Protein AF-A0AAW0PXG2-F1 (afdb_monomer_lite)

Foldseek 3Di:
DVLVLLVVLLVLLQFQFFAAPRDGDPSNVVSVVCLVVSLVVLVVVLVVQCVVQPDPDDPSHQCNDPLSVLSVLLSVLSVVLVVDDPPPSLVSVLSVLCSLVVVVVVDPPPDPQPVVVVVVVVPVVVVVVVVVVVVVVVVVVVCCVVCPPPPPDFDADPVPRHTDDPDVPPPPPPPPDPDDDDDDDDDDDDDDDDDDDDDDDDDDDDDDDDDDDDDDDDDDDDDDDDDDDDPDCPVVVVVVVVLVVVLQVLLVVLPDPVVLVVLVVLLVVLVVLVVVDDPPDDPVSVVVSVVSLVVSLVVLVVSLVSQCSNCPVVSQCVDPLSVLSVVLSVLSVVLVVVCVVDVPPPPVNVVSVCSSVSSNCNVLVSDPVSVVVVVLVVVCVVLLVVLVVVLVSLLSSLLSSQCSLFANLQQDPVGRDCCGNSHSVSSSVNLVCLLVVHPLVVVQQSQQVSQPHPVGRVVSNCSSVCSNVVSVVSVVVSVVSSVVVSVVVVVVVVVVVVVVVVVVVVVVVVVVLVVVCVVDVVVNVVVVVVVVVVVVVVVVDDPVNVVVVVVVVVVVVVVVVVVVPDDPPVPPPDDDDDPDDDDDDPDDPDDDDDDDDDDDDDDDDDDDDDDDDDDDDDDDDDDDDDDDDDD

pLDDT: mean 70.41, std 22.93, range [23.22, 96.44]

InterPro domains:
  IPR005821 Ion transport domain [PF00520] (1-213)
  IPR005821 Ion transport domain [PF00520] (257-494)
  IPR027359 Voltage-dependent channel domain superfamily [G3DSA:1.20.120.350] (1-105)
  IPR027359 Voltage-dependent channel domain superfamily [G3DSA:1.20.120.350] (247-370)
  IPR050599 Voltage-dependent calcium channel alpha-1 subunit [PTHR45628] (161-571)

Radius of gyration: 43.02 Å; chains: 1; bounding box: 111×115×127 Å

Secondary structure (DSSP, 8-state):
-HHHHHHHHHHHHHH----GGG---HHHHHHHTTHHHHHHHHHHHHHHHHHHH-SSSSTT-GGGSHHHHHHHHHHHHHHHHHHT-SS-HHHHHHGGGGGGGHHHHHS--SSTTHHHHHHHHHHHHHHHHHHHHHHHHHHHHHHHHHHTTTT----B-TTT--B------TTTTSSS------------------------------------------------------TT-HHHHHHHHHHHHHHHHHHHHHTSHHHHHHHHHHHHHHHHHHHT--TT--HHHHHHHHHHHHHHHHHHHHHHHHHHHHH-HHHHHTSHHHHHHHHHHHHHHHHHHHHHH-TT-HHHHHHHHHHGGGGGGGGGGT-HHHHHHHHHHHHHHHHHHHHHHHHHHHHHHHHHHHHHHHTTT--BTTB--SS-SSSHHHHHHHHHHHHHTSSHHHHHHHHHHTTTHHHHGGGGHHHHHHHHHHHHHHHHHHHHHHHHHHHHHHHHHHHHHHHHHHHHHHHHHHHHHHHHHHH-TTHHHHHHHHHHHHHHHHTTS-HHHHHHHHHHHHHHHHHHHHHTTS-TTSTTSS----S----TT----------------------------------------------

Structure (mmCIF, N/CA/C/O backbone):
data_AF-A0AAW0PXG2-F1
#
_entry.id   AF-A0AAW0PXG2-F1
#
loop_
_atom_site.group_PDB
_atom_site.id
_atom_site.type_symbol
_atom_site.label_atom_id
_atom_site.label_alt_id
_atom_site.label_comp_id
_atom_site.label_asym_id
_atom_site.label_entity_id
_atom_site.label_seq_id
_atom_site.pdbx_PDB_ins_code
_atom_site.Cartn_x
_atom_site.Cartn_y
_atom_site.Cartn_z
_atom_site.occupancy
_atom_site.B_iso_or_equiv
_atom_site.auth_seq_id
_atom_site.auth_comp_id
_atom_site.auth_asym_id
_atom_site.auth_atom_id
_atom_site.pdbx_PDB_model_num
ATOM 1 N N . MET A 1 1 ? 12.838 -23.481 9.339 1.00 79.12 1 MET A N 1
ATOM 2 C CA . MET A 1 1 ? 14.084 -23.339 8.554 1.00 79.12 1 MET A CA 1
ATOM 3 C C . MET A 1 1 ? 13.773 -22.836 7.149 1.00 79.12 1 MET A C 1
ATOM 5 O O . MET A 1 1 ? 13.847 -21.632 6.978 1.00 79.12 1 MET A O 1
ATOM 9 N N . ILE A 1 2 ? 13.308 -23.681 6.216 1.00 81.50 2 ILE A N 1
ATOM 10 C CA . ILE A 1 2 ? 13.037 -23.327 4.801 1.00 81.50 2 ILE A CA 1
ATOM 11 C C . ILE A 1 2 ? 12.264 -22.004 4.627 1.00 81.50 2 ILE A C 1
ATOM 13 O O . ILE A 1 2 ? 12.686 -21.158 3.849 1.00 81.50 2 ILE A O 1
ATOM 17 N N . LEU A 1 3 ? 11.190 -21.773 5.396 1.00 79.94 3 LEU A N 1
ATOM 18 C CA . LEU A 1 3 ? 10.426 -20.514 5.349 1.00 79.94 3 LEU A CA 1
ATOM 19 C C . LEU A 1 3 ? 11.296 -19.267 5.604 1.00 79.94 3 LEU A C 1
ATOM 21 O O . LEU A 1 3 ? 11.189 -18.281 4.884 1.00 79.94 3 LEU A O 1
ATOM 25 N N . ALA A 1 4 ? 12.196 -19.327 6.589 1.00 84.50 4 ALA A N 1
ATOM 26 C CA . ALA A 1 4 ? 13.124 -18.238 6.890 1.00 84.50 4 ALA A CA 1
ATOM 27 C C . ALA A 1 4 ? 14.186 -18.075 5.789 1.00 84.50 4 ALA A C 1
ATOM 29 O O . ALA A 1 4 ? 14.555 -16.950 5.471 1.00 84.50 4 ALA A O 1
ATOM 30 N N . THR A 1 5 ? 14.625 -19.170 5.158 1.00 86.06 5 THR A N 1
ATOM 31 C CA . THR A 1 5 ? 15.512 -19.130 3.983 1.00 86.06 5 THR A CA 1
ATOM 32 C C . THR A 1 5 ? 14.839 -18.456 2.785 1.00 86.06 5 THR A C 1
ATOM 34 O O . THR A 1 5 ? 15.476 -17.653 2.112 1.00 86.06 5 THR A O 1
ATOM 37 N N . ILE A 1 6 ? 13.550 -18.728 2.539 1.00 83.00 6 ILE A N 1
ATOM 38 C CA . ILE A 1 6 ? 12.766 -18.061 1.486 1.00 83.00 6 ILE A CA 1
ATOM 39 C C . ILE A 1 6 ? 12.661 -16.563 1.783 1.00 83.00 6 ILE A C 1
ATOM 41 O O . ILE A 1 6 ? 12.973 -15.761 0.910 1.00 83.00 6 ILE A O 1
ATOM 45 N N . ILE A 1 7 ? 12.295 -16.178 3.012 1.00 84.19 7 ILE A N 1
ATOM 46 C CA . ILE A 1 7 ? 12.196 -14.766 3.418 1.00 84.19 7 ILE A CA 1
ATOM 47 C C . ILE A 1 7 ? 13.550 -14.056 3.271 1.00 84.19 7 ILE A C 1
ATOM 49 O O . ILE A 1 7 ? 13.605 -12.980 2.684 1.00 84.19 7 ILE A O 1
ATOM 53 N N . ALA A 1 8 ? 14.648 -14.666 3.727 1.00 88.25 8 ALA A N 1
ATOM 54 C CA . ALA A 1 8 ? 15.992 -14.107 3.578 1.00 88.25 8 ALA A CA 1
ATOM 55 C C . ALA A 1 8 ? 16.388 -13.916 2.102 1.00 88.25 8 ALA A C 1
ATOM 57 O O . ALA A 1 8 ? 16.937 -12.877 1.752 1.00 88.25 8 ALA A O 1
ATOM 58 N N . ASN A 1 9 ? 16.053 -14.869 1.226 1.00 86.31 9 ASN A N 1
ATOM 59 C CA . ASN A 1 9 ? 16.281 -14.760 -0.218 1.00 86.31 9 ASN A CA 1
ATOM 60 C C . ASN A 1 9 ? 15.450 -13.624 -0.843 1.00 86.31 9 ASN A C 1
ATOM 62 O O . ASN A 1 9 ? 15.972 -12.843 -1.628 1.00 86.31 9 ASN A O 1
ATOM 66 N N . CYS A 1 10 ? 14.182 -13.476 -0.440 1.00 84.50 10 CYS A N 1
ATOM 67 C CA . CYS A 1 10 ? 13.329 -12.372 -0.892 1.00 84.50 10 CYS A CA 1
ATOM 68 C C . CYS A 1 10 ? 13.877 -11.006 -0.448 1.00 84.50 10 CYS A C 1
ATOM 70 O O . CYS A 1 10 ? 13.820 -10.056 -1.218 1.00 84.50 10 CYS A O 1
ATOM 72 N N . ILE A 1 11 ? 14.432 -10.911 0.767 1.00 87.81 11 ILE A N 1
ATOM 73 C CA . ILE A 1 11 ? 15.092 -9.694 1.264 1.00 87.81 11 ILE A CA 1
ATOM 74 C C . ILE A 1 11 ? 16.360 -9.395 0.456 1.00 87.81 11 ILE A C 1
ATOM 76 O O . ILE A 1 11 ? 16.583 -8.242 0.110 1.00 87.81 11 ILE A O 1
ATOM 80 N N . VAL A 1 12 ? 17.163 -10.408 0.117 1.00 87.88 12 VAL A N 1
ATOM 81 C CA . VAL A 1 12 ? 18.339 -10.242 -0.755 1.00 87.88 12 VAL A CA 1
ATOM 82 C C . VAL A 1 12 ? 17.926 -9.723 -2.136 1.00 87.88 12 VAL A C 1
ATOM 84 O O . VAL A 1 12 ? 18.428 -8.687 -2.550 1.00 87.88 12 VAL A O 1
ATOM 87 N N . LEU A 1 13 ? 16.943 -10.346 -2.795 1.00 84.25 13 LEU A N 1
ATOM 88 C CA . LEU A 1 13 ? 16.421 -9.877 -4.090 1.00 84.25 13 LEU A CA 1
ATOM 89 C C . LEU A 1 13 ? 15.839 -8.449 -4.020 1.00 84.25 13 LEU A C 1
ATOM 91 O O . LEU A 1 13 ? 15.982 -7.679 -4.960 1.00 84.25 13 LEU A O 1
ATOM 95 N N . ALA A 1 14 ? 15.213 -8.067 -2.903 1.00 86.62 14 ALA A N 1
ATOM 96 C CA . ALA A 1 14 ? 14.681 -6.716 -2.688 1.00 86.62 14 ALA A CA 1
ATOM 97 C C . ALA A 1 14 ? 15.757 -5.655 -2.372 1.00 86.62 14 ALA A C 1
ATOM 99 O O . ALA A 1 14 ? 15.493 -4.458 -2.472 1.00 86.62 14 ALA A O 1
ATOM 100 N N . LEU A 1 15 ? 16.957 -6.075 -1.965 1.00 86.81 15 LEU A N 1
ATOM 101 C CA . LEU A 1 15 ? 18.109 -5.204 -1.713 1.00 86.81 15 LEU A CA 1
ATOM 102 C C . LEU A 1 15 ? 19.058 -5.110 -2.924 1.00 86.81 15 LEU A C 1
ATOM 104 O O . LEU A 1 15 ? 20.009 -4.328 -2.894 1.00 86.81 15 LEU A O 1
ATOM 108 N N . GLU A 1 16 ? 18.808 -5.880 -3.986 1.00 81.94 16 GLU A N 1
ATOM 109 C CA . GLU A 1 16 ? 19.566 -5.843 -5.236 1.00 81.94 16 GLU A CA 1
ATOM 110 C C . GLU A 1 16 ? 19.229 -4.570 -6.034 1.00 81.94 16 GLU A C 1
ATOM 112 O O . GLU A 1 16 ? 18.159 -4.440 -6.630 1.00 81.94 16 GLU A O 1
ATOM 117 N N . GLN A 1 17 ? 20.151 -3.606 -6.046 1.00 81.31 17 GLN A N 1
ATOM 118 C CA . GLN A 1 17 ? 19.999 -2.363 -6.803 1.00 81.31 17 GLN A CA 1
ATOM 119 C C . GLN A 1 17 ? 20.560 -2.526 -8.217 1.00 81.31 17 GLN A C 1
ATOM 121 O O . GLN A 1 17 ? 21.746 -2.808 -8.383 1.00 81.31 17 GLN A O 1
ATOM 126 N N . HIS A 1 18 ? 19.714 -2.300 -9.220 1.00 79.88 18 HIS A N 1
ATOM 127 C CA . HIS A 1 18 ? 20.085 -2.400 -10.627 1.00 79.88 18 HIS A CA 1
ATOM 128 C C . HIS A 1 18 ? 20.498 -1.016 -11.146 1.00 79.88 18 HIS A C 1
ATOM 130 O O . HIS A 1 18 ? 19.742 -0.056 -11.016 1.00 79.88 18 HIS A O 1
ATOM 136 N N . LEU A 1 19 ? 21.703 -0.908 -11.710 1.00 78.00 19 LEU A N 1
ATOM 137 C CA . LEU A 1 19 ? 22.237 0.327 -12.292 1.00 78.00 19 LEU A CA 1
ATOM 138 C C . LEU A 1 19 ? 22.289 0.228 -13.829 1.00 78.00 19 LEU A C 1
ATOM 140 O O . LEU A 1 19 ? 22.347 -0.882 -14.375 1.00 78.00 19 LEU A O 1
ATOM 144 N N . PRO A 1 20 ? 22.288 1.369 -14.546 1.00 75.25 20 PRO A N 1
ATOM 145 C CA . PRO A 1 20 ? 22.518 1.388 -15.987 1.00 75.25 20 PRO A CA 1
ATOM 146 C C . PRO A 1 20 ? 23.875 0.774 -16.368 1.00 75.25 20 PRO A C 1
ATOM 148 O O . PRO A 1 20 ? 24.767 0.600 -15.540 1.00 75.25 20 PRO A O 1
ATOM 151 N N . ALA A 1 21 ? 24.012 0.401 -17.643 1.00 70.62 21 ALA A N 1
ATOM 152 C CA . ALA A 1 21 ? 25.217 -0.210 -18.224 1.00 70.62 21 ALA A CA 1
ATOM 153 C C . ALA A 1 21 ? 25.729 -1.511 -17.552 1.00 70.62 21 ALA A C 1
ATOM 155 O O . ALA A 1 21 ? 26.809 -1.986 -17.892 1.00 70.62 21 ALA A O 1
ATOM 156 N N . SER A 1 22 ? 24.933 -2.147 -16.679 1.00 69.12 22 SER A N 1
ATOM 157 C CA . SER A 1 22 ? 25.326 -3.322 -15.878 1.00 69.12 22 SER A CA 1
ATOM 158 C C . SER A 1 22 ? 26.396 -3.045 -14.809 1.00 69.12 22 SER A C 1
ATOM 160 O O . SER A 1 22 ? 27.018 -3.993 -14.314 1.00 69.12 22 SER A O 1
ATOM 162 N N . ASP A 1 23 ? 26.569 -1.783 -14.409 1.00 76.88 23 ASP A N 1
ATOM 163 C CA . ASP A 1 23 ? 27.353 -1.434 -13.225 1.00 76.88 23 ASP A CA 1
ATOM 164 C C . ASP A 1 23 ? 26.727 -2.026 -11.951 1.00 76.88 23 ASP A C 1
ATOM 166 O O . ASP A 1 23 ? 25.529 -2.320 -11.883 1.00 76.88 23 ASP A O 1
ATOM 170 N N . LYS A 1 24 ? 27.545 -2.213 -10.911 1.00 78.56 24 LYS A N 1
ATOM 171 C CA . LYS A 1 24 ? 27.105 -2.767 -9.625 1.00 78.56 24 LYS A CA 1
ATOM 172 C C . LYS A 1 24 ? 27.622 -1.946 -8.459 1.00 78.56 24 LYS A C 1
ATOM 174 O O . LYS A 1 24 ? 28.770 -1.511 -8.434 1.00 78.56 24 LYS A O 1
ATOM 179 N N . THR A 1 25 ? 26.775 -1.777 -7.446 1.00 84.62 25 THR A N 1
ATOM 180 C CA . THR A 1 25 ? 27.225 -1.262 -6.150 1.00 84.62 25 THR A CA 1
ATOM 181 C C . THR A 1 25 ? 28.041 -2.339 -5.419 1.00 84.62 25 THR A C 1
ATOM 183 O O . THR A 1 25 ? 27.759 -3.529 -5.583 1.00 84.62 25 THR A O 1
ATOM 186 N N . PRO A 1 26 ? 28.982 -1.969 -4.528 1.00 83.06 26 PRO A N 1
ATOM 187 C CA . PRO A 1 26 ? 29.704 -2.944 -3.703 1.00 83.06 26 PRO A CA 1
ATOM 188 C C . PRO A 1 26 ? 28.780 -3.722 -2.751 1.00 83.06 26 PRO A C 1
ATOM 190 O O . PRO A 1 26 ? 29.176 -4.746 -2.207 1.00 83.06 26 PRO A O 1
ATOM 193 N N . MET A 1 27 ? 27.548 -3.247 -2.531 1.00 83.56 27 MET A N 1
ATOM 194 C CA . MET A 1 27 ? 26.505 -4.004 -1.840 1.00 83.56 27 MET A CA 1
ATOM 195 C C . MET A 1 27 ? 25.912 -5.081 -2.760 1.00 83.56 27 MET A C 1
ATOM 197 O O . MET A 1 27 ? 25.846 -6.236 -2.361 1.00 83.56 27 MET A O 1
ATOM 201 N N . SER A 1 28 ? 25.539 -4.731 -3.997 1.00 82.88 28 SER A N 1
ATOM 202 C CA . SER A 1 28 ? 24.984 -5.676 -4.980 1.00 82.88 28 SER A CA 1
ATOM 203 C C . SER A 1 28 ? 25.954 -6.822 -5.293 1.00 82.88 28 SER A C 1
ATOM 205 O O . SER A 1 28 ? 25.544 -7.977 -5.246 1.00 82.88 28 SER A O 1
ATOM 207 N N . GLU A 1 29 ? 27.247 -6.530 -5.467 1.00 83.19 29 GLU A N 1
ATOM 208 C CA . GLU A 1 29 ? 28.291 -7.550 -5.666 1.00 83.19 29 GLU A CA 1
ATOM 209 C C . GLU A 1 29 ? 28.356 -8.556 -4.495 1.00 83.19 29 GLU A C 1
ATOM 211 O O . GLU A 1 29 ? 28.432 -9.767 -4.693 1.00 83.19 29 GLU A O 1
ATOM 216 N N . ARG A 1 30 ? 28.225 -8.073 -3.251 1.00 85.31 30 ARG A N 1
ATOM 217 C CA . ARG A 1 30 ? 28.162 -8.931 -2.052 1.00 85.31 30 ARG A CA 1
ATOM 218 C C . ARG A 1 30 ? 26.866 -9.721 -1.933 1.00 85.31 30 ARG A C 1
ATOM 220 O O . ARG A 1 30 ? 26.837 -10.708 -1.202 1.00 85.31 30 ARG A O 1
ATOM 227 N N . LEU A 1 31 ? 25.798 -9.289 -2.595 1.00 85.25 31 LEU A N 1
ATOM 228 C CA . LEU A 1 31 ? 24.534 -10.015 -2.642 1.00 85.25 31 LEU A CA 1
ATOM 229 C C . LEU A 1 31 ? 24.601 -11.162 -3.657 1.00 85.25 31 LEU A C 1
ATOM 231 O O . LEU A 1 31 ? 24.152 -12.259 -3.319 1.00 85.25 31 LEU A O 1
ATOM 235 N N . ASP A 1 32 ? 25.234 -10.958 -4.819 1.00 79.81 32 ASP A N 1
ATOM 236 C CA . ASP A 1 32 ? 25.506 -12.027 -5.795 1.00 79.81 32 ASP A CA 1
ATOM 237 C C . ASP A 1 32 ? 26.276 -13.195 -5.150 1.00 79.81 32 ASP A C 1
ATOM 239 O O . ASP A 1 32 ? 25.887 -14.354 -5.304 1.00 79.81 32 ASP A O 1
ATOM 243 N N . ASP A 1 33 ? 27.306 -12.893 -4.344 1.00 83.94 33 ASP A N 1
ATOM 244 C CA . ASP A 1 33 ? 28.078 -13.884 -3.573 1.00 83.94 33 ASP A CA 1
ATOM 245 C C . ASP A 1 33 ? 27.184 -14.790 -2.697 1.00 83.94 33 ASP A C 1
ATOM 247 O O . ASP A 1 33 ? 27.519 -15.952 -2.450 1.00 83.94 33 ASP A O 1
ATOM 251 N N . THR A 1 34 ? 26.038 -14.293 -2.208 1.00 86.75 34 THR A N 1
ATOM 252 C CA . THR A 1 34 ? 25.126 -15.080 -1.354 1.00 86.75 34 THR A CA 1
ATOM 253 C C . THR A 1 34 ? 24.237 -16.046 -2.137 1.00 86.75 34 THR A C 1
ATOM 255 O O . THR A 1 34 ? 23.736 -17.026 -1.577 1.00 86.75 34 THR A O 1
ATOM 258 N N . GLU A 1 35 ? 24.045 -15.819 -3.435 1.00 82.62 35 GLU A N 1
ATOM 259 C CA . GLU A 1 35 ? 23.127 -16.600 -4.252 1.00 82.62 35 GLU A CA 1
ATOM 260 C C . GLU A 1 35 ? 23.445 -18.108 -4.356 1.00 82.62 35 GLU A C 1
ATOM 262 O O . GLU A 1 35 ? 22.516 -18.908 -4.154 1.00 82.62 35 GLU A O 1
ATOM 267 N N . PRO A 1 36 ? 24.692 -18.557 -4.623 1.00 85.69 36 PRO A N 1
ATOM 268 C CA . PRO A 1 36 ? 24.995 -19.987 -4.700 1.00 85.69 36 PRO A CA 1
ATOM 269 C C . PRO A 1 36 ? 24.670 -20.735 -3.398 1.00 85.69 36 PRO A C 1
ATOM 271 O O . PRO A 1 36 ? 24.250 -21.892 -3.451 1.00 85.69 36 PRO A O 1
ATOM 274 N N . TYR A 1 37 ? 24.760 -20.078 -2.234 1.00 89.25 37 TYR A N 1
ATOM 275 C CA . TYR A 1 37 ? 24.363 -20.673 -0.953 1.00 89.25 37 TYR A CA 1
ATOM 276 C C . TYR A 1 37 ? 22.855 -20.945 -0.893 1.00 89.25 37 TYR A C 1
ATOM 278 O O . TYR A 1 37 ? 22.437 -22.024 -0.467 1.00 89.25 37 TYR A O 1
ATOM 286 N N . PHE A 1 38 ? 22.023 -20.010 -1.363 1.00 88.38 38 PHE A N 1
ATOM 287 C CA . PHE A 1 38 ? 20.579 -20.233 -1.442 1.00 88.38 38 PHE A CA 1
ATOM 288 C C . PHE A 1 38 ? 20.223 -21.356 -2.421 1.00 88.38 38 PHE A C 1
ATOM 290 O O . PHE A 1 38 ? 19.399 -22.211 -2.089 1.00 88.38 38 PHE A O 1
ATOM 297 N N . ILE A 1 39 ? 20.851 -21.387 -3.603 1.00 86.12 39 ILE A N 1
ATOM 298 C CA . ILE A 1 39 ? 20.650 -22.461 -4.591 1.00 86.12 39 ILE A CA 1
ATOM 299 C C . ILE A 1 39 ? 21.047 -23.815 -3.985 1.00 86.12 39 ILE A C 1
ATOM 301 O O . ILE A 1 39 ? 20.291 -24.777 -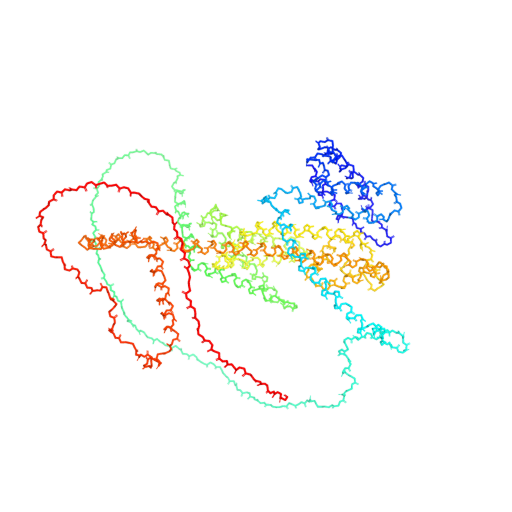4.113 1.00 86.12 39 ILE A O 1
ATOM 305 N N . GLY A 1 40 ? 22.164 -23.885 -3.254 1.00 89.19 40 GLY A N 1
ATOM 306 C CA . GLY A 1 40 ? 22.600 -25.087 -2.541 1.00 89.19 40 GLY A CA 1
ATOM 307 C C . GLY A 1 40 ? 21.575 -25.597 -1.521 1.00 89.19 40 GLY A C 1
ATOM 308 O O . GLY A 1 40 ? 21.260 -26.788 -1.512 1.00 89.19 40 GLY A O 1
ATOM 309 N N . ILE A 1 41 ? 20.987 -24.706 -0.710 1.00 90.31 41 ILE A N 1
ATOM 310 C CA . ILE A 1 41 ? 19.957 -25.080 0.277 1.00 90.31 41 ILE A CA 1
ATOM 311 C C . ILE A 1 41 ? 18.692 -25.619 -0.411 1.00 90.31 41 ILE A C 1
ATOM 313 O O . ILE A 1 41 ? 18.161 -26.647 0.015 1.00 90.31 41 ILE A O 1
ATOM 317 N N . PHE A 1 42 ? 18.214 -24.978 -1.483 1.00 88.56 42 PHE A N 1
ATOM 318 C CA . PHE A 1 42 ? 17.028 -25.456 -2.207 1.00 88.56 42 PHE A CA 1
ATOM 319 C C . PHE A 1 42 ? 17.295 -26.739 -3.007 1.00 88.56 42 PHE A C 1
ATOM 321 O O . PHE A 1 42 ? 16.421 -27.599 -3.084 1.00 88.56 42 PHE A O 1
ATOM 328 N N . CYS A 1 43 ? 18.508 -26.922 -3.534 1.00 90.38 43 CYS A N 1
ATOM 329 C CA . CYS A 1 43 ? 18.932 -28.175 -4.158 1.00 90.38 43 CYS A CA 1
ATOM 330 C C . CYS A 1 43 ? 18.917 -29.335 -3.146 1.00 90.38 43 CYS A C 1
ATOM 332 O O . CYS A 1 43 ? 18.382 -30.406 -3.434 1.00 90.38 43 CYS A O 1
ATOM 334 N N . PHE A 1 44 ? 19.404 -29.103 -1.923 1.00 91.81 44 PHE A N 1
ATOM 335 C CA . PHE A 1 44 ? 19.339 -30.075 -0.829 1.00 91.81 44 PHE A CA 1
ATOM 336 C C . PHE A 1 44 ? 17.892 -30.378 -0.392 1.00 91.81 44 PHE A C 1
ATOM 338 O O . PHE A 1 44 ? 17.532 -31.543 -0.218 1.00 91.81 44 PHE A O 1
ATOM 345 N N . GLU A 1 45 ? 17.033 -29.355 -0.282 1.00 90.81 45 GLU A N 1
ATOM 346 C CA . GLU A 1 45 ? 15.597 -29.524 -0.007 1.00 90.81 45 GLU A CA 1
ATOM 347 C C . GLU A 1 45 ? 14.912 -30.383 -1.085 1.00 90.81 45 GLU A C 1
ATOM 349 O O . GLU A 1 45 ? 14.222 -31.354 -0.761 1.00 90.81 45 GLU A O 1
ATOM 354 N N . ALA A 1 46 ? 15.114 -30.052 -2.364 1.00 89.12 46 ALA A N 1
ATOM 355 C CA . ALA A 1 46 ? 14.555 -30.789 -3.492 1.00 89.12 46 ALA A CA 1
ATOM 356 C C . ALA A 1 46 ? 15.076 -32.235 -3.536 1.00 89.12 46 ALA A C 1
ATOM 358 O O . ALA A 1 46 ? 14.282 -33.163 -3.678 1.00 89.12 46 ALA A O 1
ATOM 359 N N . GLY A 1 47 ? 16.380 -32.444 -3.327 1.00 91.38 47 GLY A N 1
ATOM 360 C CA . GLY A 1 47 ? 17.003 -33.767 -3.269 1.00 91.38 47 GLY A CA 1
ATOM 361 C C . GLY A 1 47 ? 16.392 -34.663 -2.189 1.00 91.38 47 GLY A C 1
ATOM 362 O O . GLY A 1 47 ? 15.967 -35.779 -2.488 1.00 91.38 47 GLY A O 1
ATOM 363 N N . ILE A 1 48 ? 16.250 -34.160 -0.955 1.00 92.12 48 ILE A N 1
ATOM 364 C CA . ILE A 1 48 ? 15.593 -34.901 0.136 1.00 92.12 48 ILE A CA 1
ATOM 365 C C . ILE A 1 48 ? 14.141 -35.240 -0.223 1.00 92.12 48 ILE A C 1
ATOM 367 O O . ILE A 1 48 ? 13.720 -36.384 -0.043 1.00 92.12 48 ILE A O 1
ATOM 371 N N . LYS A 1 49 ? 13.371 -34.284 -0.761 1.00 89.44 49 LYS A N 1
ATOM 372 C CA . LYS A 1 49 ? 11.975 -34.530 -1.164 1.00 89.44 49 LYS A CA 1
ATOM 373 C C . LYS A 1 49 ? 11.865 -35.575 -2.279 1.00 89.44 49 LYS A C 1
ATOM 375 O O . LYS A 1 49 ? 10.964 -36.408 -2.222 1.00 89.44 49 LYS A O 1
ATOM 380 N N . ILE A 1 50 ? 12.760 -35.557 -3.268 1.00 91.06 50 ILE A N 1
ATOM 381 C CA . ILE A 1 50 ? 12.789 -36.532 -4.370 1.00 91.06 50 ILE A CA 1
ATOM 382 C C . ILE A 1 50 ? 13.095 -37.939 -3.842 1.00 91.06 50 ILE A C 1
ATOM 384 O O . ILE A 1 50 ? 12.424 -38.890 -4.244 1.00 91.06 50 ILE A O 1
ATOM 388 N N . ILE A 1 51 ? 14.049 -38.072 -2.913 1.00 91.31 51 ILE A N 1
ATOM 389 C CA . ILE A 1 51 ? 14.383 -39.354 -2.271 1.00 91.31 51 ILE A CA 1
ATOM 390 C C . ILE A 1 51 ? 13.205 -39.867 -1.425 1.00 91.31 51 ILE A C 1
ATOM 392 O O . ILE A 1 51 ? 12.881 -41.050 -1.487 1.00 91.31 51 ILE A O 1
ATOM 396 N N . ALA A 1 52 ? 12.533 -38.991 -0.670 1.00 90.31 52 ALA A N 1
ATOM 397 C CA . ALA A 1 52 ? 11.449 -39.376 0.237 1.00 90.31 52 ALA A CA 1
ATOM 398 C C . ALA A 1 52 ? 10.109 -39.687 -0.464 1.00 90.31 52 ALA A C 1
ATOM 400 O O . ALA A 1 52 ? 9.383 -40.578 -0.030 1.00 90.31 52 ALA A O 1
ATOM 401 N N . LEU A 1 53 ? 9.758 -38.951 -1.525 1.00 86.81 53 LEU A N 1
ATOM 402 C CA . LEU A 1 53 ? 8.469 -39.072 -2.230 1.00 86.81 53 LEU A CA 1
ATOM 403 C C . LEU A 1 53 ? 8.553 -39.930 -3.507 1.00 86.81 53 LEU A C 1
ATOM 405 O O . LEU A 1 53 ? 7.530 -40.333 -4.071 1.00 86.81 53 LEU A O 1
ATOM 409 N N . GLY A 1 54 ? 9.766 -40.190 -3.999 1.00 85.69 54 GLY A N 1
ATOM 410 C CA . GLY A 1 54 ? 10.009 -40.729 -5.334 1.00 85.69 54 GLY A CA 1
ATOM 411 C C . GLY A 1 54 ? 9.765 -39.685 -6.431 1.00 85.69 54 GLY A C 1
ATOM 412 O O . GLY A 1 54 ? 8.946 -38.776 -6.291 1.00 85.69 54 GLY A O 1
ATOM 413 N N . PHE A 1 55 ? 10.474 -39.816 -7.552 1.00 86.81 55 PHE A N 1
ATOM 414 C CA . PHE A 1 55 ? 10.556 -38.762 -8.570 1.00 86.81 55 PHE A CA 1
ATOM 415 C C . PHE A 1 55 ? 9.230 -38.490 -9.313 1.00 86.81 55 PHE A C 1
ATOM 417 O O . PHE A 1 55 ? 8.697 -37.383 -9.226 1.00 86.81 55 PHE A O 1
ATOM 424 N N . ALA A 1 56 ? 8.670 -39.493 -10.008 1.00 84.56 56 ALA A N 1
ATOM 425 C CA . ALA A 1 56 ? 7.538 -39.287 -10.930 1.00 84.56 56 ALA A CA 1
ATOM 426 C C . ALA A 1 56 ? 6.424 -40.357 -10.896 1.00 84.56 56 ALA A C 1
ATOM 428 O O . ALA A 1 56 ? 5.246 -40.024 -11.030 1.00 84.56 56 ALA A O 1
ATOM 429 N N . PHE A 1 57 ? 6.762 -41.643 -10.750 1.00 79.69 57 PHE A N 1
ATOM 430 C CA . PHE A 1 57 ? 5.843 -42.726 -11.133 1.00 79.69 57 PHE A CA 1
ATOM 431 C C . PHE A 1 57 ? 4.682 -42.994 -10.148 1.00 79.69 57 PHE A C 1
ATOM 433 O O . PHE A 1 57 ? 3.601 -43.407 -10.580 1.00 79.69 57 PHE A O 1
ATOM 440 N N . HIS A 1 58 ? 4.832 -42.717 -8.848 1.00 81.56 58 HIS A N 1
ATOM 441 C CA . HIS A 1 58 ? 3.791 -42.996 -7.847 1.00 81.56 58 HIS A CA 1
ATOM 442 C C . HIS A 1 58 ? 2.786 -41.842 -7.699 1.00 81.56 58 HIS A C 1
ATOM 444 O O . HIS A 1 58 ? 3.031 -40.708 -8.110 1.00 81.56 58 HIS A O 1
ATOM 450 N N . LYS A 1 59 ? 1.606 -42.112 -7.119 1.00 75.81 59 LYS A N 1
ATOM 451 C CA . LYS A 1 59 ? 0.543 -41.094 -6.960 1.00 75.81 59 LYS A CA 1
ATOM 452 C C . LYS A 1 59 ? 0.923 -39.955 -6.000 1.00 75.81 59 LYS A C 1
ATOM 454 O O . LYS A 1 59 ? 0.427 -38.853 -6.181 1.00 75.81 59 LYS A O 1
ATOM 459 N N . GLY A 1 60 ? 1.821 -40.210 -5.044 1.00 79.44 60 GLY A N 1
ATOM 460 C CA . GLY A 1 60 ? 2.401 -39.205 -4.142 1.00 79.44 60 GLY A CA 1
ATOM 461 C C . GLY A 1 60 ? 3.784 -38.685 -4.560 1.00 79.44 60 GLY A C 1
ATOM 462 O O . GLY A 1 60 ? 4.451 -38.062 -3.741 1.00 79.44 60 GLY A O 1
ATOM 463 N N . SER A 1 61 ? 4.243 -38.969 -5.786 1.00 86.50 61 SER A N 1
ATOM 464 C CA . SER A 1 61 ? 5.588 -38.586 -6.230 1.00 86.50 61 SER A CA 1
ATOM 465 C C . SER A 1 61 ? 5.784 -37.080 -6.377 1.00 86.50 61 SER A C 1
ATOM 467 O O . SER A 1 61 ? 4.849 -36.330 -6.662 1.00 86.50 61 SER A O 1
ATOM 469 N N . TYR A 1 62 ? 7.038 -36.658 -6.218 1.00 88.31 62 TYR A N 1
ATOM 470 C CA . TYR A 1 62 ? 7.472 -35.268 -6.148 1.00 88.31 62 TYR A CA 1
ATOM 471 C C . TYR A 1 62 ? 6.895 -34.400 -7.277 1.00 88.31 62 TYR A C 1
ATOM 473 O O . TYR A 1 62 ? 6.224 -33.411 -6.985 1.00 88.31 62 TYR A O 1
ATOM 481 N N . LEU A 1 63 ? 7.052 -34.818 -8.540 1.00 87.38 63 LEU A N 1
ATOM 482 C CA . LEU A 1 63 ? 6.596 -34.064 -9.718 1.00 87.38 63 LEU A CA 1
ATOM 483 C C . LEU A 1 63 ? 5.070 -34.057 -9.949 1.00 87.38 63 LEU A C 1
ATOM 485 O O . LEU A 1 63 ? 4.600 -33.361 -10.843 1.00 87.38 63 LEU A O 1
ATOM 489 N N . ARG A 1 64 ? 4.269 -34.796 -9.167 1.00 84.69 64 ARG A N 1
ATOM 490 C CA . ARG A 1 64 ? 2.796 -34.698 -9.233 1.00 84.69 64 ARG A CA 1
ATOM 491 C C . ARG A 1 64 ? 2.227 -33.541 -8.410 1.00 84.69 64 ARG A C 1
ATOM 493 O O . ARG A 1 64 ? 1.075 -33.172 -8.614 1.00 84.69 64 ARG A O 1
ATOM 500 N N . ASN A 1 65 ? 3.005 -32.965 -7.495 1.00 82.25 65 ASN A N 1
ATOM 501 C CA . ASN A 1 65 ? 2.602 -31.787 -6.733 1.00 82.25 65 ASN A CA 1
ATOM 502 C C . ASN A 1 65 ? 3.093 -30.517 -7.447 1.00 82.25 65 ASN A C 1
ATOM 504 O O . ASN A 1 65 ? 4.298 -30.292 -7.535 1.00 82.25 65 ASN A O 1
ATOM 508 N N . GLY A 1 66 ? 2.174 -29.663 -7.908 1.00 78.25 66 GLY A N 1
ATOM 509 C CA . GLY A 1 66 ? 2.510 -28.438 -8.648 1.00 78.25 66 GLY A CA 1
ATOM 510 C C . GLY A 1 66 ? 3.475 -27.496 -7.912 1.00 78.25 66 GLY A C 1
ATOM 511 O O . GLY A 1 66 ? 4.344 -26.899 -8.543 1.00 78.25 66 GLY A O 1
ATOM 512 N N . TRP A 1 67 ? 3.409 -27.430 -6.577 1.00 80.12 67 TRP A N 1
ATOM 513 C CA . TRP A 1 67 ? 4.348 -26.633 -5.776 1.00 80.12 67 TRP A CA 1
ATOM 514 C C . TRP A 1 67 ? 5.774 -27.192 -5.806 1.00 80.12 67 TRP A C 1
ATOM 516 O O . TRP A 1 67 ? 6.734 -26.430 -5.861 1.00 80.12 67 TRP A O 1
ATOM 526 N N . ASN A 1 68 ? 5.921 -28.519 -5.822 1.00 85.25 68 ASN A N 1
ATOM 527 C CA . ASN A 1 68 ? 7.219 -29.181 -5.966 1.00 85.25 68 ASN A CA 1
ATOM 528 C C . ASN A 1 68 ? 7.768 -29.054 -7.396 1.00 85.25 68 ASN A C 1
ATOM 530 O O . ASN A 1 68 ? 8.976 -28.947 -7.567 1.00 85.25 68 ASN A O 1
ATOM 534 N N . VAL A 1 69 ? 6.904 -29.030 -8.417 1.00 86.81 69 VAL A N 1
ATOM 535 C CA . VAL A 1 69 ? 7.317 -28.760 -9.807 1.00 86.81 69 VAL A CA 1
ATOM 536 C C . VAL A 1 69 ? 7.872 -27.340 -9.938 1.00 86.81 69 VAL A C 1
ATOM 538 O O . VAL A 1 69 ? 8.929 -27.160 -10.533 1.00 86.81 69 VAL A O 1
ATOM 541 N N . MET A 1 70 ? 7.218 -26.341 -9.335 1.00 80.75 70 MET A N 1
ATOM 542 C CA . MET A 1 70 ? 7.729 -24.964 -9.291 1.00 80.75 70 MET A CA 1
ATOM 543 C C . MET A 1 70 ? 9.096 -24.887 -8.586 1.00 80.75 70 MET A C 1
ATOM 545 O O . MET A 1 70 ? 10.029 -24.295 -9.121 1.00 80.75 70 MET A O 1
ATOM 549 N N . ASP A 1 71 ? 9.229 -25.539 -7.425 1.00 82.25 71 ASP A N 1
ATOM 550 C CA . ASP A 1 71 ? 10.480 -25.656 -6.655 1.00 82.25 71 ASP A CA 1
ATOM 551 C C . ASP A 1 71 ? 11.610 -26.265 -7.513 1.00 82.25 71 ASP A C 1
ATOM 553 O O . ASP A 1 71 ? 12.715 -25.729 -7.585 1.00 82.25 71 ASP A O 1
ATOM 557 N N . PHE A 1 72 ? 11.302 -27.343 -8.245 1.00 88.12 72 PHE A N 1
ATOM 558 C CA . PHE A 1 72 ? 12.229 -28.015 -9.154 1.00 88.12 72 PHE A CA 1
ATOM 559 C C . PHE A 1 72 ? 12.675 -27.125 -10.316 1.00 88.12 72 PHE A C 1
ATOM 561 O O . PHE A 1 72 ? 13.867 -27.063 -10.605 1.00 88.12 72 PHE A O 1
ATOM 568 N N . VAL A 1 73 ? 11.745 -26.410 -10.960 1.00 87.44 73 VAL A N 1
ATOM 569 C CA . VAL A 1 73 ? 12.058 -25.480 -12.057 1.00 87.44 73 VAL A CA 1
ATOM 570 C C . VAL A 1 73 ? 12.978 -24.359 -11.569 1.00 87.44 73 VAL A C 1
ATOM 572 O O . VAL A 1 73 ? 13.981 -24.084 -12.220 1.00 87.44 73 VAL A O 1
ATOM 575 N N . VAL A 1 74 ? 12.701 -23.768 -10.402 1.00 85.00 74 VAL A N 1
ATOM 576 C CA . VAL A 1 74 ? 13.527 -22.702 -9.802 1.00 85.00 74 VAL A CA 1
ATOM 577 C C . VAL A 1 74 ? 14.935 -23.187 -9.432 1.00 85.00 74 VAL A C 1
ATOM 579 O O . VAL A 1 74 ? 15.905 -22.440 -9.583 1.00 85.00 74 VAL A O 1
ATOM 582 N N . VAL A 1 75 ? 15.074 -24.423 -8.941 1.00 88.12 75 VAL A N 1
ATOM 583 C CA . VAL A 1 75 ? 16.388 -25.034 -8.674 1.00 88.12 75 VAL A CA 1
ATOM 584 C C . VAL A 1 75 ? 17.123 -25.326 -9.985 1.00 88.12 75 VAL A C 1
ATOM 586 O O . VAL A 1 75 ? 18.304 -25.004 -10.101 1.00 88.12 75 VAL A O 1
ATOM 589 N N . LEU A 1 76 ? 16.433 -25.876 -10.987 1.00 87.50 76 LEU A N 1
ATOM 590 C CA . LEU A 1 76 ? 17.011 -26.242 -12.279 1.00 87.50 76 LEU A CA 1
ATOM 591 C C . LEU A 1 76 ? 17.513 -25.020 -13.061 1.00 87.50 76 LEU A C 1
ATOM 593 O O . LEU A 1 76 ? 18.647 -25.037 -13.533 1.00 87.50 76 LEU A O 1
ATOM 597 N N . THR A 1 77 ? 16.724 -23.944 -13.160 1.00 85.50 77 THR A N 1
ATOM 598 C CA . THR A 1 77 ? 17.169 -22.690 -13.800 1.00 85.50 77 THR A CA 1
ATOM 599 C C . THR A 1 77 ? 18.255 -21.993 -12.984 1.00 85.50 77 THR A C 1
ATOM 601 O O . THR A 1 77 ? 19.181 -21.425 -13.560 1.00 85.50 77 THR A O 1
ATOM 604 N N . GLY A 1 78 ? 18.200 -22.101 -11.650 1.00 83.38 78 GLY A N 1
ATOM 605 C CA . GLY A 1 78 ? 19.268 -21.674 -10.751 1.00 83.38 78 GLY A CA 1
ATOM 606 C C . GLY A 1 78 ? 20.609 -22.321 -11.099 1.00 83.38 78 GLY A C 1
ATOM 607 O O . GLY A 1 78 ? 21.579 -21.599 -11.314 1.00 83.38 78 GLY A O 1
ATOM 608 N N . ILE A 1 79 ? 20.639 -23.653 -11.218 1.00 84.38 79 ILE A N 1
ATOM 609 C CA . ILE A 1 79 ? 21.830 -24.424 -11.606 1.00 84.38 79 ILE A CA 1
ATOM 610 C C . ILE A 1 79 ? 22.262 -24.080 -13.038 1.00 84.38 79 ILE A C 1
ATOM 612 O O . ILE A 1 79 ? 23.435 -23.787 -13.261 1.00 84.38 79 ILE A O 1
ATOM 616 N N . LEU A 1 80 ? 21.335 -24.048 -14.001 1.00 84.19 80 LEU A N 1
ATOM 617 C CA . LEU A 1 80 ? 21.648 -23.765 -15.407 1.00 84.19 80 LEU A CA 1
ATOM 618 C C . LEU A 1 80 ? 22.342 -22.402 -15.584 1.00 84.19 80 LEU A C 1
ATOM 620 O O . LEU A 1 80 ? 23.329 -22.304 -16.308 1.00 84.19 80 LEU A O 1
ATOM 624 N N . ALA A 1 81 ? 21.890 -21.382 -14.850 1.00 78.50 81 ALA A N 1
ATOM 625 C CA . ALA A 1 81 ? 22.515 -20.061 -14.835 1.00 78.50 81 ALA A CA 1
ATOM 626 C C . ALA A 1 81 ? 23.910 -20.035 -14.172 1.00 78.50 81 ALA A C 1
ATOM 628 O O . ALA A 1 81 ? 24.711 -19.169 -14.508 1.00 78.50 81 ALA A O 1
ATOM 629 N N . THR A 1 82 ? 24.231 -20.970 -13.264 1.00 76.31 82 THR A N 1
ATOM 630 C CA . THR A 1 82 ? 25.597 -21.111 -12.704 1.00 76.31 82 THR A CA 1
ATOM 631 C C . THR A 1 82 ? 26.556 -21.891 -13.605 1.00 76.31 82 THR A C 1
ATOM 633 O O . THR A 1 82 ? 27.764 -21.728 -13.486 1.00 76.31 82 THR A O 1
ATOM 636 N N . VAL A 1 83 ? 26.035 -22.719 -14.517 1.00 77.38 83 VAL A N 1
ATOM 637 C CA . VAL A 1 83 ? 26.835 -23.528 -15.458 1.00 77.38 83 VAL A CA 1
ATOM 638 C C . VAL A 1 83 ? 27.258 -22.727 -16.702 1.00 77.38 83 VAL A C 1
ATOM 640 O O . VAL A 1 83 ? 28.100 -23.189 -17.466 1.00 77.38 83 VAL A O 1
ATOM 643 N N . GLY A 1 84 ? 26.745 -21.503 -16.880 1.00 66.56 84 GLY A N 1
ATOM 644 C CA . GLY A 1 84 ? 27.251 -20.562 -17.886 1.00 66.56 84 GLY A CA 1
ATOM 645 C C . GLY A 1 84 ? 26.869 -20.903 -19.327 1.00 66.56 84 GLY A C 1
ATOM 646 O O . GLY A 1 84 ? 27.663 -20.677 -20.232 1.00 66.56 84 GLY A O 1
ATOM 647 N N . ALA A 1 85 ? 25.675 -21.456 -19.553 1.00 58.12 85 ALA A N 1
ATOM 648 C CA . ALA A 1 85 ? 25.140 -21.594 -20.907 1.00 58.12 85 ALA A CA 1
ATOM 649 C C . ALA A 1 85 ? 24.844 -20.208 -21.518 1.00 58.12 85 ALA A C 1
ATOM 651 O O . ALA A 1 85 ? 24.303 -19.354 -20.818 1.00 58.12 85 ALA A O 1
ATOM 652 N N . ASP A 1 86 ? 25.112 -20.025 -22.819 1.00 56.12 86 ASP A N 1
ATOM 653 C CA . ASP A 1 86 ? 25.002 -18.758 -23.582 1.00 56.12 86 ASP A CA 1
ATOM 654 C C . ASP A 1 86 ? 23.574 -18.171 -23.715 1.00 56.12 86 ASP A C 1
ATOM 656 O O . ASP A 1 86 ? 23.311 -17.304 -24.549 1.00 56.12 86 ASP A O 1
ATOM 660 N N . PHE A 1 87 ? 22.617 -18.648 -22.918 1.00 59.22 87 PHE A N 1
ATOM 661 C CA . PHE A 1 87 ? 21.279 -18.074 -22.836 1.00 59.22 87 PHE A CA 1
ATOM 662 C C . PHE A 1 87 ? 21.300 -16.751 -22.072 1.00 59.22 87 PHE A C 1
ATOM 664 O O . PHE A 1 87 ? 22.090 -16.567 -21.147 1.00 59.22 87 PHE A O 1
ATOM 671 N N . ASP A 1 88 ? 20.372 -15.857 -22.415 1.00 60.25 88 ASP A N 1
ATOM 672 C CA . ASP A 1 88 ? 20.235 -14.553 -21.771 1.00 60.25 88 ASP A CA 1
ATOM 673 C C . ASP A 1 88 ? 19.986 -14.706 -20.260 1.00 60.25 88 ASP A C 1
ATOM 675 O O . ASP A 1 88 ? 18.876 -15.008 -19.799 1.00 60.25 88 ASP A O 1
ATOM 679 N N . LEU A 1 89 ? 21.058 -14.521 -19.482 1.00 67.00 89 LEU A N 1
ATOM 680 C CA . LEU A 1 89 ? 21.110 -14.833 -18.056 1.00 67.00 89 LEU A CA 1
ATOM 681 C C . LEU A 1 89 ? 20.070 -14.041 -17.254 1.00 67.00 89 LEU A C 1
ATOM 683 O O . LEU A 1 89 ? 19.637 -14.526 -16.209 1.00 67.00 89 LEU A O 1
ATOM 687 N N . ARG A 1 90 ? 19.631 -12.870 -17.744 1.00 68.19 90 ARG A N 1
ATOM 688 C CA . ARG A 1 90 ? 18.559 -12.065 -17.133 1.00 68.19 90 ARG A CA 1
ATOM 689 C C . ARG A 1 90 ? 17.237 -12.839 -17.080 1.00 68.19 90 ARG A C 1
ATOM 691 O O . ARG A 1 90 ? 16.582 -12.881 -16.041 1.00 68.19 90 ARG A O 1
ATOM 698 N N . THR A 1 91 ? 16.888 -13.557 -18.148 1.00 69.94 91 THR A N 1
ATOM 699 C CA . THR A 1 91 ? 15.639 -14.341 -18.214 1.00 69.94 91 THR A CA 1
ATOM 700 C C . THR A 1 91 ? 15.649 -15.545 -17.263 1.00 69.94 91 THR A C 1
ATOM 702 O O . THR A 1 91 ? 14.655 -15.816 -16.588 1.00 69.94 91 THR A O 1
ATOM 705 N N . LEU A 1 92 ? 16.790 -16.234 -17.127 1.00 73.75 92 LEU A N 1
ATOM 706 C CA . LEU A 1 92 ? 16.952 -17.343 -16.176 1.00 73.75 92 LEU A CA 1
ATOM 707 C C . LEU A 1 92 ? 16.986 -16.858 -14.717 1.00 73.75 92 LEU A C 1
ATOM 709 O O . LEU A 1 92 ? 16.492 -17.557 -13.827 1.00 73.75 92 LEU A O 1
ATOM 713 N N . ARG A 1 93 ? 17.519 -15.653 -14.468 1.00 72.38 93 ARG A N 1
ATOM 714 C CA . ARG A 1 93 ? 17.468 -14.973 -13.162 1.00 72.38 93 ARG A CA 1
ATOM 715 C C . ARG A 1 93 ? 16.037 -14.610 -12.775 1.00 72.38 93 ARG A C 1
ATOM 717 O O . ARG A 1 93 ? 15.628 -14.930 -11.662 1.00 72.38 93 ARG A O 1
ATOM 724 N N . ALA A 1 94 ? 15.238 -14.078 -13.700 1.00 77.50 94 ALA A N 1
ATOM 725 C CA . ALA A 1 94 ? 13.842 -13.708 -13.456 1.00 77.50 94 ALA A CA 1
ATOM 726 C C . ALA A 1 94 ? 12.972 -14.871 -12.921 1.00 77.50 94 ALA A C 1
ATOM 728 O O . ALA A 1 94 ? 12.119 -14.658 -12.060 1.00 77.50 94 ALA A O 1
ATOM 729 N N . VAL A 1 95 ? 13.231 -16.127 -13.317 1.00 79.81 95 VAL A N 1
ATOM 730 C CA . VAL A 1 95 ? 12.520 -17.317 -12.785 1.00 79.81 95 VAL A CA 1
ATOM 731 C C . VAL A 1 95 ? 12.658 -17.449 -11.258 1.00 79.81 95 VAL A C 1
ATOM 733 O O . VAL A 1 95 ? 11.781 -17.988 -10.582 1.00 79.81 95 VAL A O 1
ATOM 736 N N . ARG A 1 96 ? 13.736 -16.915 -10.676 1.00 76.31 96 ARG A N 1
ATOM 737 C CA . ARG A 1 96 ? 14.008 -16.947 -9.231 1.00 76.31 96 ARG A CA 1
ATOM 738 C C . ARG A 1 96 ? 13.046 -16.058 -8.435 1.00 76.31 96 ARG A C 1
ATOM 740 O O . ARG A 1 96 ? 12.833 -16.321 -7.253 1.00 76.31 96 ARG A O 1
ATOM 747 N N . VAL A 1 97 ? 12.388 -15.094 -9.081 1.00 77.50 97 VAL A N 1
ATOM 748 C CA . VAL A 1 97 ? 11.340 -14.247 -8.485 1.00 77.50 97 VAL A CA 1
ATOM 749 C C . VAL A 1 97 ? 10.072 -15.044 -8.129 1.00 77.50 97 VAL A C 1
ATOM 751 O O . VAL A 1 97 ? 9.277 -14.615 -7.298 1.00 77.50 97 VAL A O 1
ATOM 754 N N . LEU A 1 98 ? 9.906 -16.266 -8.645 1.00 77.31 98 LEU A N 1
ATOM 755 C CA . LEU A 1 98 ? 8.811 -17.155 -8.236 1.00 77.31 98 LEU A CA 1
ATOM 756 C C . LEU A 1 98 ? 8.988 -17.720 -6.809 1.00 77.31 98 LEU A C 1
ATOM 758 O O . LEU A 1 98 ? 8.024 -18.217 -6.227 1.00 77.31 98 LEU A O 1
ATOM 762 N N . ARG A 1 99 ? 10.185 -17.623 -6.203 1.00 75.06 99 ARG A N 1
ATOM 763 C CA . ARG A 1 99 ? 10.475 -18.106 -4.832 1.00 75.06 99 ARG A CA 1
ATOM 764 C C . ARG A 1 99 ? 9.497 -17.563 -3.768 1.00 75.06 99 ARG A C 1
ATOM 766 O O . ARG A 1 99 ? 8.979 -18.388 -3.011 1.00 75.06 99 ARG A O 1
ATOM 773 N N . PRO A 1 100 ? 9.187 -16.249 -3.690 1.00 74.38 100 PRO A N 1
ATOM 774 C CA . PRO A 1 100 ? 8.185 -15.719 -2.760 1.00 74.38 100 PRO A CA 1
ATOM 775 C C . PRO A 1 100 ? 6.795 -16.375 -2.837 1.00 74.38 100 PRO A C 1
ATOM 777 O O . PRO A 1 100 ? 6.126 -16.469 -1.810 1.00 74.38 100 PRO A O 1
ATOM 780 N N . LEU A 1 101 ? 6.361 -16.922 -3.982 1.00 72.06 101 LEU A N 1
ATOM 781 C CA . LEU A 1 101 ? 5.069 -17.629 -4.078 1.00 72.06 101 LEU A CA 1
ATOM 782 C C . LEU A 1 101 ? 5.013 -18.880 -3.183 1.00 72.06 101 LEU A C 1
ATOM 784 O O . LEU A 1 101 ? 3.941 -19.271 -2.721 1.00 72.06 101 LEU A O 1
ATOM 788 N N . LYS A 1 102 ? 6.167 -19.476 -2.854 1.00 70.56 102 LYS A N 1
ATOM 789 C CA . LYS A 1 102 ? 6.273 -20.610 -1.924 1.00 70.56 102 LYS A CA 1
ATOM 790 C C . LYS A 1 102 ? 5.847 -20.233 -0.493 1.00 70.56 102 LYS A C 1
ATOM 792 O O . LYS A 1 102 ? 5.458 -21.126 0.261 1.00 70.56 102 LYS A O 1
ATOM 797 N N . LEU A 1 103 ? 5.811 -18.940 -0.134 1.00 69.88 103 LEU A N 1
ATOM 798 C CA . LEU A 1 103 ? 5.211 -18.459 1.121 1.00 69.88 103 LEU A CA 1
ATOM 799 C C . LEU A 1 103 ? 3.721 -18.831 1.214 1.00 69.88 103 LEU A C 1
ATOM 801 O O . LEU A 1 103 ? 3.280 -19.261 2.276 1.00 69.88 103 LEU A O 1
ATOM 805 N N . VAL A 1 104 ? 2.976 -18.774 0.100 1.00 68.81 104 VAL A N 1
ATOM 806 C CA . VAL A 1 104 ? 1.556 -19.180 0.042 1.00 68.81 104 VAL A CA 1
ATOM 807 C C . VAL A 1 104 ? 1.400 -20.661 0.392 1.00 68.81 104 VAL A C 1
ATOM 809 O O . VAL A 1 104 ? 0.514 -21.020 1.157 1.00 68.81 104 VAL A O 1
ATOM 812 N N . SER A 1 105 ? 2.301 -21.519 -0.102 1.00 65.62 105 SER A N 1
ATOM 813 C CA . SER A 1 105 ? 2.285 -22.960 0.202 1.00 65.62 105 SER A CA 1
ATOM 814 C C . SER A 1 105 ? 2.662 -23.301 1.652 1.00 65.62 105 SER A C 1
ATOM 816 O O . SER A 1 105 ? 2.346 -24.388 2.130 1.00 65.62 105 SER A O 1
ATOM 818 N N . GLY A 1 106 ? 3.356 -22.388 2.345 1.00 59.25 106 GLY A N 1
ATOM 819 C CA . GLY A 1 106 ? 3.790 -22.551 3.735 1.00 59.25 106 GLY A CA 1
ATOM 820 C C . GLY A 1 106 ? 2.805 -22.007 4.772 1.00 59.25 106 GLY A C 1
ATOM 821 O O . GLY A 1 106 ? 2.934 -22.335 5.951 1.00 59.25 106 GLY A O 1
ATOM 822 N N . ILE A 1 107 ? 1.834 -21.190 4.356 1.00 59.22 107 ILE A N 1
ATOM 823 C CA . ILE A 1 107 ? 0.756 -20.714 5.221 1.00 59.22 107 ILE A CA 1
ATOM 824 C C . ILE A 1 107 ? -0.306 -21.821 5.295 1.00 59.22 107 ILE A C 1
ATOM 826 O O . ILE A 1 107 ? -0.882 -22.168 4.262 1.00 59.22 107 ILE A O 1
ATOM 830 N N . PRO A 1 108 ? -0.608 -22.382 6.483 1.00 51.81 108 PRO A N 1
ATOM 831 C CA . PRO A 1 108 ? -1.764 -23.253 6.634 1.00 51.81 108 PRO A CA 1
ATOM 832 C C . PRO A 1 108 ? -3.020 -22.413 6.389 1.00 51.81 108 PRO A C 1
ATOM 834 O O . PRO A 1 108 ? -3.403 -21.589 7.217 1.00 51.81 108 PRO A O 1
ATOM 837 N N . SER A 1 109 ? -3.636 -22.589 5.222 1.00 48.28 109 SER A N 1
ATOM 838 C CA . SER A 1 109 ? -4.850 -21.875 4.840 1.00 48.28 109 SER A CA 1
ATOM 839 C C . SER A 1 109 ? -5.961 -22.150 5.855 1.00 48.28 109 SER A C 1
ATOM 841 O O . SER A 1 109 ? -6.376 -23.301 5.996 1.00 48.28 109 SER A O 1
ATOM 843 N N . GLU A 1 110 ? -6.495 -21.106 6.502 1.00 42.28 110 GLU A N 1
ATOM 844 C CA . GLU A 1 110 ? -7.626 -21.226 7.445 1.00 42.28 110 GLU A CA 1
ATOM 845 C C . GLU A 1 110 ? -8.912 -21.767 6.773 1.00 42.28 110 GLU A C 1
ATOM 847 O O . GLU A 1 110 ? -9.867 -22.121 7.456 1.00 42.28 110 GLU A O 1
ATOM 852 N N . SER A 1 111 ? -8.928 -21.888 5.439 1.00 41.50 111 SER A N 1
ATOM 853 C CA . SER A 1 111 ? -9.952 -22.592 4.661 1.00 41.50 111 SER A CA 1
ATOM 854 C C . SER A 1 111 ? -9.337 -23.701 3.789 1.00 41.50 111 SER A C 1
ATOM 856 O O . SER A 1 111 ? -8.548 -23.390 2.888 1.00 41.50 111 SER A O 1
ATOM 858 N N . PRO A 1 112 ? -9.704 -24.986 3.981 1.00 38.00 112 PRO A N 1
ATOM 859 C CA . PRO A 1 112 ? -9.295 -26.074 3.096 1.00 38.00 112 PRO A CA 1
ATOM 860 C C . PRO A 1 112 ? -10.040 -25.968 1.755 1.00 38.00 112 PRO A C 1
ATOM 862 O O . PRO A 1 112 ? -11.116 -26.531 1.579 1.00 38.00 112 PRO A O 1
ATOM 865 N N . GLY A 1 113 ? -9.473 -25.211 0.812 1.00 45.22 113 GLY A N 1
ATOM 866 C CA . GLY A 1 113 ? -10.069 -25.033 -0.518 1.00 45.22 113 GLY A CA 1
ATOM 867 C C . GLY A 1 113 ? -9.505 -23.911 -1.393 1.00 45.22 113 GLY A C 1
ATOM 868 O O . GLY A 1 113 ? -9.874 -23.850 -2.560 1.00 45.22 113 GLY A O 1
ATOM 869 N N . GLY A 1 114 ? -8.612 -23.039 -0.901 1.00 47.50 114 GLY A N 1
ATOM 870 C CA . GLY A 1 114 ? -8.175 -21.836 -1.638 1.00 47.50 114 GLY A CA 1
ATOM 871 C C . GLY A 1 114 ? -7.701 -22.076 -3.084 1.00 47.50 114 GLY A C 1
ATOM 872 O O . GLY A 1 114 ? -8.124 -21.371 -3.999 1.00 47.50 114 GLY A O 1
ATOM 873 N N . SER A 1 115 ? -6.906 -23.121 -3.329 1.00 46.34 115 SER A N 1
ATOM 874 C CA . SER A 1 115 ? -6.465 -23.498 -4.684 1.00 46.34 115 SER A CA 1
ATOM 875 C C . SER A 1 115 ? -7.610 -23.966 -5.593 1.00 46.34 115 SER A C 1
ATOM 877 O O . SER A 1 115 ? -7.599 -23.693 -6.793 1.00 46.34 115 SER A O 1
ATOM 879 N N . GLU A 1 116 ? -8.615 -24.641 -5.036 1.00 51.56 116 GLU A N 1
ATOM 880 C CA . GLU A 1 116 ? -9.786 -25.127 -5.768 1.00 51.56 116 GLU A CA 1
ATOM 881 C C . GLU A 1 116 ? -10.792 -23.998 -6.045 1.00 51.56 116 GLU A C 1
ATOM 883 O O . GLU A 1 116 ? -11.364 -23.940 -7.133 1.00 51.56 116 GLU A O 1
ATOM 888 N N . VAL A 1 117 ? -10.956 -23.055 -5.110 1.00 53.41 117 VAL A N 1
ATOM 889 C CA . VAL A 1 117 ? -11.784 -21.847 -5.279 1.00 53.41 117 VAL A CA 1
ATOM 890 C C . VAL A 1 117 ? -11.236 -20.970 -6.407 1.00 53.41 117 VAL A C 1
ATOM 892 O O . VAL A 1 117 ? -11.990 -20.609 -7.309 1.00 53.41 117 VAL A O 1
ATOM 895 N N . HIS A 1 118 ? -9.926 -20.692 -6.421 1.00 56.59 118 HIS A N 1
ATOM 896 C CA . HIS A 1 118 ? -9.301 -19.889 -7.480 1.00 56.59 118 HIS A CA 1
ATOM 897 C C . HIS A 1 118 ? -9.450 -20.541 -8.865 1.00 56.59 118 HIS A C 1
ATOM 899 O O . HIS A 1 118 ? -9.795 -19.860 -9.830 1.00 56.59 118 HIS A O 1
ATOM 905 N N . MET A 1 119 ? -9.247 -21.861 -8.971 1.00 58.31 119 MET A N 1
ATOM 906 C CA . MET A 1 119 ? -9.435 -22.583 -10.237 1.00 58.31 119 MET A CA 1
ATOM 907 C C . MET A 1 119 ? -10.901 -22.601 -10.692 1.00 58.31 119 MET A C 1
ATOM 909 O O . MET A 1 119 ? -11.165 -22.410 -11.878 1.00 58.31 119 MET A O 1
ATOM 913 N N . LYS A 1 120 ? -11.865 -22.764 -9.774 1.00 64.94 120 LYS A N 1
ATOM 914 C CA . LYS A 1 120 ? -13.302 -22.703 -10.100 1.00 64.94 120 LYS A CA 1
ATOM 915 C C . LYS A 1 120 ? -13.748 -21.308 -10.546 1.00 64.94 120 LYS A C 1
ATOM 917 O O . LYS A 1 120 ? -14.534 -21.212 -11.483 1.00 64.94 120 LYS A O 1
ATOM 922 N N . ALA A 1 121 ? -13.224 -20.244 -9.934 1.00 65.00 121 ALA A N 1
ATOM 923 C CA . ALA A 1 121 ? -13.509 -18.863 -10.330 1.00 65.00 121 ALA A CA 1
ATOM 924 C C . ALA A 1 121 ? -12.916 -18.499 -11.706 1.00 65.00 121 ALA A C 1
ATOM 926 O O . ALA A 1 121 ? -13.521 -17.739 -12.462 1.00 65.00 121 ALA A O 1
ATOM 927 N N . MET A 1 122 ? -11.764 -19.074 -12.070 1.00 70.19 122 MET A N 1
ATOM 928 C CA . MET A 1 122 ? -11.085 -18.757 -13.330 1.00 70.19 122 MET A CA 1
ATOM 929 C C . MET A 1 122 ? -11.803 -19.310 -14.575 1.00 70.19 122 MET A C 1
ATOM 931 O O . MET A 1 122 ? -11.685 -18.723 -15.648 1.00 70.19 122 MET A O 1
ATOM 935 N N . VAL A 1 123 ? -12.563 -20.408 -14.467 1.00 77.31 123 VAL A N 1
ATOM 936 C CA . VAL A 1 123 ? -13.204 -21.055 -15.632 1.00 77.31 123 VAL A CA 1
ATOM 937 C C . VAL A 1 123 ? -14.291 -20.181 -16.293 1.00 77.31 123 VAL A C 1
ATOM 939 O O . VAL A 1 123 ? -14.207 -19.994 -17.509 1.00 77.31 123 VAL A O 1
ATOM 942 N N . PRO A 1 124 ? -15.264 -19.584 -15.570 1.00 75.06 124 PRO A N 1
ATOM 943 C CA . PRO A 1 124 ? -16.208 -18.631 -16.168 1.00 75.06 124 PRO A CA 1
ATOM 944 C C . PRO A 1 124 ? -15.521 -17.382 -16.740 1.00 75.06 124 PRO A C 1
ATOM 946 O O . PRO A 1 124 ? -15.886 -16.898 -17.810 1.00 75.06 124 PRO A O 1
ATOM 949 N N . LEU A 1 125 ? -14.484 -16.882 -16.061 1.00 75.88 125 LEU A N 1
ATOM 950 C CA . LEU A 1 125 ? -13.723 -15.718 -16.520 1.00 75.88 125 LEU A CA 1
ATOM 951 C C . LEU A 1 125 ? -12.924 -15.997 -17.794 1.00 75.88 125 LEU A C 1
ATOM 953 O O . LEU A 1 125 ? -12.824 -15.114 -18.638 1.00 75.88 125 LEU A O 1
ATOM 957 N N . LEU A 1 126 ? -12.425 -17.220 -17.987 1.00 77.94 126 LEU A N 1
ATOM 958 C CA . LEU A 1 126 ? -11.768 -17.625 -19.229 1.00 77.94 126 LEU A CA 1
ATOM 959 C C . LEU A 1 126 ? -12.730 -17.573 -20.428 1.00 77.94 126 LEU A C 1
ATOM 961 O O . LEU A 1 126 ? -12.315 -17.201 -21.521 1.00 77.94 126 LEU A O 1
ATOM 965 N N . GLN A 1 127 ? -14.017 -17.885 -20.234 1.00 79.44 127 GLN A N 1
ATOM 966 C CA . GLN A 1 127 ? -15.032 -17.770 -21.291 1.00 79.44 127 GLN A CA 1
ATOM 967 C C . GLN A 1 127 ? -15.311 -16.304 -21.657 1.00 79.44 127 GLN A C 1
ATOM 969 O O . GLN A 1 127 ? -15.369 -15.964 -22.838 1.00 79.44 127 GLN A O 1
ATOM 974 N N . ILE A 1 128 ? -15.421 -15.425 -20.655 1.00 84.69 128 ILE A N 1
ATOM 975 C CA . ILE A 1 128 ? -15.589 -13.976 -20.858 1.00 84.69 128 ILE A CA 1
ATOM 976 C C . ILE A 1 128 ? -14.336 -13.379 -21.520 1.00 84.69 128 ILE A C 1
ATOM 978 O O . ILE A 1 128 ? -14.444 -12.615 -22.475 1.00 84.69 128 ILE A O 1
ATOM 982 N N . GLY A 1 129 ? -13.144 -13.777 -21.070 1.00 83.19 129 GLY A N 1
ATOM 983 C CA . GLY A 1 129 ? -11.863 -13.370 -21.646 1.00 83.19 129 GLY A CA 1
ATOM 984 C C . GLY A 1 129 ? -11.687 -13.829 -23.094 1.00 83.19 129 GLY A C 1
ATOM 985 O O . GLY A 1 129 ? -11.200 -13.059 -23.916 1.00 83.19 129 GLY A O 1
ATOM 986 N N . LEU A 1 130 ? -12.146 -15.036 -23.442 1.00 84.19 130 LEU A N 1
ATOM 987 C CA . LEU A 1 130 ? -12.147 -15.531 -24.822 1.00 84.19 130 LEU A CA 1
ATOM 988 C C . LEU A 1 130 ? -13.088 -14.712 -25.722 1.00 84.19 130 LEU A C 1
ATOM 990 O O . LEU A 1 130 ? -12.713 -14.364 -26.841 1.00 84.19 130 LEU A O 1
ATOM 994 N N . LEU A 1 131 ? -14.280 -14.356 -25.231 1.00 86.06 131 LEU A N 1
ATOM 995 C CA . LEU A 1 131 ? -15.207 -13.471 -25.946 1.00 86.06 131 LEU A CA 1
ATOM 996 C C . LEU A 1 131 ? -14.598 -12.076 -26.165 1.00 86.06 131 LEU A C 1
ATOM 998 O O . LEU A 1 131 ? -14.647 -11.553 -27.278 1.00 86.06 131 LEU A O 1
ATOM 1002 N N . LEU A 1 132 ? -13.983 -11.497 -25.127 1.00 87.62 132 LEU A N 1
ATOM 1003 C CA . LEU A 1 132 ? -13.282 -10.213 -25.217 1.00 87.62 132 LEU A CA 1
ATOM 1004 C C . LEU A 1 132 ? -12.092 -10.276 -26.181 1.00 87.62 132 LEU A C 1
ATOM 1006 O O . LEU A 1 132 ? -11.910 -9.349 -26.963 1.00 87.62 132 LEU A O 1
ATOM 1010 N N . PHE A 1 133 ? -11.325 -11.368 -26.190 1.00 88.50 133 PHE A N 1
ATOM 1011 C CA . PHE A 1 133 ? -10.228 -11.571 -27.138 1.00 88.50 133 PHE A CA 1
ATOM 1012 C C . PHE A 1 133 ? -10.722 -11.555 -28.592 1.00 88.50 133 PHE A C 1
ATOM 1014 O O . PHE A 1 133 ? -10.159 -10.835 -29.415 1.00 88.50 133 PHE A O 1
ATOM 1021 N N . PHE A 1 134 ? -11.806 -12.273 -28.909 1.00 91.69 134 PHE A N 1
ATOM 1022 C CA . PHE A 1 134 ? -12.401 -12.229 -30.250 1.00 91.69 134 PHE A CA 1
ATOM 1023 C C . PHE A 1 134 ? -12.949 -10.841 -30.611 1.00 91.69 134 PHE A C 1
ATOM 1025 O O . PHE A 1 134 ? -12.780 -10.403 -31.749 1.00 91.69 134 PHE A O 1
ATOM 1032 N N . ALA A 1 135 ? -13.555 -10.124 -29.660 1.00 90.81 135 ALA A N 1
ATOM 1033 C CA . ALA A 1 135 ? -14.026 -8.757 -29.881 1.00 90.81 135 ALA A CA 1
ATOM 1034 C C . ALA A 1 135 ? -12.863 -7.784 -30.156 1.00 90.81 135 ALA A C 1
ATOM 1036 O O . ALA A 1 135 ? -12.915 -7.028 -31.125 1.00 90.81 135 ALA A O 1
ATOM 1037 N N . ILE A 1 136 ? -11.791 -7.839 -29.358 1.00 92.25 136 ILE A N 1
ATOM 1038 C CA . ILE A 1 136 ? -10.576 -7.032 -29.549 1.00 92.25 136 ILE A CA 1
ATOM 1039 C C . ILE A 1 136 ? -9.928 -7.354 -30.898 1.00 92.25 136 ILE A C 1
ATOM 1041 O O . ILE A 1 136 ? -9.588 -6.433 -31.632 1.00 92.25 136 ILE A O 1
ATOM 1045 N N . LEU A 1 137 ? -9.813 -8.635 -31.266 1.00 92.94 137 LEU A N 1
ATOM 1046 C CA . LEU A 1 137 ? -9.274 -9.055 -32.562 1.00 92.94 137 LEU A CA 1
ATOM 1047 C C . LEU A 1 137 ? -10.097 -8.489 -33.730 1.00 92.94 137 LEU A C 1
ATOM 1049 O O . LEU A 1 137 ? -9.528 -7.958 -34.681 1.00 92.94 137 LEU A O 1
ATOM 1053 N N . MET A 1 138 ? -11.430 -8.548 -33.641 1.00 95.31 138 MET A N 1
ATOM 1054 C CA . MET A 1 138 ? -12.329 -7.971 -34.642 1.00 95.31 138 MET A CA 1
ATOM 1055 C C . MET A 1 138 ? -12.121 -6.454 -34.776 1.00 95.31 138 MET A C 1
ATOM 1057 O O . MET A 1 138 ? -11.927 -5.960 -35.885 1.00 95.31 138 MET A O 1
ATOM 1061 N N . PHE A 1 139 ? -12.110 -5.713 -33.663 1.00 96.00 139 PHE A N 1
ATOM 1062 C CA . PHE A 1 139 ? -11.880 -4.265 -33.686 1.00 96.00 139 PHE A CA 1
ATOM 1063 C C . PHE A 1 139 ? -10.461 -3.886 -34.133 1.00 96.00 139 PHE A C 1
ATOM 1065 O O . PHE A 1 139 ? -10.299 -2.860 -34.788 1.00 96.00 139 PHE A O 1
ATOM 1072 N N . ALA A 1 140 ? -9.449 -4.709 -33.849 1.00 95.31 140 ALA A N 1
ATOM 1073 C CA . ALA A 1 140 ? -8.079 -4.494 -34.307 1.00 95.31 140 ALA A CA 1
ATOM 1074 C C . ALA A 1 140 ? -7.945 -4.655 -35.830 1.00 95.31 140 ALA A C 1
ATOM 1076 O O . ALA A 1 140 ? -7.295 -3.828 -36.466 1.00 95.31 140 ALA A O 1
ATOM 1077 N N . ILE A 1 141 ? -8.598 -5.661 -36.427 1.00 96.00 141 ILE A N 1
ATOM 1078 C CA . ILE A 1 141 ? -8.638 -5.844 -37.890 1.00 96.00 141 ILE A CA 1
ATOM 1079 C C . ILE A 1 141 ? -9.369 -4.667 -38.551 1.00 96.00 141 ILE A C 1
ATOM 1081 O O . ILE A 1 141 ? -8.827 -4.038 -39.456 1.00 96.00 141 ILE A O 1
ATOM 1085 N N . ILE A 1 142 ? -10.547 -4.296 -38.036 1.00 96.31 142 ILE A N 1
ATOM 1086 C CA . ILE A 1 142 ? -11.308 -3.129 -38.515 1.00 96.31 142 ILE A CA 1
ATOM 1087 C C . ILE A 1 142 ? -10.463 -1.844 -38.412 1.00 96.31 142 ILE A C 1
ATOM 1089 O O . ILE A 1 142 ? -10.414 -1.045 -39.346 1.00 96.31 142 ILE A O 1
ATOM 1093 N N . GLY A 1 143 ? -9.771 -1.644 -37.287 1.00 93.88 143 GLY A N 1
ATOM 1094 C CA . GLY A 1 143 ? -8.891 -0.498 -37.071 1.00 93.88 143 GLY A CA 1
ATOM 1095 C C . GLY A 1 143 ? -7.696 -0.470 -38.027 1.00 93.88 143 GLY A C 1
ATOM 1096 O O . GLY A 1 143 ? -7.337 0.601 -38.515 1.00 93.88 143 GLY A O 1
ATOM 1097 N N . LEU A 1 144 ? -7.114 -1.629 -38.348 1.00 94.12 144 LEU A N 1
ATOM 1098 C CA . LEU A 1 144 ? -6.052 -1.741 -39.345 1.00 94.12 144 LEU A CA 1
ATOM 1099 C C . LEU A 1 144 ? -6.551 -1.277 -40.721 1.00 94.12 144 LEU A C 1
ATOM 1101 O O . LEU A 1 144 ? -5.940 -0.387 -41.308 1.00 94.12 144 LEU A O 1
ATOM 1105 N N . ASP A 1 145 ? -7.688 -1.795 -41.190 1.00 94.81 145 ASP A N 1
ATOM 1106 C CA . ASP A 1 145 ? -8.246 -1.448 -42.505 1.00 94.81 145 ASP A CA 1
ATOM 1107 C C . ASP A 1 145 ? -8.573 0.054 -42.639 1.00 94.81 145 ASP A C 1
ATOM 1109 O O . ASP A 1 145 ? -8.313 0.661 -43.681 1.00 94.81 145 ASP A O 1
ATOM 1113 N N . PHE A 1 146 ? -9.100 0.689 -41.584 1.00 94.50 146 PHE A N 1
ATOM 1114 C CA . PHE A 1 146 ? -9.435 2.120 -41.609 1.00 94.50 146 PHE A CA 1
ATOM 1115 C C . PHE A 1 146 ? -8.229 3.057 -41.435 1.00 94.50 146 PHE A C 1
ATOM 1117 O O . PHE A 1 146 ? -8.181 4.122 -42.067 1.00 94.50 146 PHE A O 1
ATOM 1124 N N . TYR A 1 147 ? -7.269 2.703 -40.574 1.00 93.50 147 TYR A N 1
ATOM 1125 C CA . TYR A 1 147 ? -6.226 3.627 -40.111 1.00 93.50 147 TYR A CA 1
ATOM 1126 C C . TYR A 1 147 ? -4.802 3.298 -40.586 1.00 93.50 147 TYR A C 1
ATOM 1128 O O . TYR A 1 147 ? -3.887 4.090 -40.328 1.00 93.50 147 TYR A O 1
ATOM 1136 N N . MET A 1 148 ? -4.587 2.204 -41.331 1.00 91.25 148 MET A N 1
ATOM 1137 C CA . MET A 1 148 ? -3.273 1.865 -41.894 1.00 91.25 148 MET A CA 1
ATOM 1138 C C . MET A 1 148 ? -2.656 3.054 -42.649 1.00 91.25 148 MET A C 1
ATOM 1140 O O . MET A 1 148 ? -3.262 3.674 -43.525 1.00 91.25 148 MET A O 1
ATOM 1144 N N . GLY A 1 149 ? -1.420 3.395 -42.281 1.00 88.50 149 GLY A N 1
ATOM 1145 C CA . GLY A 1 149 ? -0.651 4.476 -42.897 1.00 88.50 149 GLY A CA 1
ATOM 1146 C C . GLY A 1 149 ? -1.060 5.903 -42.502 1.00 88.50 149 GLY A C 1
ATOM 1147 O O . GLY A 1 149 ? -0.286 6.823 -42.760 1.00 88.50 149 GLY A O 1
ATOM 1148 N N . LYS A 1 150 ? -2.212 6.126 -41.850 1.00 89.69 150 LYS A N 1
ATOM 1149 C CA . LYS A 1 150 ? -2.763 7.479 -41.617 1.00 89.69 150 LYS A CA 1
ATOM 1150 C C . LYS A 1 150 ? -1.952 8.331 -40.632 1.00 89.69 150 LYS A C 1
ATOM 1152 O O . LYS A 1 150 ? -1.875 9.542 -40.823 1.00 89.69 150 LYS A O 1
ATOM 1157 N N . PHE A 1 151 ? -1.321 7.716 -39.632 1.00 88.44 151 PHE A N 1
ATOM 1158 C CA . PHE A 1 151 ? -0.649 8.413 -38.522 1.00 88.44 151 PHE A CA 1
ATOM 1159 C C . PHE A 1 151 ? 0.805 8.865 -38.795 1.00 88.44 151 PHE A C 1
ATOM 1161 O O . PHE A 1 151 ? 1.476 9.335 -37.888 1.00 88.44 151 PHE A O 1
ATOM 1168 N N . HIS A 1 152 ? 1.304 8.789 -40.036 1.00 86.69 152 HIS A N 1
ATOM 1169 C CA . HIS A 1 152 ? 2.690 9.173 -40.386 1.00 86.69 152 HIS A CA 1
ATOM 1170 C C . HIS A 1 152 ? 2.897 10.679 -40.655 1.00 86.69 152 HIS A C 1
ATOM 1172 O O . HIS A 1 152 ? 3.885 11.066 -41.277 1.00 86.69 152 HIS A O 1
ATOM 1178 N N . ARG A 1 153 ? 1.953 11.545 -40.270 1.00 84.31 153 ARG A N 1
ATOM 1179 C CA . ARG A 1 153 ? 2.029 12.993 -40.520 1.00 84.31 153 ARG A CA 1
ATOM 1180 C C . ARG A 1 153 ? 2.187 13.739 -39.205 1.00 84.31 153 ARG A C 1
ATOM 1182 O O . ARG A 1 153 ? 1.331 13.619 -38.338 1.00 84.31 153 ARG A O 1
ATOM 1189 N N . THR A 1 154 ? 3.241 14.542 -39.105 1.00 81.69 154 THR A N 1
ATOM 1190 C CA . THR A 1 154 ? 3.485 15.450 -37.982 1.00 81.69 154 THR A CA 1
ATOM 1191 C C . THR A 1 154 ? 3.745 16.868 -38.487 1.00 81.69 154 THR A C 1
ATOM 1193 O O . THR A 1 154 ? 4.180 17.059 -39.627 1.00 81.69 154 THR A O 1
ATOM 1196 N N . CYS A 1 155 ? 3.465 17.859 -37.647 1.00 83.75 155 CYS A N 1
ATOM 1197 C CA . CYS A 1 155 ? 3.800 19.255 -37.897 1.00 83.75 155 CYS A CA 1
ATOM 1198 C C . CYS A 1 155 ? 5.201 19.540 -37.346 1.00 83.75 155 CYS A C 1
ATOM 1200 O O . CYS A 1 155 ? 5.521 19.117 -36.240 1.00 83.75 155 CYS A O 1
ATOM 1202 N N . PHE A 1 156 ? 6.028 20.281 -38.082 1.00 84.44 156 PHE A N 1
ATOM 1203 C CA . PHE A 1 156 ? 7.371 20.672 -37.645 1.00 84.44 156 PHE A CA 1
ATOM 1204 C C . PHE A 1 156 ? 7.616 22.160 -37.906 1.00 84.44 156 PHE A C 1
ATOM 1206 O O . PHE A 1 156 ? 7.043 22.731 -38.839 1.00 84.44 156 PHE A O 1
ATOM 1213 N N . ARG A 1 157 ? 8.464 22.797 -37.092 1.00 79.50 157 ARG A N 1
ATOM 1214 C CA . ARG A 1 157 ? 8.912 24.174 -37.337 1.00 79.50 157 ARG A CA 1
ATOM 1215 C C . ARG A 1 157 ? 9.881 24.169 -38.516 1.00 79.50 157 ARG A C 1
ATOM 1217 O O . ARG A 1 157 ? 10.867 23.437 -38.501 1.00 79.50 157 ARG A O 1
ATOM 1224 N N . ILE A 1 158 ? 9.611 24.987 -39.534 1.00 78.38 158 ILE A N 1
ATOM 1225 C CA . ILE A 1 158 ? 10.403 25.019 -40.779 1.00 78.38 158 ILE A CA 1
ATOM 1226 C C . ILE A 1 158 ? 11.875 25.370 -40.495 1.00 78.38 158 ILE A C 1
ATOM 1228 O O . ILE A 1 158 ? 12.767 24.817 -41.137 1.00 78.38 158 ILE A O 1
ATOM 1232 N N . ASP A 1 159 ? 12.117 26.227 -39.500 1.00 80.19 159 ASP A N 1
ATOM 1233 C CA . ASP A 1 159 ? 13.443 26.768 -39.188 1.00 80.19 159 ASP A CA 1
ATOM 1234 C C . ASP A 1 159 ? 14.314 25.813 -38.351 1.00 80.19 159 ASP A C 1
ATOM 1236 O O . ASP A 1 159 ? 15.497 25.647 -38.646 1.00 80.19 159 ASP A O 1
ATOM 1240 N N . THR A 1 160 ? 13.745 25.156 -37.331 1.00 77.69 160 THR A N 1
ATOM 1241 C CA . THR A 1 160 ? 14.490 24.272 -36.407 1.00 77.69 160 THR A CA 1
ATOM 1242 C C . THR A 1 160 ? 14.359 22.781 -36.725 1.00 77.69 160 THR A C 1
ATOM 1244 O O . THR A 1 160 ? 15.151 21.982 -36.235 1.00 77.69 160 THR A O 1
ATOM 1247 N N . LYS A 1 161 ? 13.390 22.388 -37.568 1.00 73.38 161 LYS A N 1
ATOM 1248 C CA . LYS A 1 161 ? 12.969 20.994 -37.839 1.00 73.38 161 LYS A CA 1
ATOM 1249 C C . LYS A 1 161 ? 12.436 20.223 -36.625 1.00 73.38 161 LYS A C 1
ATOM 1251 O O . LYS A 1 161 ? 12.149 19.034 -36.746 1.00 73.38 161 LYS A O 1
ATOM 1256 N N . GLU A 1 162 ? 12.253 20.886 -35.490 1.00 74.31 162 GLU A N 1
ATOM 1257 C CA . GLU A 1 162 ? 11.626 20.304 -34.306 1.00 74.31 162 GLU A CA 1
ATOM 1258 C C . GLU A 1 162 ? 10.137 20.061 -34.567 1.00 74.31 162 GLU A C 1
ATOM 1260 O O . GLU A 1 162 ? 9.470 20.846 -35.254 1.00 74.31 162 GLU A O 1
ATOM 1265 N N . VAL A 1 163 ? 9.601 18.975 -34.009 1.00 75.00 163 VAL A N 1
ATOM 1266 C CA . VAL A 1 163 ? 8.161 18.704 -34.033 1.00 75.00 163 VAL A CA 1
ATOM 1267 C C . VAL A 1 163 ? 7.443 19.809 -33.261 1.00 75.00 163 VAL A C 1
ATOM 1269 O O . VAL A 1 163 ? 7.817 20.134 -32.137 1.00 75.00 163 VAL A O 1
ATOM 1272 N N . MET A 1 164 ? 6.392 20.380 -33.851 1.00 68.06 164 MET A N 1
ATOM 1273 C CA . MET A 1 164 ? 5.507 21.292 -33.133 1.00 68.06 164 MET A CA 1
ATOM 1274 C C . MET A 1 164 ? 4.647 20.483 -32.169 1.00 68.06 164 MET A C 1
ATOM 1276 O O . MET A 1 164 ? 3.542 20.058 -32.509 1.00 68.06 164 MET A O 1
ATOM 1280 N N . LEU A 1 165 ? 5.168 20.282 -30.960 1.00 65.25 165 LEU A N 1
ATOM 1281 C CA . LEU A 1 165 ? 4.331 19.994 -29.809 1.00 65.25 165 LEU A CA 1
ATOM 1282 C C . LEU A 1 165 ? 3.370 21.173 -29.634 1.00 65.25 165 LEU A C 1
ATOM 1284 O O . LEU A 1 165 ? 3.777 22.334 -29.701 1.00 65.25 165 LEU A O 1
ATOM 1288 N N . ALA A 1 166 ? 2.090 20.868 -29.434 1.00 53.31 166 ALA A N 1
ATOM 1289 C CA . ALA A 1 166 ? 1.144 21.857 -28.953 1.00 53.31 166 ALA A CA 1
ATOM 1290 C C . ALA A 1 166 ? 1.451 22.094 -27.471 1.00 53.31 166 ALA A C 1
ATOM 1292 O O . ALA A 1 166 ? 0.888 21.429 -26.602 1.00 53.31 166 ALA A O 1
ATOM 1293 N N . GLU A 1 167 ? 2.379 23.011 -27.193 1.00 51.31 167 GLU A N 1
ATOM 1294 C CA . GLU A 1 167 ? 2.448 23.652 -25.881 1.00 51.31 167 GLU A CA 1
ATOM 1295 C C . GLU A 1 167 ? 1.038 24.174 -25.548 1.00 51.31 167 GLU A C 1
ATOM 1297 O O . GLU A 1 167 ? 0.340 24.691 -26.428 1.00 51.31 167 GLU A O 1
ATOM 1302 N N . GLU A 1 168 ? 0.577 24.012 -24.301 1.00 48.34 168 GLU A N 1
ATOM 1303 C CA . GLU A 1 168 ? -0.665 24.652 -23.853 1.00 48.34 168 GLU A CA 1
ATOM 1304 C C . GLU A 1 168 ? -0.444 26.170 -23.802 1.00 48.34 168 GLU A C 1
ATOM 1306 O O . GLU A 1 168 ? -0.133 26.742 -22.756 1.00 48.34 168 GLU A O 1
ATOM 1311 N N . ASP A 1 169 ? -0.602 26.809 -24.958 1.00 38.81 169 ASP A N 1
ATOM 1312 C CA . ASP A 1 169 ? -0.289 28.205 -25.238 1.00 38.81 169 ASP A CA 1
ATOM 1313 C C . ASP A 1 169 ? -1.290 29.164 -24.559 1.00 38.81 169 ASP A C 1
ATOM 1315 O O . ASP A 1 169 ? -2.034 29.917 -25.187 1.00 38.81 169 ASP A O 1
ATOM 1319 N N . LYS A 1 170 ? -1.289 29.184 -23.220 1.00 47.19 170 LYS A N 1
ATOM 1320 C CA . LYS A 1 170 ? -2.026 30.164 -22.400 1.00 47.19 170 LYS A CA 1
ATOM 1321 C C . LYS A 1 170 ? -1.495 31.597 -22.559 1.00 47.19 170 LYS A C 1
ATOM 1323 O O . LYS A 1 170 ? -2.099 32.523 -22.030 1.00 47.19 170 LYS A O 1
ATOM 1328 N N . ASN A 1 171 ? -0.409 31.781 -23.315 1.00 39.78 171 ASN A N 1
ATOM 1329 C CA . ASN A 1 171 ? 0.262 33.062 -23.542 1.00 39.78 171 ASN A CA 1
ATOM 1330 C C . ASN A 1 171 ? 0.117 33.588 -24.988 1.00 39.78 171 ASN A C 1
ATOM 1332 O O . ASN A 1 171 ? 0.716 34.608 -25.331 1.00 39.78 171 ASN A O 1
ATOM 1336 N N . ALA A 1 172 ? -0.698 32.945 -25.835 1.00 38.66 172 ALA A N 1
ATOM 1337 C CA . ALA A 1 172 ? -0.933 33.376 -27.218 1.00 38.66 172 ALA A CA 1
ATOM 1338 C C . ALA A 1 172 ? -2.043 34.443 -27.384 1.00 38.66 172 ALA A C 1
ATOM 1340 O O . ALA A 1 172 ? -2.314 34.863 -28.508 1.00 38.66 172 ALA A O 1
ATOM 1341 N N . GLU A 1 173 ? -2.663 34.925 -26.296 1.00 39.88 173 GLU A N 1
ATOM 1342 C CA . GLU A 1 173 ? -3.740 35.938 -26.343 1.00 39.88 173 GLU A CA 1
ATOM 1343 C C . GLU A 1 173 ? -3.320 37.339 -25.829 1.00 39.88 173 GLU A C 1
ATOM 1345 O O . GLU A 1 173 ? -4.093 38.290 -25.910 1.00 39.88 173 GLU A O 1
ATOM 1350 N N . GLU A 1 174 ? -2.071 37.531 -25.375 1.00 40.81 174 GLU A N 1
ATOM 1351 C CA . GLU A 1 174 ? -1.595 38.826 -24.835 1.00 40.81 174 GLU A CA 1
ATOM 1352 C C . GLU A 1 174 ? -0.948 39.755 -25.890 1.00 40.81 174 GLU A C 1
ATOM 1354 O O . GLU A 1 174 ? -0.439 40.825 -25.560 1.00 40.81 174 GLU A O 1
ATOM 1359 N N . LYS A 1 175 ? -0.935 39.380 -27.181 1.00 36.78 175 LYS A N 1
ATOM 1360 C CA . LYS A 1 175 ? -0.181 40.123 -28.218 1.00 36.78 175 LYS A CA 1
ATOM 1361 C C . LYS A 1 175 ? -0.982 40.708 -29.379 1.00 36.78 175 LYS A C 1
ATOM 1363 O O . LYS A 1 175 ? -0.387 41.170 -30.353 1.00 36.78 175 LYS A O 1
ATOM 1368 N N . SER A 1 176 ? -2.307 40.780 -29.257 1.00 33.78 176 SER A N 1
ATOM 1369 C CA . SER A 1 176 ? -3.135 41.541 -30.198 1.00 33.78 176 SER A CA 1
ATOM 1370 C C . SER A 1 176 ? -4.480 41.987 -29.613 1.00 33.78 176 SER A C 1
ATOM 1372 O O . SER A 1 176 ? -5.500 41.424 -29.997 1.00 33.78 176 SER A O 1
ATOM 1374 N N . LEU A 1 177 ? -4.497 43.007 -28.735 1.00 31.16 177 LEU A N 1
ATOM 1375 C CA . LEU A 1 177 ? -5.611 43.979 -28.594 1.00 31.16 177 LEU A CA 1
ATOM 1376 C C . LEU A 1 177 ? -5.327 45.087 -27.557 1.00 31.16 177 LEU A C 1
ATOM 1378 O O . LEU A 1 177 ? -6.055 45.285 -26.586 1.00 31.16 177 LEU A O 1
ATOM 1382 N N . ASP A 1 178 ? -4.291 45.886 -27.805 1.00 28.89 178 ASP A N 1
ATOM 1383 C CA . ASP A 1 178 ? -4.049 47.111 -27.035 1.00 28.89 178 ASP A CA 1
ATOM 1384 C C . ASP A 1 178 ? -4.917 48.268 -27.584 1.00 28.89 178 ASP A C 1
ATOM 1386 O O . ASP A 1 178 ? -4.441 49.137 -28.316 1.00 28.89 178 ASP A O 1
ATOM 1390 N N . ALA A 1 179 ? -6.231 48.250 -27.303 1.00 28.44 179 ALA A N 1
ATOM 1391 C CA . ALA A 1 179 ? -7.135 49.374 -27.597 1.00 28.44 179 ALA A CA 1
ATOM 1392 C C . ALA A 1 179 ? -8.441 49.407 -26.764 1.00 28.44 179 ALA A C 1
ATOM 1394 O O . ALA A 1 179 ? -9.532 49.130 -27.257 1.00 28.44 179 ALA A O 1
ATOM 1395 N N . ALA A 1 180 ? -8.312 49.973 -25.560 1.00 28.44 180 ALA A N 1
ATOM 1396 C CA . ALA A 1 180 ? -9.293 50.855 -24.909 1.00 28.44 180 ALA A CA 1
ATOM 1397 C C . ALA A 1 180 ? -10.492 50.283 -24.106 1.00 28.44 180 ALA A C 1
ATOM 1399 O O . ALA A 1 180 ? -11.152 49.315 -24.454 1.00 28.44 180 ALA A O 1
ATOM 1400 N N . TRP A 1 181 ? -10.816 51.060 -23.057 1.00 25.33 181 TRP A N 1
ATOM 1401 C CA . TRP A 1 181 ? -11.976 50.994 -22.151 1.00 25.33 181 TRP A CA 1
ATOM 1402 C C . TRP A 1 181 ? -12.023 49.840 -21.133 1.00 25.33 181 TRP A C 1
ATOM 1404 O O . TRP A 1 181 ? -12.647 48.815 -21.353 1.00 25.33 181 TRP A O 1
ATOM 1414 N N . TYR A 1 182 ? -11.545 50.107 -19.909 1.00 25.34 182 TYR A N 1
ATOM 1415 C CA . TYR A 1 182 ? -12.448 50.613 -18.858 1.00 25.34 182 TYR A CA 1
ATOM 1416 C C . TYR A 1 182 ? -11.696 51.168 -17.632 1.00 25.34 182 TYR A C 1
ATOM 1418 O O . TYR A 1 182 ? -10.996 50.456 -16.916 1.00 25.34 182 TYR A O 1
ATOM 1426 N N . LYS A 1 183 ? -11.929 52.445 -17.300 1.00 27.80 183 LYS A N 1
ATOM 1427 C CA . LYS A 1 183 ? -11.720 52.973 -15.941 1.00 27.80 183 LYS A CA 1
ATOM 1428 C C . LYS A 1 183 ? -12.713 54.099 -15.659 1.00 27.80 183 LYS A C 1
ATOM 1430 O O . LYS A 1 183 ? -12.999 54.895 -16.545 1.00 27.80 183 LYS A O 1
ATOM 1435 N N . LYS A 1 184 ? -13.108 54.206 -14.379 1.00 25.66 184 LYS A N 1
ATOM 1436 C CA . LYS A 1 184 ? -13.973 55.229 -13.742 1.00 25.66 184 LYS A CA 1
ATOM 1437 C C . LYS A 1 184 ? -15.477 54.864 -13.804 1.00 25.66 184 LYS A C 1
ATOM 1439 O O . LYS A 1 184 ? -16.039 54.822 -14.884 1.00 25.66 184 LYS A O 1
ATOM 1444 N N . LYS A 1 185 ? -16.152 54.432 -12.723 1.00 25.25 185 LYS A N 1
ATOM 1445 C CA . LYS A 1 185 ? -16.305 54.925 -11.320 1.00 25.25 185 LYS A CA 1
ATOM 1446 C C . LYS A 1 185 ? -17.402 55.988 -11.173 1.00 25.25 185 LYS A C 1
ATOM 1448 O O . LYS A 1 185 ? -17.146 57.137 -11.517 1.00 25.25 185 LYS A O 1
ATOM 1453 N N . ALA A 1 186 ? -18.500 55.620 -10.501 1.00 25.31 186 ALA A N 1
ATOM 1454 C CA . ALA A 1 186 ? -19.300 56.403 -9.533 1.00 25.31 186 ALA A CA 1
ATOM 1455 C C . ALA A 1 186 ? -20.627 55.657 -9.239 1.00 25.31 186 ALA A C 1
ATOM 1457 O O . ALA A 1 186 ? -21.089 54.937 -10.112 1.00 25.31 186 ALA A O 1
ATOM 1458 N N . SER A 1 187 ? -21.331 55.806 -8.110 1.00 23.22 187 SER A N 1
ATOM 1459 C CA . SER A 1 187 ? -21.001 56.256 -6.740 1.00 23.22 187 SER A CA 1
ATOM 1460 C C . SER A 1 187 ? -22.260 56.073 -5.856 1.00 23.22 187 SER A C 1
ATOM 1462 O O . SER A 1 187 ? -23.352 55.928 -6.395 1.00 23.22 187 SER A O 1
ATOM 1464 N N . ASN A 1 188 ? -22.097 56.227 -4.533 1.00 23.92 188 ASN A N 1
ATOM 1465 C CA . ASN A 1 188 ? -23.108 56.559 -3.504 1.00 23.92 188 ASN A CA 1
ATOM 1466 C C . ASN A 1 188 ? -23.700 55.399 -2.674 1.00 23.92 188 ASN A C 1
ATOM 1468 O O . ASN A 1 188 ? -23.928 54.314 -3.186 1.00 23.92 188 ASN A O 1
ATOM 1472 N N . SER A 1 189 ? -24.089 55.602 -1.405 1.00 24.94 189 SER A N 1
ATOM 1473 C CA . SER A 1 189 ? -23.348 56.186 -0.259 1.00 24.94 189 SER A CA 1
ATOM 1474 C C . SER A 1 189 ? -24.191 56.105 1.024 1.00 24.94 189 SER A C 1
ATOM 1476 O O . SER A 1 189 ? -25.333 56.539 1.013 1.00 24.94 189 SER A O 1
ATOM 1478 N N . VAL A 1 190 ? -23.557 55.712 2.137 1.00 27.34 190 VAL A N 1
ATOM 1479 C CA . VAL A 1 190 ? -23.794 56.213 3.514 1.00 27.34 190 VAL A CA 1
ATOM 1480 C C . VAL A 1 190 ? -25.218 56.117 4.109 1.00 27.34 190 VAL A C 1
ATOM 1482 O O . VAL A 1 190 ? -26.080 56.933 3.811 1.00 27.34 190 VAL A O 1
ATOM 1485 N N . LEU A 1 191 ? -25.354 55.336 5.193 1.00 25.66 191 LEU A N 1
ATOM 1486 C CA . LEU A 1 191 ? -25.757 55.910 6.491 1.00 25.66 191 LEU A CA 1
ATOM 1487 C C . LEU A 1 191 ? -25.209 55.108 7.692 1.00 25.66 191 LEU A C 1
ATOM 1489 O O . LEU A 1 191 ? -24.982 53.906 7.613 1.00 25.66 191 LEU A O 1
ATOM 1493 N N . LYS A 1 192 ? -24.973 55.802 8.814 1.00 25.47 192 LYS A N 1
ATOM 1494 C CA . LYS A 1 192 ? -24.502 55.259 10.107 1.00 25.47 192 LYS A CA 1
ATOM 1495 C C . LYS A 1 192 ? -25.664 55.187 11.108 1.00 25.47 192 LYS A C 1
ATOM 1497 O O . LYS A 1 192 ? -26.509 56.076 11.063 1.00 25.47 192 LYS A O 1
ATOM 1502 N N . ARG A 1 193 ? -25.569 54.315 12.130 1.00 24.55 193 ARG A N 1
ATOM 1503 C CA . ARG A 1 193 ? -25.504 54.657 13.588 1.00 24.55 193 ARG A CA 1
ATOM 1504 C C . ARG A 1 193 ? -25.922 53.466 14.481 1.00 24.55 193 ARG A C 1
ATOM 1506 O O . ARG A 1 193 ? -26.590 52.549 14.031 1.00 24.55 193 ARG A O 1
ATOM 1513 N N . ALA A 1 194 ? -25.476 53.474 15.741 1.00 23.95 194 ALA A N 1
ATOM 1514 C CA . ALA A 1 194 ? -25.586 52.372 16.705 1.00 23.95 194 ALA A CA 1
ATOM 1515 C C . ALA A 1 194 ? -26.469 52.684 17.940 1.00 23.95 194 ALA A C 1
ATOM 1517 O O . ALA A 1 194 ? -26.675 53.854 18.255 1.00 23.95 194 ALA A O 1
ATOM 1518 N N . LYS A 1 195 ? -26.818 51.613 18.686 1.00 25.22 195 LYS A N 1
ATOM 1519 C CA . LYS A 1 195 ? -27.252 51.526 20.111 1.00 25.22 195 LYS A CA 1
ATOM 1520 C C . LYS A 1 195 ? -28.532 52.265 20.569 1.00 25.22 195 LYS A C 1
ATOM 1522 O O . LYS A 1 195 ? -28.544 53.489 20.577 1.00 25.22 195 LYS A O 1
ATOM 1527 N N . LYS A 1 196 ? -29.432 51.540 21.273 1.00 23.80 196 LYS A N 1
ATOM 1528 C CA . LYS A 1 196 ? -29.625 51.702 22.743 1.00 23.80 196 LYS A CA 1
ATOM 1529 C C . LYS A 1 196 ? -30.386 50.542 23.436 1.00 23.80 196 LYS A C 1
ATOM 1531 O O . LYS A 1 196 ? -31.184 49.851 22.825 1.00 23.80 196 LYS A O 1
ATOM 1536 N N . SER A 1 197 ? -30.081 50.400 24.728 1.00 24.45 197 SER A N 1
ATOM 1537 C CA . SER A 1 197 ? -30.627 49.538 25.798 1.00 24.45 197 SER A CA 1
ATOM 1538 C C . SER A 1 197 ? -32.130 49.688 26.116 1.00 24.45 197 SER A C 1
ATOM 1540 O O . SER A 1 197 ? -32.676 50.779 25.938 1.00 24.45 197 SER A O 1
ATOM 1542 N N . LYS A 1 198 ? -32.719 48.648 26.741 1.00 26.16 198 LYS A N 1
ATOM 1543 C CA . LYS A 1 198 ? -33.640 48.794 27.890 1.00 26.16 198 LYS A CA 1
ATOM 1544 C C . LYS A 1 198 ? -33.670 47.540 28.795 1.00 26.16 198 LYS A C 1
ATOM 1546 O O . LYS A 1 198 ? -33.669 46.429 28.278 1.00 26.16 198 LYS A O 1
ATOM 1551 N N . ASN A 1 199 ? -33.733 47.746 30.114 1.00 29.22 199 ASN A N 1
ATOM 1552 C CA . ASN A 1 199 ? -34.218 46.776 31.114 1.00 29.22 199 ASN A CA 1
ATOM 1553 C C . ASN A 1 199 ? -35.688 47.108 31.450 1.00 29.22 199 ASN A C 1
ATOM 1555 O O . ASN A 1 199 ? -36.097 48.239 31.188 1.00 29.22 199 ASN A O 1
ATOM 1559 N N . ASP A 1 200 ? -36.440 46.170 32.046 1.00 26.62 200 ASP A N 1
ATOM 1560 C CA . ASP A 1 200 ? -37.118 46.334 33.357 1.00 26.62 200 ASP A CA 1
ATOM 1561 C C . ASP A 1 200 ? -37.850 45.038 33.803 1.00 26.62 200 ASP A C 1
ATOM 1563 O O . ASP A 1 200 ? -37.950 44.080 33.036 1.00 26.62 200 ASP A O 1
ATOM 1567 N N . LEU A 1 201 ? -38.249 44.978 35.083 1.00 27.61 201 LEU A N 1
ATOM 1568 C CA . LEU A 1 201 ? -38.782 43.814 35.829 1.00 27.61 201 LEU A CA 1
ATOM 1569 C C . LEU A 1 201 ? -40.296 43.559 35.613 1.00 27.61 201 LEU A C 1
ATOM 1571 O O . LEU A 1 201 ? -41.011 44.492 35.259 1.00 27.61 201 LEU A O 1
ATOM 1575 N N . ILE A 1 202 ? -40.793 42.358 35.992 1.00 27.98 202 ILE A N 1
ATOM 1576 C CA . ILE A 1 202 ? -41.746 42.093 37.123 1.00 27.98 202 ILE A CA 1
ATOM 1577 C C . ILE A 1 202 ? -42.343 40.649 37.058 1.00 27.98 202 ILE A C 1
ATOM 1579 O O . ILE A 1 202 ? -42.728 40.218 35.982 1.00 27.98 202 ILE A O 1
ATOM 1583 N N . ASN A 1 203 ? -42.362 39.948 38.217 1.00 24.25 203 ASN A N 1
ATOM 1584 C CA . ASN A 1 203 ? -43.303 38.954 38.837 1.00 24.25 203 ASN A CA 1
ATOM 1585 C C . ASN A 1 203 ? -44.341 38.146 37.996 1.00 24.25 203 ASN A C 1
ATOM 1587 O O . ASN A 1 203 ? -44.760 38.609 36.948 1.00 24.25 203 ASN A O 1
ATOM 1591 N N . ALA A 1 204 ? -44.943 37.021 38.436 1.00 26.31 204 ALA A N 1
ATOM 1592 C CA 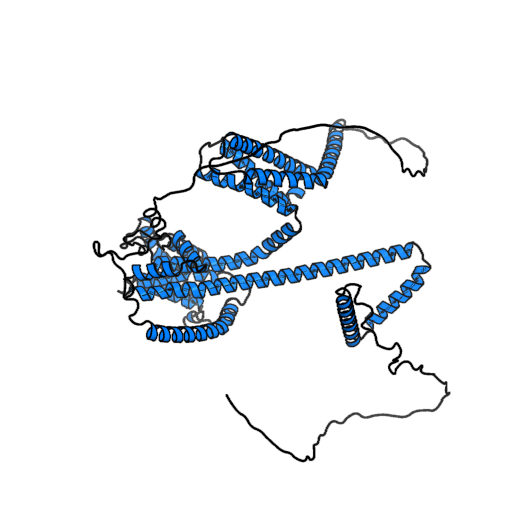. ALA A 1 204 ? -44.753 36.010 39.513 1.00 26.31 204 ALA A CA 1
ATOM 1593 C C . ALA A 1 204 ? -45.755 34.831 39.259 1.00 26.31 204 ALA A C 1
ATOM 1595 O O . ALA A 1 204 ? -46.308 34.778 38.165 1.00 26.31 204 ALA A O 1
ATOM 1596 N N . GLU A 1 205 ? -46.006 33.963 40.262 1.00 27.25 205 GLU A N 1
ATOM 1597 C CA . GLU A 1 205 ? -47.062 32.910 40.327 1.00 27.25 205 GLU A CA 1
ATOM 1598 C C . GLU A 1 205 ? -46.914 31.690 39.381 1.00 27.25 205 GLU A C 1
ATOM 1600 O O . GLU A 1 205 ? -46.379 31.793 38.283 1.00 27.25 205 GLU A O 1
ATOM 1605 N N . GLU A 1 206 ? -47.378 30.478 39.717 1.00 26.92 206 GLU A N 1
ATOM 1606 C CA . GLU A 1 206 ? -47.526 29.778 41.015 1.00 26.92 206 GLU A CA 1
ATOM 1607 C C . GLU A 1 206 ? -47.672 28.261 40.724 1.00 26.92 206 GLU A C 1
ATOM 1609 O O . GLU A 1 206 ? -47.846 27.877 39.565 1.00 26.92 206 GLU A O 1
ATOM 1614 N N . GLY A 1 207 ? -47.582 27.380 41.731 1.00 25.52 207 GLY A N 1
ATOM 1615 C CA . GLY A 1 207 ? -47.749 25.932 41.515 1.00 25.52 207 GLY A CA 1
ATOM 1616 C C . GLY A 1 207 ? -47.123 25.040 42.587 1.00 25.52 207 GLY A C 1
ATOM 1617 O O . GLY A 1 207 ? -46.200 24.279 42.296 1.00 25.52 207 GLY A O 1
ATOM 1618 N N . GLU A 1 208 ? -47.605 25.148 43.826 1.00 25.55 208 GLU A N 1
ATOM 1619 C CA . GLU A 1 208 ? -47.346 24.148 44.870 1.00 25.55 208 GLU A CA 1
ATOM 1620 C C . GLU A 1 208 ? -48.218 22.895 44.675 1.00 25.55 208 GLU A C 1
ATOM 1622 O O . GLU A 1 208 ? -49.304 22.980 44.113 1.00 25.55 208 GLU A O 1
ATOM 1627 N N . ASP A 1 209 ? -47.773 21.757 45.217 1.00 25.06 209 ASP A N 1
ATOM 1628 C CA . ASP A 1 209 ? -48.665 20.782 45.862 1.00 25.06 209 ASP A CA 1
ATOM 1629 C C . ASP A 1 209 ? -47.876 19.946 46.898 1.00 25.06 209 ASP A C 1
ATOM 1631 O O . ASP A 1 209 ? -46.649 19.817 46.818 1.00 25.06 209 ASP A O 1
ATOM 1635 N N . HIS A 1 210 ? -48.559 19.466 47.945 1.00 23.94 210 HIS A N 1
ATOM 1636 C CA . HIS A 1 210 ? -48.034 19.511 49.325 1.00 23.94 210 HIS A CA 1
ATOM 1637 C C . HIS A 1 210 ? -48.320 18.226 50.156 1.00 23.94 210 HIS A C 1
ATOM 1639 O O . HIS A 1 210 ? -49.419 17.692 50.076 1.00 23.94 210 HIS A O 1
ATOM 1645 N N . PHE A 1 211 ? -47.394 17.814 51.058 1.00 24.31 211 PHE A N 1
ATOM 1646 C CA . PHE A 1 211 ? -47.557 16.758 52.115 1.00 24.31 211 PHE A CA 1
ATOM 1647 C C . PHE A 1 211 ? -47.907 15.316 51.622 1.00 24.31 211 PHE A C 1
ATOM 1649 O O . PHE A 1 211 ? -48.154 15.124 50.441 1.00 24.31 211 PHE A O 1
ATOM 1656 N N . THR A 1 212 ? -47.847 14.189 52.362 1.00 28.70 212 THR A N 1
ATOM 1657 C CA . THR A 1 212 ? -47.673 13.783 53.794 1.00 28.70 212 THR A CA 1
ATOM 1658 C C . THR A 1 212 ? -47.047 12.341 53.820 1.00 28.70 212 THR A C 1
ATOM 1660 O O . THR A 1 212 ? -46.938 11.738 52.756 1.00 28.70 212 THR A O 1
ATOM 1663 N N . ASP A 1 213 ? -46.624 11.638 54.893 1.00 26.39 213 ASP A N 1
ATOM 1664 C CA . ASP A 1 213 ? -46.457 11.889 56.344 1.00 26.39 213 ASP A CA 1
ATOM 1665 C C . ASP A 1 213 ? -45.389 10.933 56.992 1.00 26.39 213 ASP A C 1
ATOM 1667 O O . ASP A 1 213 ? -44.714 10.148 56.325 1.00 26.39 213 ASP A O 1
ATOM 1671 N N . ILE A 1 214 ? -45.272 11.010 58.321 1.00 29.80 214 ILE A N 1
ATOM 1672 C CA . ILE A 1 214 ? -44.476 10.314 59.351 1.00 29.80 214 ILE A CA 1
ATOM 1673 C C . ILE A 1 214 ? -44.900 8.857 59.692 1.00 29.80 214 ILE A C 1
ATOM 1675 O O . ILE A 1 214 ? -46.083 8.553 59.795 1.00 29.80 214 ILE A O 1
ATOM 1679 N N . SER A 1 215 ? -43.930 7.988 60.047 1.00 23.78 215 SER A N 1
ATOM 1680 C CA . SER A 1 215 ? -43.878 7.128 61.275 1.00 23.78 215 SER A CA 1
ATOM 1681 C C . SER A 1 215 ? -42.560 6.300 61.286 1.00 23.78 215 SER A C 1
ATOM 1683 O O . SER A 1 215 ? -41.937 6.171 60.238 1.00 23.78 215 SER A O 1
ATOM 1685 N N . SER A 1 216 ? -41.988 5.756 62.377 1.00 27.86 216 SER A N 1
ATOM 1686 C CA . SER A 1 216 ? -42.400 5.569 63.786 1.00 27.86 216 SER A CA 1
ATOM 1687 C C . SER A 1 216 ? -41.193 5.620 64.777 1.00 27.86 216 SER A C 1
ATOM 1689 O O . SER A 1 216 ? -40.067 5.929 64.394 1.00 27.86 216 SER A O 1
ATOM 1691 N N . VAL A 1 217 ? -41.423 5.337 66.071 1.00 27.44 217 VAL A N 1
ATOM 1692 C CA . VAL A 1 217 ? -40.595 5.718 67.251 1.00 27.44 217 VAL A CA 1
ATOM 1693 C C . VAL A 1 217 ? -39.802 4.550 67.908 1.00 27.44 217 VAL A C 1
ATOM 1695 O O . VAL A 1 217 ? -40.323 3.446 67.907 1.00 27.44 217 VAL A O 1
ATOM 1698 N N . ALA A 1 218 ? -38.600 4.852 68.472 1.00 30.78 218 ALA A N 1
ATOM 1699 C CA . ALA A 1 218 ? -37.825 4.345 69.667 1.00 30.78 218 ALA A CA 1
ATOM 1700 C C . ALA A 1 218 ? -37.933 2.852 70.172 1.00 30.78 218 ALA A C 1
ATOM 1702 O O . ALA A 1 218 ? -38.887 2.187 69.795 1.00 30.78 218 ALA A O 1
ATOM 1703 N N . PRO A 1 219 ? -37.043 2.282 71.055 1.00 38.03 219 PRO A N 1
ATOM 1704 C CA . PRO A 1 219 ? -36.233 2.921 72.121 1.00 38.03 219 PRO A CA 1
ATOM 1705 C C . PRO A 1 219 ? -34.800 2.357 72.405 1.00 38.03 219 PRO A C 1
ATOM 1707 O O . PRO A 1 219 ? -34.204 1.662 71.589 1.00 38.03 219 PRO A O 1
ATOM 1710 N N . GLN A 1 220 ? -34.222 2.738 73.561 1.00 32.34 220 GLN A N 1
ATOM 1711 C CA . GLN A 1 220 ? -32.829 2.520 74.014 1.00 32.34 220 GLN A CA 1
ATOM 1712 C C . GLN A 1 220 ? -32.622 1.321 74.980 1.00 32.34 220 GLN A C 1
ATOM 1714 O O . GLN A 1 220 ? -33.555 0.898 75.656 1.00 32.34 220 GLN A O 1
ATOM 1719 N N . GLY A 1 221 ? -31.356 0.888 75.137 1.00 26.72 221 GLY A N 1
ATOM 1720 C CA . GLY A 1 221 ? -30.829 -0.053 76.157 1.00 26.72 221 GLY A CA 1
ATOM 1721 C C . GLY A 1 221 ? -29.841 -1.063 75.534 1.00 26.72 221 GLY A C 1
ATOM 1722 O O . GLY A 1 221 ? -30.041 -1.438 74.387 1.00 26.72 221 GLY A O 1
ATOM 1723 N N . SER A 1 222 ? -28.743 -1.541 76.141 1.00 29.86 222 SER A N 1
ATOM 1724 C CA . SER A 1 222 ? -28.092 -1.353 77.458 1.00 29.86 222 SER A CA 1
ATOM 1725 C C . SER A 1 222 ? -26.557 -1.642 77.321 1.00 29.86 222 SER A C 1
ATOM 1727 O O . SER A 1 222 ? -26.118 -1.961 76.216 1.00 29.86 222 SER A O 1
ATOM 1729 N N . PRO A 1 223 ? -25.694 -1.511 78.360 1.00 53.50 223 PRO A N 1
ATOM 1730 C CA . PRO A 1 223 ? -24.225 -1.503 78.192 1.00 53.50 223 PRO A CA 1
ATOM 1731 C C . PRO A 1 223 ? -23.519 -2.876 78.364 1.00 53.50 223 PRO A C 1
ATOM 1733 O O . PRO A 1 223 ? -24.160 -3.868 78.687 1.00 53.50 223 PRO A O 1
ATOM 1736 N N . PHE A 1 224 ? -22.173 -2.853 78.251 1.00 28.88 224 PHE A N 1
ATOM 1737 C CA . PHE A 1 224 ? -21.145 -3.892 78.534 1.00 28.88 224 PHE A CA 1
ATOM 1738 C C . PHE A 1 224 ? -20.679 -4.850 77.407 1.00 28.88 224 PHE A C 1
ATOM 1740 O O . PHE A 1 224 ? -21.259 -5.904 77.183 1.00 28.88 224 PHE A O 1
ATOM 1747 N N . ALA A 1 225 ? -19.489 -4.564 76.846 1.00 31.19 225 ALA A N 1
ATOM 1748 C CA . ALA A 1 225 ? -18.396 -5.534 76.625 1.00 31.19 225 ALA A CA 1
ATOM 1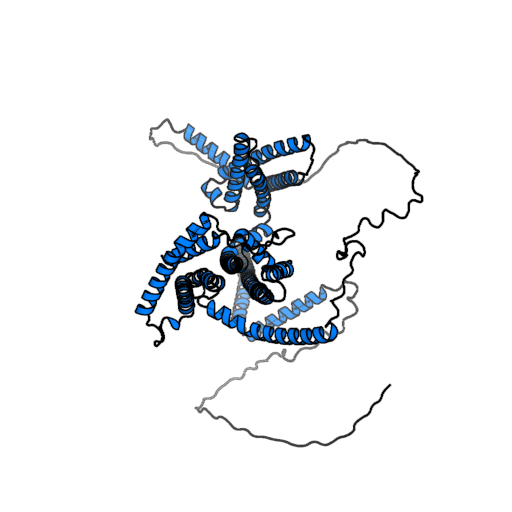749 C C . ALA A 1 225 ? -17.050 -4.795 76.392 1.00 31.19 225 ALA A C 1
ATOM 1751 O O . ALA A 1 225 ? -17.014 -3.762 75.725 1.00 31.19 225 ALA A O 1
ATOM 1752 N N . ARG A 1 226 ? -15.940 -5.289 76.965 1.00 33.81 226 ARG A N 1
ATOM 1753 C CA . ARG A 1 226 ? -14.582 -4.683 76.910 1.00 33.81 226 ARG A CA 1
ATOM 1754 C C . ARG A 1 226 ? -13.689 -5.335 75.838 1.00 33.81 226 ARG A C 1
ATOM 1756 O O . ARG A 1 226 ? -13.868 -6.508 75.542 1.00 33.81 226 ARG A O 1
ATOM 1763 N N . GLY A 1 227 ? -12.642 -4.624 75.390 1.00 26.69 227 GLY A N 1
ATOM 1764 C CA . GLY A 1 227 ? -11.515 -5.191 74.616 1.00 26.69 227 GLY A CA 1
ATOM 1765 C C . GLY A 1 227 ? -10.972 -4.237 73.538 1.00 26.69 227 GLY A C 1
ATOM 1766 O O . GLY A 1 227 ? -11.327 -4.368 72.380 1.00 26.69 227 GLY A O 1
ATOM 1767 N N . SER A 1 228 ? -10.315 -3.125 73.880 1.00 31.72 228 SER A N 1
ATOM 1768 C CA . SER A 1 228 ? -8.890 -3.004 74.261 1.00 31.72 228 SER A CA 1
ATOM 1769 C C . SER A 1 228 ? -7.890 -3.034 73.082 1.00 31.72 228 SER A C 1
ATOM 1771 O O . SER A 1 228 ? -7.899 -3.940 72.261 1.00 31.72 228 SER A O 1
ATOM 1773 N N . VAL A 1 229 ? -6.981 -2.045 73.075 1.00 34.34 229 VAL A N 1
ATOM 1774 C CA . VAL A 1 229 ? -5.783 -1.868 72.218 1.00 34.34 229 VAL A CA 1
ATOM 1775 C C . VAL A 1 229 ? -5.994 -1.716 70.694 1.00 34.34 229 VAL A C 1
ATOM 1777 O O . VAL A 1 229 ? -6.079 -2.695 69.965 1.00 34.34 229 VAL A O 1
ATOM 1780 N N . LYS A 1 230 ? -5.867 -0.477 70.174 1.00 31.50 230 LYS A N 1
ATOM 1781 C CA . LYS A 1 230 ? -4.646 0.001 69.459 1.00 31.50 230 LYS A CA 1
ATOM 1782 C C . LYS A 1 230 ? -4.805 1.450 68.959 1.00 31.50 230 LYS A C 1
ATOM 1784 O O . LYS A 1 230 ? -5.246 1.705 67.838 1.00 31.50 230 LYS A O 1
ATOM 1789 N N . SER A 1 231 ? -4.382 2.415 69.778 1.00 40.44 231 SER A N 1
ATOM 1790 C CA . SER A 1 231 ? -4.332 3.837 69.400 1.00 40.44 231 SER A CA 1
ATOM 1791 C C . SER A 1 231 ? -3.240 4.099 68.349 1.00 40.44 231 SER A C 1
ATOM 1793 O O . SER A 1 231 ? -2.094 4.376 68.698 1.00 40.44 231 SER A O 1
ATOM 1795 N N . LYS A 1 232 ? -3.577 3.934 67.057 1.00 38.12 232 LYS A N 1
ATOM 1796 C CA . LYS A 1 232 ? -2.834 4.498 65.901 1.00 38.12 232 LYS A CA 1
ATOM 1797 C C . LYS A 1 232 ? -3.539 4.394 64.529 1.00 38.12 232 LYS A C 1
ATOM 1799 O O . LYS A 1 232 ? -2.872 4.500 63.505 1.00 38.12 232 LYS A O 1
ATOM 1804 N N . ASN A 1 233 ? -4.862 4.175 64.467 1.00 42.00 233 ASN A N 1
ATOM 1805 C CA . ASN A 1 233 ? -5.564 3.888 63.194 1.00 42.00 233 ASN A CA 1
ATOM 1806 C C . ASN A 1 233 ? -6.753 4.817 62.849 1.00 42.00 233 ASN A C 1
ATOM 1808 O O . ASN A 1 233 ? -7.293 4.731 61.746 1.00 42.00 233 ASN A O 1
ATOM 1812 N N . GLU A 1 234 ? -7.148 5.734 63.739 1.00 43.09 234 GLU A N 1
ATOM 1813 C CA . GLU A 1 234 ? -8.276 6.653 63.503 1.00 43.09 234 GLU A CA 1
ATOM 1814 C C . GLU A 1 234 ? -8.053 7.532 62.264 1.00 43.09 234 GLU A C 1
ATOM 1816 O O . GLU A 1 234 ? -8.842 7.460 61.320 1.00 43.09 234 GLU A O 1
ATOM 1821 N N . SER A 1 235 ? -6.948 8.287 62.196 1.00 46.44 235 SER A N 1
ATOM 1822 C CA . SER A 1 235 ? -6.651 9.189 61.070 1.00 46.44 235 SER A CA 1
ATOM 1823 C C . SER A 1 235 ? -6.636 8.454 59.724 1.00 46.44 235 SER A C 1
ATOM 1825 O O . SER A 1 235 ? -7.249 8.918 58.768 1.00 46.44 235 SER A O 1
ATOM 1827 N N . SER A 1 236 ? -6.032 7.261 59.664 1.00 50.97 236 SER A N 1
ATOM 1828 C CA . SER A 1 236 ? -6.040 6.380 58.481 1.00 50.97 236 SER A CA 1
ATOM 1829 C C . SER A 1 236 ? -7.466 6.035 58.028 1.00 50.97 236 SER A C 1
ATOM 1831 O O . SER A 1 236 ? -7.772 6.067 56.834 1.00 50.97 236 SER A O 1
ATOM 1833 N N . SER A 1 237 ? -8.379 5.778 58.972 1.00 59.09 237 SER A N 1
ATOM 1834 C CA . SER A 1 237 ? -9.789 5.511 58.671 1.00 59.09 237 SER A CA 1
ATOM 1835 C C . SER A 1 237 ? -10.552 6.758 58.194 1.00 59.09 237 SER A C 1
ATOM 1837 O O . SER A 1 237 ? -11.342 6.658 57.253 1.00 59.09 237 SER A O 1
ATOM 1839 N N . TYR A 1 238 ? -10.282 7.942 58.762 1.00 66.75 238 TYR A N 1
ATOM 1840 C CA . TYR A 1 238 ? -10.869 9.212 58.318 1.00 66.75 238 TYR A CA 1
ATOM 1841 C C . TYR A 1 238 ? -10.395 9.594 56.912 1.00 66.75 238 TYR A C 1
ATOM 1843 O O . TYR A 1 238 ? -11.229 9.906 56.059 1.00 66.75 238 TYR A O 1
ATOM 1851 N N . PHE A 1 239 ? -9.090 9.490 56.632 1.00 69.06 239 PHE A N 1
ATOM 1852 C CA . PHE A 1 239 ? -8.540 9.717 55.295 1.00 69.06 239 PHE A CA 1
ATOM 1853 C C . PHE A 1 239 ? -9.144 8.746 54.274 1.00 69.06 239 PHE A C 1
ATOM 1855 O O . PHE A 1 239 ? -9.704 9.208 53.285 1.00 69.06 239 PHE A O 1
ATOM 1862 N N . LYS A 1 240 ? -9.190 7.434 54.554 1.00 70.00 240 LYS A N 1
ATOM 1863 C CA . LYS A 1 240 ? -9.828 6.440 53.665 1.00 70.00 240 LYS A CA 1
ATOM 1864 C C . LYS A 1 240 ? -11.332 6.678 53.462 1.00 70.00 240 LYS A C 1
ATOM 1866 O O . LYS A 1 240 ? -11.853 6.437 52.375 1.00 70.00 240 LYS A O 1
ATOM 1871 N N . ARG A 1 241 ? -12.064 7.163 54.475 1.00 74.38 241 ARG A N 1
ATOM 1872 C CA . ARG A 1 241 ? -13.488 7.549 54.348 1.00 74.38 241 ARG A CA 1
ATOM 1873 C C . ARG A 1 241 ? -13.671 8.815 53.500 1.00 74.38 241 ARG A C 1
ATOM 1875 O O . ARG A 1 241 ? -14.635 8.890 52.737 1.00 74.38 241 ARG A O 1
ATOM 1882 N N . LYS A 1 242 ? -12.769 9.797 53.614 1.00 76.00 242 LYS A N 1
ATOM 1883 C CA . LYS A 1 242 ? -12.782 11.039 52.820 1.00 76.00 242 LYS A CA 1
ATOM 1884 C C . LYS A 1 242 ? -12.376 10.773 51.367 1.00 76.00 242 LYS A C 1
ATOM 1886 O O . LYS A 1 242 ? -13.077 11.210 50.464 1.00 76.00 242 LYS A O 1
ATOM 1891 N N . GLU A 1 243 ? -11.337 9.972 51.149 1.00 81.62 243 GLU A N 1
ATOM 1892 C CA . GLU A 1 243 ? -10.882 9.477 49.844 1.00 81.62 243 GLU A CA 1
ATOM 1893 C C . GLU A 1 243 ? -11.999 8.724 49.108 1.00 81.62 243 GLU A C 1
ATOM 1895 O O . GLU A 1 243 ? -12.333 9.070 47.977 1.00 81.62 243 GLU A O 1
ATOM 1900 N N . LYS A 1 244 ? -12.667 7.762 49.768 1.00 81.12 244 LYS A N 1
ATOM 1901 C CA . LYS A 1 244 ? -13.827 7.057 49.192 1.00 81.12 244 LYS A CA 1
ATOM 1902 C C . LYS A 1 244 ? -14.958 8.014 48.797 1.00 81.12 244 LYS A C 1
ATOM 1904 O O . LYS A 1 244 ? -15.546 7.827 47.735 1.00 81.12 244 LYS A O 1
ATOM 1909 N N . ARG A 1 245 ? -15.235 9.053 49.600 1.00 83.25 245 ARG A N 1
ATOM 1910 C CA . ARG A 1 245 ? -16.212 10.103 49.256 1.00 83.25 245 ARG A CA 1
ATOM 1911 C C . ARG A 1 245 ? -15.773 10.925 48.041 1.00 83.25 245 ARG A C 1
ATOM 1913 O O . ARG A 1 245 ? -16.552 11.053 47.107 1.00 83.25 245 ARG A O 1
ATOM 1920 N N . ILE A 1 246 ? -14.533 11.414 48.010 1.00 84.50 246 ILE A N 1
ATOM 1921 C CA . ILE A 1 246 ? -13.981 12.186 46.881 1.00 84.50 246 ILE A CA 1
ATOM 1922 C C . ILE A 1 246 ? -14.013 11.352 45.593 1.00 84.50 246 ILE A C 1
ATOM 1924 O O . ILE A 1 246 ? -14.503 11.814 44.566 1.00 84.50 246 ILE A O 1
ATOM 1928 N N . ARG A 1 247 ? -13.578 10.089 45.654 1.00 86.50 247 ARG A N 1
ATOM 1929 C CA . ARG A 1 247 ? -13.597 9.158 44.520 1.00 86.50 247 ARG A CA 1
ATOM 1930 C C . ARG A 1 247 ? -15.015 8.847 44.034 1.00 86.50 247 ARG A C 1
ATOM 1932 O O . ARG A 1 247 ? -15.222 8.735 42.829 1.00 86.50 247 ARG A O 1
ATOM 1939 N N . PHE A 1 248 ? -15.993 8.755 44.937 1.00 88.00 248 PHE A N 1
ATOM 1940 C CA . PHE A 1 248 ? -17.408 8.619 44.579 1.00 88.00 248 PHE A CA 1
ATOM 1941 C C . PHE A 1 248 ? -17.952 9.882 43.890 1.00 88.00 248 PHE A C 1
ATOM 1943 O O . PHE A 1 248 ? -18.583 9.772 42.840 1.00 88.00 248 PHE A O 1
ATOM 1950 N N . THR A 1 249 ? -17.645 11.077 44.405 1.00 88.38 249 THR A N 1
ATOM 1951 C CA . THR A 1 249 ? -18.030 12.353 43.777 1.00 88.38 249 THR A CA 1
ATOM 1952 C C . THR A 1 249 ? -17.408 12.512 42.388 1.00 88.38 249 THR A C 1
ATOM 1954 O O . THR A 1 249 ? -18.126 12.804 41.435 1.00 88.38 249 THR A O 1
ATOM 1957 N N . ILE A 1 250 ? -16.108 12.234 42.231 1.00 89.06 250 ILE A N 1
ATOM 1958 C CA . ILE A 1 250 ? -15.422 12.272 40.927 1.00 89.06 250 ILE A CA 1
ATOM 1959 C C . ILE A 1 250 ? -16.024 11.236 39.970 1.00 89.06 250 ILE A C 1
ATOM 1961 O O . ILE A 1 250 ? -16.271 11.547 38.810 1.00 89.06 250 ILE A O 1
ATOM 1965 N N . ARG A 1 251 ? -16.349 10.025 40.443 1.00 89.75 251 ARG A N 1
ATOM 1966 C CA . ARG A 1 251 ? -17.050 9.014 39.635 1.00 89.75 251 ARG A CA 1
ATOM 1967 C C . ARG A 1 251 ? -18.437 9.483 39.181 1.00 89.75 251 ARG A C 1
ATOM 1969 O O . ARG A 1 251 ? -18.808 9.199 38.046 1.00 89.75 251 ARG A O 1
ATOM 1976 N N . ARG A 1 252 ? -19.190 10.193 40.031 1.00 91.00 252 ARG A N 1
ATOM 1977 C CA . ARG A 1 252 ? -20.489 10.791 39.672 1.00 91.00 252 ARG A CA 1
ATOM 1978 C C . ARG A 1 252 ? -20.323 11.905 38.633 1.00 91.00 252 ARG A C 1
ATOM 1980 O O . ARG A 1 252 ? -21.102 11.953 37.690 1.00 91.00 252 ARG A O 1
ATOM 1987 N N . LEU A 1 253 ? -19.288 12.740 38.765 1.00 91.12 253 LEU A N 1
ATOM 1988 C CA . LEU A 1 253 ? -18.957 13.803 37.810 1.00 91.12 253 LEU A CA 1
ATOM 1989 C C . LEU A 1 253 ? -18.552 13.230 36.443 1.00 91.12 253 LEU A C 1
ATOM 1991 O O . LEU A 1 253 ? -19.141 13.604 35.435 1.00 91.12 253 LEU A O 1
ATOM 1995 N N . VAL A 1 254 ? -17.623 12.270 36.405 1.00 90.06 254 VAL A N 1
ATOM 1996 C CA . VAL A 1 254 ? -17.145 11.616 35.168 1.00 90.06 254 VAL A CA 1
ATOM 1997 C C . VAL A 1 254 ? -18.268 10.876 34.425 1.00 90.06 254 VAL A C 1
ATOM 1999 O O . VAL A 1 254 ? -18.216 10.752 33.206 1.00 90.06 254 VAL A O 1
ATOM 2002 N N . LYS A 1 255 ? -19.295 10.399 35.143 1.00 87.69 255 LYS A N 1
ATOM 2003 C CA . LYS A 1 255 ? -20.502 9.781 34.565 1.00 87.69 255 LYS A CA 1
ATOM 2004 C C . LYS A 1 255 ? -21.634 10.773 34.246 1.00 87.69 255 LYS A C 1
ATOM 2006 O O . LYS A 1 255 ? -22.699 10.334 33.824 1.00 87.69 255 LYS A O 1
ATOM 2011 N N . SER A 1 256 ? -21.456 12.074 34.475 1.00 91.69 256 SER A N 1
ATOM 2012 C CA . SER A 1 256 ? -22.504 13.070 34.215 1.00 91.69 256 SER A CA 1
ATOM 2013 C C . SER A 1 256 ? -22.607 13.427 32.729 1.00 91.69 256 SER A C 1
ATOM 2015 O O . SER A 1 256 ? -21.597 13.515 32.027 1.00 91.69 256 SER A O 1
ATOM 2017 N N . GLN A 1 257 ? -23.826 13.712 32.263 1.00 90.06 257 GLN A N 1
ATOM 2018 C CA . GLN A 1 257 ? -24.062 14.146 30.882 1.00 90.06 257 GLN A CA 1
ATOM 2019 C C . GLN A 1 257 ? -23.371 15.484 30.569 1.00 90.06 257 GLN A C 1
ATOM 2021 O O . GLN A 1 257 ? -22.904 15.699 29.453 1.00 90.06 257 GLN A O 1
ATOM 2026 N N . SER A 1 258 ? -23.236 16.369 31.562 1.00 90.25 258 SER A N 1
ATOM 2027 C CA . SER A 1 258 ? -22.489 17.623 31.426 1.00 90.25 258 SER A CA 1
ATOM 2028 C C . SER A 1 258 ? -21.015 17.366 31.102 1.00 90.25 258 SER A C 1
ATOM 2030 O O . SER A 1 258 ? -20.498 17.950 30.158 1.00 90.25 258 SER A O 1
ATOM 2032 N N . PHE A 1 259 ? -20.356 16.438 31.809 1.00 90.69 259 PHE A N 1
ATOM 2033 C CA . PHE A 1 259 ? -18.955 16.084 31.550 1.00 90.69 259 PHE A CA 1
ATOM 2034 C C . PHE A 1 259 ? -18.750 15.504 30.140 1.00 90.69 259 PHE A C 1
ATOM 2036 O O . PHE A 1 259 ? -17.767 15.837 29.480 1.00 90.69 259 PHE A O 1
ATOM 2043 N N . TYR A 1 260 ? -19.701 14.699 29.648 1.00 88.06 260 TYR A N 1
ATOM 2044 C CA . TYR A 1 260 ? -19.718 14.218 28.262 1.00 88.06 260 TYR A CA 1
ATOM 2045 C C . TYR A 1 260 ? -19.698 15.387 27.257 1.00 88.06 260 TYR A C 1
ATOM 2047 O O . TYR A 1 260 ? -18.809 15.443 26.404 1.00 88.06 260 TYR A O 1
ATOM 2055 N N . TRP A 1 261 ? -20.616 16.352 27.395 1.00 90.56 261 TRP A N 1
ATOM 2056 C CA . TRP A 1 261 ? -20.713 17.498 26.482 1.00 90.56 261 TRP A CA 1
ATOM 2057 C C . TRP A 1 261 ? -19.518 18.449 26.596 1.00 90.56 261 TRP A C 1
ATOM 2059 O O . TRP A 1 261 ? -19.038 18.943 25.577 1.00 90.56 261 TRP A O 1
ATOM 2069 N N . THR A 1 262 ? -18.988 18.668 27.805 1.00 91.69 262 THR A N 1
ATOM 2070 C CA . THR A 1 262 ? -17.774 19.469 28.013 1.00 91.69 262 THR A CA 1
ATOM 2071 C C . THR A 1 262 ? -16.587 18.879 27.256 1.00 91.69 262 THR A C 1
ATOM 2073 O O . THR A 1 262 ? -15.916 19.610 26.533 1.00 91.69 262 THR A O 1
ATOM 2076 N N . VAL A 1 263 ? -16.335 17.568 27.361 1.00 90.75 263 VAL A N 1
ATOM 2077 C CA . VAL A 1 263 ? -15.211 16.943 26.644 1.00 90.75 263 VAL A CA 1
ATOM 2078 C C . VAL A 1 263 ? -15.415 16.993 25.130 1.00 90.75 263 VAL A C 1
ATOM 2080 O O . VAL A 1 263 ? -14.472 17.319 24.411 1.00 90.75 263 VAL A O 1
ATOM 2083 N N . LEU A 1 264 ? -16.630 16.734 24.637 1.00 89.50 264 LEU A N 1
ATOM 2084 C CA . LEU A 1 264 ? -16.926 16.816 23.204 1.00 89.50 264 LEU A CA 1
ATOM 2085 C C . LEU A 1 264 ? -16.685 18.234 22.651 1.00 89.50 264 LEU A C 1
ATOM 2087 O O . LEU A 1 264 ? -16.060 18.388 21.604 1.00 89.50 264 LEU A O 1
ATOM 2091 N N . CYS A 1 265 ? -17.094 19.268 23.394 1.00 92.31 265 CYS A N 1
ATOM 2092 C CA . CYS A 1 265 ? -16.822 20.667 23.060 1.00 92.31 265 CYS A CA 1
ATOM 2093 C C . CYS A 1 265 ? -15.312 20.976 23.040 1.00 92.31 265 CYS A C 1
ATOM 2095 O O . CYS A 1 265 ? -14.824 21.586 22.091 1.00 92.31 265 CYS A O 1
ATOM 2097 N N . LEU A 1 266 ? -14.545 20.492 24.026 1.00 92.94 266 LEU A N 1
ATOM 2098 C CA . LEU A 1 266 ? -13.084 20.657 24.056 1.00 92.94 266 LEU A CA 1
ATOM 2099 C C . LEU A 1 266 ? -12.384 19.996 22.859 1.00 92.94 266 LEU A C 1
ATOM 2101 O O . LEU A 1 266 ? -11.438 20.568 22.322 1.00 92.94 266 LEU A O 1
ATOM 2105 N N . VAL A 1 267 ? -12.849 18.823 22.413 1.00 91.69 267 VAL A N 1
ATOM 2106 C CA . VAL A 1 267 ? -12.328 18.167 21.200 1.00 91.69 267 VAL A CA 1
ATOM 2107 C C . VAL A 1 267 ? -12.673 18.975 19.946 1.00 91.69 267 VAL A C 1
ATOM 2109 O O . VAL A 1 267 ? -11.797 19.184 19.107 1.00 91.69 267 VAL A O 1
ATOM 2112 N N . GLY A 1 268 ? -13.900 19.494 19.838 1.00 91.25 268 GLY A N 1
ATOM 2113 C CA . GLY A 1 268 ? -14.311 20.365 18.731 1.00 91.25 268 GLY A CA 1
ATOM 2114 C C . GLY A 1 268 ? -13.485 21.653 18.647 1.00 91.25 268 GLY A C 1
ATOM 2115 O O . GLY A 1 268 ? -12.946 21.971 17.589 1.00 91.25 268 GLY A O 1
ATOM 2116 N N . LEU A 1 269 ? -13.300 22.351 19.772 1.00 93.31 269 LEU A N 1
ATOM 2117 C CA . LEU A 1 269 ? -12.477 23.563 19.845 1.00 93.31 269 LEU A CA 1
ATOM 2118 C C . LEU A 1 269 ? -10.999 23.283 19.536 1.00 93.31 269 LEU A C 1
ATOM 2120 O O . LEU A 1 269 ? -10.381 24.042 18.794 1.00 93.31 269 LEU A O 1
ATOM 2124 N N . ASN A 1 270 ? -10.433 22.178 20.038 1.00 91.44 270 ASN A N 1
ATOM 2125 C CA . ASN A 1 270 ? -9.056 21.806 19.707 1.00 91.44 270 ASN A CA 1
ATOM 2126 C C . ASN A 1 270 ? -8.894 21.479 18.212 1.00 91.44 270 ASN A C 1
ATOM 2128 O O . ASN A 1 270 ? -7.902 21.878 17.609 1.00 91.44 270 ASN A O 1
ATOM 2132 N N . THR A 1 271 ? -9.888 20.822 17.608 1.00 91.12 271 THR A N 1
ATOM 2133 C CA . THR A 1 271 ? -9.921 20.537 16.164 1.00 91.12 271 THR A CA 1
ATOM 2134 C C . THR A 1 271 ? -9.986 21.829 15.346 1.00 91.12 271 THR A C 1
ATOM 2136 O O . THR A 1 271 ? -9.230 21.980 14.389 1.00 91.12 271 THR A O 1
ATOM 2139 N N . LEU A 1 272 ? -10.813 22.797 15.758 1.00 92.38 272 LEU A N 1
ATOM 2140 C CA . LEU A 1 272 ? -10.905 24.108 15.112 1.00 92.38 272 LEU A CA 1
ATOM 2141 C C . LEU A 1 272 ? -9.570 24.871 15.164 1.00 92.38 272 LEU A C 1
ATOM 2143 O O . LEU A 1 272 ? -9.155 25.434 14.157 1.00 92.38 272 LEU A O 1
ATOM 2147 N N . CYS A 1 273 ? -8.854 24.838 16.293 1.00 92.19 273 CYS A N 1
ATOM 2148 C CA . CYS A 1 273 ? -7.514 25.428 16.387 1.00 92.19 273 CYS A CA 1
ATOM 2149 C C . CYS A 1 273 ? -6.515 24.799 15.402 1.00 92.19 273 CYS A C 1
ATOM 2151 O O . CYS A 1 273 ? -5.700 25.518 14.832 1.00 92.19 273 CYS A O 1
ATOM 2153 N N . VAL A 1 274 ? -6.583 23.484 15.166 1.00 89.00 274 VAL A N 1
ATOM 2154 C CA . VAL A 1 274 ? -5.731 22.823 14.161 1.00 89.00 274 VAL A CA 1
ATOM 2155 C C . VAL A 1 274 ? -6.151 23.202 12.734 1.00 89.00 274 VAL A C 1
ATOM 2157 O O . VAL A 1 274 ? -5.285 23.416 11.893 1.00 89.00 274 VAL A O 1
ATOM 2160 N N . ALA A 1 275 ? -7.452 23.350 12.470 1.00 91.38 275 ALA A N 1
ATOM 2161 C CA . ALA A 1 275 ? -7.988 23.712 11.154 1.00 91.38 275 ALA A CA 1
ATOM 2162 C C . ALA A 1 275 ? -7.724 25.173 10.730 1.00 91.38 275 ALA A C 1
ATOM 2164 O O . ALA A 1 275 ? -7.785 25.481 9.545 1.00 91.38 275 ALA A O 1
ATOM 2165 N N . ILE A 1 276 ? -7.433 26.075 11.676 1.00 93.19 276 ILE A N 1
ATOM 2166 C CA . ILE A 1 276 ? -7.118 27.492 11.402 1.00 93.19 276 ILE A CA 1
ATOM 2167 C C . ILE A 1 276 ? -5.680 27.686 10.871 1.00 93.19 276 ILE A C 1
ATOM 2169 O O . ILE A 1 276 ? -5.369 28.744 10.318 1.00 93.19 276 ILE A O 1
ATOM 2173 N N . VAL A 1 277 ? -4.800 26.689 11.022 1.00 90.06 277 VAL A N 1
ATOM 2174 C CA . VAL A 1 277 ? -3.392 26.776 10.599 1.00 90.06 277 VAL A CA 1
ATOM 2175 C C . VAL A 1 277 ? -3.287 26.940 9.081 1.00 90.06 277 VAL A C 1
ATOM 2177 O O . VAL A 1 277 ? -3.773 26.096 8.333 1.00 90.06 277 VAL A O 1
ATOM 2180 N N . HIS A 1 278 ? -2.603 27.992 8.628 1.00 91.94 278 HIS A N 1
ATOM 2181 C CA . HIS A 1 278 ? -2.378 28.273 7.206 1.00 91.94 278 HIS A CA 1
ATOM 2182 C C . HIS A 1 278 ? -0.933 28.704 6.915 1.00 91.94 278 HIS A C 1
ATOM 2184 O O . HIS A 1 278 ? -0.170 29.060 7.815 1.00 91.94 278 HIS A O 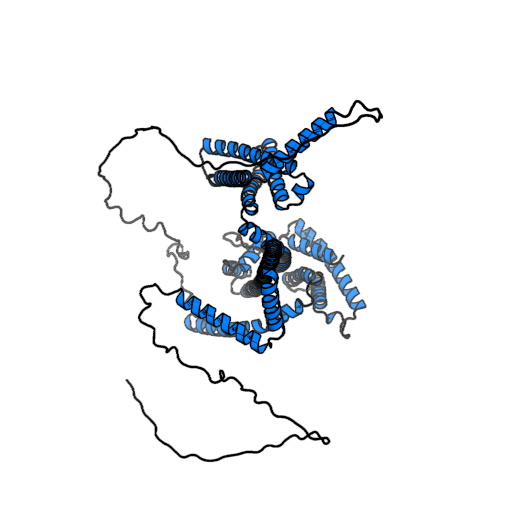1
ATOM 2190 N N . TYR A 1 279 ? -0.554 28.632 5.637 1.00 91.94 279 TYR A N 1
ATOM 2191 C CA . TYR A 1 279 ? 0.729 29.132 5.141 1.00 91.94 279 TYR A CA 1
ATOM 2192 C C . TYR A 1 279 ? 0.794 30.666 5.271 1.00 91.94 279 TYR A C 1
ATOM 2194 O O . TYR A 1 279 ? -0.232 31.331 5.133 1.00 91.94 279 TYR A O 1
ATOM 2202 N N . ASP A 1 280 ? 1.974 31.208 5.590 1.00 92.50 280 ASP A N 1
ATOM 2203 C CA . ASP A 1 280 ? 2.225 32.634 5.881 1.00 92.50 280 ASP A CA 1
ATOM 2204 C C . ASP A 1 280 ? 1.261 33.290 6.897 1.00 92.50 280 ASP A C 1
ATOM 2206 O O . ASP A 1 280 ? 0.941 34.480 6.831 1.00 92.50 280 ASP A O 1
ATOM 2210 N N . GLN A 1 281 ? 0.813 32.518 7.894 1.00 94.00 281 GLN A N 1
ATOM 2211 C CA . GLN A 1 281 ? -0.022 33.030 8.982 1.00 94.00 281 GLN A CA 1
ATOM 2212 C C . GLN A 1 281 ? 0.733 34.011 9.912 1.00 94.00 281 GLN A C 1
ATOM 2214 O O . GLN A 1 281 ? 1.921 33.822 10.190 1.00 94.00 281 GLN A O 1
ATOM 2219 N N . PRO A 1 282 ? 0.057 35.031 10.479 1.00 96.44 282 PRO A N 1
ATOM 2220 C CA . PRO A 1 282 ? 0.708 36.048 11.304 1.00 96.44 282 PRO A CA 1
ATOM 2221 C C . PRO A 1 282 ? 1.212 35.501 12.652 1.00 96.44 282 PRO A C 1
ATOM 2223 O O . PRO A 1 282 ? 0.584 34.640 13.272 1.00 96.44 282 PRO A O 1
ATOM 2226 N N . GLU A 1 283 ? 2.310 36.067 13.166 1.00 94.50 283 GLU A N 1
ATOM 2227 C CA . GLU A 1 283 ? 2.992 35.592 14.385 1.00 94.50 283 GLU A CA 1
ATOM 2228 C C . GLU A 1 283 ? 2.081 35.500 15.619 1.00 94.50 283 GLU A C 1
ATOM 2230 O O . GLU A 1 283 ? 2.175 34.542 16.389 1.00 94.50 283 GLU A O 1
ATOM 2235 N N . TRP A 1 284 ? 1.156 36.454 15.793 1.00 95.19 284 TRP A N 1
ATOM 2236 C CA . TRP A 1 284 ? 0.210 36.444 16.916 1.00 95.19 284 TRP A CA 1
ATOM 2237 C C . TRP A 1 284 ? -0.692 35.203 16.899 1.00 95.19 284 TRP A C 1
ATOM 2239 O O . TRP A 1 284 ? -1.026 34.678 17.961 1.00 95.19 284 TRP A O 1
ATOM 2249 N N . LEU A 1 285 ? -1.060 34.713 15.709 1.00 93.88 285 LEU A N 1
ATOM 2250 C CA . LEU A 1 285 ? -1.892 33.527 15.545 1.00 93.88 285 LEU A CA 1
ATOM 2251 C C . LEU A 1 285 ? -1.073 32.268 15.832 1.00 93.88 285 LEU A C 1
ATOM 2253 O O . LEU A 1 285 ? -1.530 31.404 16.576 1.00 93.88 285 LEU A O 1
ATOM 2257 N N . THR A 1 286 ? 0.167 32.203 15.340 1.00 91.62 286 THR A N 1
ATOM 2258 C CA . THR A 1 286 ? 1.119 31.135 15.688 1.00 91.62 286 THR A CA 1
ATOM 2259 C C . THR A 1 286 ? 1.318 31.034 17.205 1.00 91.62 286 THR A C 1
ATOM 2261 O O . THR A 1 286 ? 1.217 29.941 17.765 1.00 91.62 286 THR A O 1
ATOM 2264 N N . TYR A 1 287 ? 1.517 32.162 17.894 1.00 91.75 287 TYR A N 1
ATOM 2265 C CA . TYR A 1 287 ? 1.656 32.199 19.352 1.00 91.75 287 TYR A CA 1
ATOM 2266 C C . TYR A 1 287 ? 0.361 31.803 20.084 1.00 91.75 287 TYR A C 1
ATOM 2268 O O . TYR A 1 287 ? 0.399 31.008 21.025 1.00 91.75 287 TYR A O 1
ATOM 2276 N N . ALA A 1 288 ? -0.796 32.304 19.638 1.00 94.00 288 ALA A N 1
ATOM 2277 C CA . ALA A 1 288 ? -2.091 31.968 20.228 1.00 94.00 288 ALA A CA 1
ATOM 2278 C C . ALA A 1 288 ? -2.428 30.473 20.087 1.00 94.00 288 ALA A C 1
ATOM 2280 O O . ALA A 1 288 ? -2.911 29.862 21.041 1.00 94.00 288 ALA A O 1
ATOM 2281 N N . LEU A 1 289 ? -2.136 29.868 18.932 1.00 91.62 289 LEU A N 1
ATOM 2282 C CA . LEU A 1 289 ? -2.341 28.440 18.685 1.00 91.62 289 LEU A CA 1
ATOM 2283 C C . LEU A 1 289 ? -1.374 27.569 19.501 1.00 91.62 289 LEU A C 1
ATOM 2285 O O . LEU A 1 289 ? -1.803 26.560 20.059 1.00 91.62 289 LEU A O 1
ATOM 2289 N N . TYR A 1 290 ? -0.113 27.986 19.654 1.00 88.31 290 TYR A N 1
ATOM 2290 C CA . TYR A 1 290 ? 0.854 27.324 20.539 1.00 88.31 290 TYR A CA 1
ATOM 2291 C C . TYR A 1 290 ? 0.408 27.350 22.013 1.00 88.31 290 TYR A C 1
ATOM 2293 O O . TYR A 1 290 ? 0.437 26.328 22.701 1.00 88.31 290 TYR A O 1
ATOM 2301 N N . LEU A 1 291 ? -0.084 28.496 22.499 1.00 91.81 291 LEU A N 1
ATOM 2302 C CA . LEU A 1 291 ? -0.638 28.600 23.851 1.00 91.81 291 LEU A CA 1
ATOM 2303 C C . LEU A 1 291 ? -1.894 27.728 24.016 1.00 91.81 291 LEU A C 1
ATOM 2305 O O . LEU A 1 291 ? -2.032 27.021 25.017 1.00 91.81 291 LEU A O 1
ATOM 2309 N N . ALA A 1 292 ? -2.793 27.739 23.027 1.00 91.94 292 ALA A N 1
ATOM 2310 C CA . ALA A 1 292 ? -3.992 26.908 23.027 1.00 91.94 292 ALA A CA 1
ATOM 2311 C C . ALA A 1 292 ? -3.649 25.409 23.073 1.00 91.94 292 ALA A C 1
ATOM 2313 O O . ALA A 1 292 ? -4.290 24.659 23.806 1.00 91.94 292 ALA A O 1
ATOM 2314 N N . GLU A 1 293 ? -2.616 24.966 22.354 1.00 89.12 293 GLU A N 1
ATOM 2315 C CA . GLU A 1 293 ? -2.142 23.579 22.356 1.00 89.12 293 GLU A CA 1
ATOM 2316 C C . GLU A 1 293 ? -1.728 23.100 23.757 1.00 89.12 293 GLU A C 1
ATOM 2318 O O . GLU A 1 293 ? -2.155 22.021 24.183 1.00 89.12 293 GLU A O 1
ATOM 2323 N N . PHE A 1 294 ? -1.002 23.929 24.516 1.00 90.88 294 PHE A N 1
ATOM 2324 C CA . PHE A 1 294 ? -0.662 23.642 25.914 1.00 90.88 294 PHE A CA 1
ATOM 2325 C C . PHE A 1 294 ? -1.903 23.615 26.826 1.00 90.88 294 PHE A C 1
ATOM 2327 O O . PHE A 1 294 ? -2.045 22.717 27.660 1.00 90.88 294 PHE A O 1
ATOM 2334 N N . VAL A 1 295 ? -2.842 24.553 26.641 1.00 93.94 295 VAL A N 1
ATOM 2335 C CA . VAL A 1 295 ? -4.103 24.603 27.405 1.00 93.94 295 VAL A CA 1
ATOM 2336 C C . VAL A 1 295 ? -4.960 23.357 27.153 1.00 93.94 295 VAL A C 1
ATOM 2338 O O . VAL A 1 295 ? -5.397 22.715 28.110 1.00 93.94 295 VAL A O 1
ATOM 2341 N N . PHE A 1 296 ? -5.167 22.957 25.895 1.00 93.44 296 PHE A N 1
ATOM 2342 C CA . PHE A 1 296 ? -5.924 21.747 25.562 1.00 93.44 296 PHE A CA 1
ATOM 2343 C C . PHE A 1 296 ? -5.238 20.478 26.075 1.00 93.44 296 PHE A C 1
ATOM 2345 O O . PHE A 1 296 ? -5.923 19.596 26.595 1.00 93.44 296 PHE A O 1
ATOM 2352 N N . LEU A 1 297 ? -3.904 20.389 26.004 1.00 91.75 297 LEU A N 1
ATOM 2353 C CA . LEU A 1 297 ? -3.162 19.272 26.590 1.00 91.75 297 LEU A CA 1
ATOM 2354 C C . LEU A 1 297 ? -3.382 19.183 28.108 1.00 91.75 297 LEU A C 1
ATOM 2356 O O . LEU A 1 297 ? -3.691 18.104 28.615 1.00 91.75 297 LEU A O 1
ATOM 2360 N N . GLY A 1 298 ? -3.304 20.308 28.825 1.00 93.62 298 GLY A N 1
ATOM 2361 C CA . GLY A 1 298 ? -3.590 20.371 30.261 1.00 93.62 298 GLY A CA 1
ATOM 2362 C C . GLY A 1 298 ? -5.020 19.936 30.604 1.00 93.62 298 GLY A C 1
ATOM 2363 O O . GLY A 1 298 ? -5.225 19.147 31.529 1.00 93.62 298 GLY A O 1
ATOM 2364 N N . LEU A 1 299 ? -6.011 20.377 29.822 1.00 94.44 299 LEU A N 1
ATOM 2365 C CA . LEU A 1 299 ? -7.415 19.993 30.001 1.00 94.44 299 LEU A CA 1
ATOM 2366 C C . LEU A 1 299 ? -7.655 18.497 29.726 1.00 94.44 299 LEU A C 1
ATOM 2368 O O . LEU A 1 299 ? -8.342 17.841 30.511 1.00 94.44 299 LEU A O 1
ATOM 2372 N N . PHE A 1 300 ? -7.055 17.923 28.679 1.00 93.25 300 PHE A N 1
ATOM 2373 C CA . PHE A 1 300 ? -7.144 16.484 28.399 1.00 93.25 300 PHE A CA 1
ATOM 2374 C C . PHE A 1 300 ? -6.379 15.631 29.426 1.00 93.25 300 PHE A C 1
ATOM 2376 O O . PHE A 1 300 ? -6.833 14.542 29.782 1.00 93.25 300 PHE A O 1
ATOM 2383 N N . LEU A 1 301 ? -5.262 16.120 29.969 1.00 93.88 301 LEU A N 1
ATOM 2384 C CA . LEU A 1 301 ? -4.556 15.453 31.065 1.00 93.88 301 LEU A CA 1
ATOM 2385 C C . LEU A 1 301 ? -5.392 15.455 32.358 1.00 93.88 301 LEU A C 1
ATOM 2387 O O . LEU A 1 301 ? -5.466 14.435 33.051 1.00 93.88 301 LEU A O 1
ATOM 2391 N N . ALA A 1 302 ? -6.075 16.562 32.666 1.00 94.06 302 ALA A N 1
ATOM 2392 C CA . ALA A 1 302 ? -7.010 16.646 33.787 1.00 94.06 302 ALA A CA 1
ATOM 2393 C C . ALA A 1 302 ? -8.216 15.704 33.596 1.00 94.06 302 ALA A C 1
ATOM 2395 O O . ALA A 1 302 ? -8.579 14.967 34.515 1.00 94.06 302 ALA A O 1
ATOM 2396 N N . GLU A 1 303 ? -8.790 15.664 32.389 1.00 93.75 303 GLU A N 1
ATOM 2397 C CA . GLU A 1 303 ? -9.845 14.729 31.979 1.00 93.75 303 GLU A CA 1
ATOM 2398 C C . GLU A 1 303 ? -9.443 13.263 32.236 1.00 93.75 303 GLU A C 1
ATOM 2400 O O . GLU A 1 303 ? -10.168 12.518 32.907 1.00 93.75 303 GLU A O 1
ATOM 2405 N N . MET A 1 304 ? -8.266 12.856 31.749 1.00 92.19 304 MET A N 1
ATOM 2406 C CA . MET A 1 304 ? -7.722 11.509 31.940 1.00 92.19 304 MET A CA 1
ATOM 2407 C C . MET A 1 304 ? -7.478 11.202 33.419 1.00 92.19 304 MET A C 1
ATOM 2409 O O . MET A 1 304 ? -7.840 10.124 33.893 1.00 92.19 304 MET A O 1
ATOM 2413 N N . SER A 1 305 ? -6.928 12.158 34.169 1.00 93.06 305 SER A N 1
ATOM 2414 C CA . SER A 1 305 ? -6.628 12.002 35.597 1.00 93.06 305 SER A CA 1
ATOM 2415 C C . SER A 1 305 ? -7.903 11.800 36.421 1.00 93.06 305 SER A C 1
ATOM 2417 O O . SER A 1 305 ? -7.974 10.888 37.249 1.00 93.06 305 SER A O 1
ATOM 2419 N N . MET A 1 306 ? -8.957 12.577 36.141 1.00 91.56 306 MET A N 1
ATOM 2420 C CA . MET A 1 306 ? -10.274 12.410 36.764 1.00 91.56 306 MET A CA 1
ATOM 2421 C C . MET A 1 306 ? -10.903 11.052 36.425 1.00 91.56 306 MET A C 1
ATOM 2423 O O . MET A 1 306 ? -11.389 10.363 37.329 1.00 91.56 306 MET A O 1
ATOM 2427 N N . LYS A 1 307 ? -10.854 10.626 35.153 1.00 91.31 307 LYS A N 1
ATOM 2428 C CA . LYS A 1 307 ? -11.334 9.301 34.716 1.00 91.31 307 LYS A CA 1
ATOM 2429 C C . LYS A 1 307 ? -10.591 8.169 35.436 1.00 91.31 307 LYS A C 1
ATOM 2431 O O . LYS A 1 307 ? -11.234 7.294 36.019 1.00 91.31 307 LYS A O 1
ATOM 2436 N N . MET A 1 308 ? -9.257 8.200 35.441 1.00 92.44 308 MET A N 1
ATOM 2437 C CA . MET A 1 308 ? -8.411 7.158 36.030 1.00 92.44 308 MET A CA 1
ATOM 2438 C C . MET A 1 308 ? -8.597 7.055 37.551 1.00 92.44 308 MET A C 1
ATOM 2440 O O . MET A 1 308 ? -8.721 5.948 38.077 1.00 92.44 308 MET A O 1
ATOM 2444 N N . TYR A 1 309 ? -8.717 8.183 38.259 1.00 91.06 309 TYR A N 1
ATOM 2445 C CA . TYR A 1 309 ? -8.988 8.201 39.700 1.00 91.06 309 TYR A CA 1
ATOM 2446 C C . TYR A 1 309 ? -10.416 7.720 40.033 1.00 91.06 309 TYR A C 1
ATOM 2448 O O . TYR A 1 309 ? -10.609 6.821 40.859 1.00 91.06 309 TYR A O 1
ATOM 2456 N N . GLY A 1 310 ? -11.436 8.270 39.362 1.00 89.44 310 GLY A N 1
ATOM 2457 C CA . GLY A 1 310 ? -12.847 7.964 39.623 1.00 89.44 310 GLY A CA 1
ATOM 2458 C C . GLY A 1 310 ? -13.232 6.516 39.301 1.00 89.44 310 GLY A C 1
ATOM 2459 O O . GLY A 1 310 ? -13.874 5.836 40.112 1.00 89.44 310 GLY A O 1
ATOM 2460 N N . LEU A 1 311 ? -12.817 6.006 38.139 1.00 87.56 311 LEU A N 1
ATOM 2461 C CA . LEU A 1 311 ? -13.075 4.623 37.722 1.00 87.56 311 LEU A CA 1
ATOM 2462 C C . LEU A 1 311 ? -12.118 3.648 38.429 1.00 87.56 311 LEU A C 1
ATOM 2464 O O . LEU A 1 311 ? -12.553 2.625 38.954 1.00 87.56 311 LEU A O 1
ATOM 2468 N N . GLY A 1 312 ? -10.847 4.025 38.579 1.00 88.12 312 GLY A N 1
ATOM 2469 C CA . GLY A 1 312 ? -9.747 3.152 38.990 1.00 88.12 312 GLY A CA 1
ATOM 2470 C C . GLY A 1 312 ? -8.947 2.649 37.783 1.00 88.12 312 GLY A C 1
ATOM 2471 O O . GLY A 1 312 ? -9.539 2.426 36.728 1.00 88.12 312 GLY A O 1
ATOM 2472 N N . PRO A 1 313 ? -7.627 2.425 37.926 1.00 87.69 313 PRO A N 1
ATOM 2473 C CA . PRO A 1 313 ? -6.741 2.145 36.795 1.00 87.69 313 PRO A CA 1
ATOM 2474 C C . PRO A 1 313 ? -7.122 0.870 36.029 1.00 87.69 313 PRO A C 1
ATOM 2476 O O . PRO A 1 313 ? -7.253 0.921 34.812 1.00 87.69 313 PRO A O 1
ATOM 2479 N N . GLN A 1 314 ? -7.409 -0.244 36.714 1.00 89.06 314 GLN A N 1
ATOM 2480 C CA . GLN A 1 314 ? -7.826 -1.498 36.060 1.00 89.06 314 GLN A CA 1
ATOM 2481 C C . GLN A 1 314 ? -9.078 -1.313 35.180 1.00 89.06 314 GLN A C 1
ATOM 2483 O O . GLN A 1 314 ? -9.084 -1.687 34.011 1.00 89.06 314 GLN A O 1
ATOM 2488 N N . ASN A 1 315 ? -10.121 -0.667 35.712 1.00 87.94 315 ASN A N 1
ATOM 2489 C CA . ASN A 1 315 ? -11.367 -0.421 34.979 1.00 87.94 315 ASN A CA 1
ATOM 2490 C C . ASN A 1 315 ? -11.221 0.687 33.915 1.00 87.94 315 ASN A C 1
ATOM 2492 O O . ASN A 1 315 ? -12.053 0.791 33.015 1.00 87.94 315 ASN A O 1
ATOM 2496 N N . TYR A 1 316 ? -10.198 1.537 34.020 1.00 90.25 316 TYR A N 1
ATOM 2497 C CA . TYR A 1 316 ? -9.858 2.510 32.988 1.00 90.25 316 TYR A CA 1
ATOM 2498 C C . TYR A 1 316 ? -9.234 1.800 31.778 1.00 90.25 316 TYR A C 1
ATOM 2500 O O . TYR A 1 316 ? -9.783 1.906 30.683 1.00 90.25 316 TYR A O 1
ATOM 2508 N N . PHE A 1 317 ? -8.168 1.017 31.987 1.00 91.94 317 PHE A N 1
ATOM 2509 C CA . PHE A 1 317 ? -7.423 0.341 30.915 1.00 91.94 317 PHE A CA 1
ATOM 2510 C C . PHE A 1 317 ? -8.172 -0.822 30.244 1.00 91.94 317 PHE A C 1
ATOM 2512 O O . PHE A 1 317 ? -7.880 -1.128 29.094 1.00 91.94 317 PHE A O 1
ATOM 2519 N N . HIS A 1 318 ? -9.184 -1.414 30.889 1.00 89.12 318 HIS A N 1
ATOM 2520 C CA . HIS A 1 318 ? -10.054 -2.425 30.263 1.00 89.12 318 HIS A CA 1
ATOM 2521 C C . HIS A 1 318 ? -10.887 -1.874 29.078 1.00 89.12 318 HIS A C 1
ATOM 2523 O O . HIS A 1 318 ? -11.441 -2.636 28.290 1.00 89.12 318 HIS A O 1
ATOM 2529 N N . SER A 1 319 ? -11.024 -0.552 28.930 1.00 86.31 319 SER A N 1
ATOM 2530 C CA . SER A 1 319 ? -11.729 0.047 27.790 1.00 86.31 319 SER A CA 1
ATOM 2531 C C . SER A 1 319 ? -10.736 0.499 26.722 1.00 86.31 319 SER A C 1
ATOM 2533 O O . SER A 1 319 ? -9.962 1.429 26.954 1.00 86.31 319 SER A O 1
ATOM 2535 N N . SER A 1 320 ? -10.805 -0.089 25.524 1.00 86.75 320 SER A N 1
ATOM 2536 C CA . SER A 1 320 ? -9.911 0.232 24.399 1.00 86.75 320 SER A CA 1
ATOM 2537 C C . SER A 1 320 ? -9.901 1.729 24.061 1.00 86.75 320 SER A C 1
ATOM 2539 O O . SER A 1 320 ? -8.838 2.313 23.879 1.00 86.75 320 SER A O 1
ATOM 2541 N N . PHE A 1 321 ? -11.060 2.397 24.105 1.00 86.25 321 PHE A N 1
ATOM 2542 C CA . PHE A 1 321 ? -11.166 3.848 23.892 1.00 86.25 321 PHE A CA 1
ATOM 2543 C C . PHE A 1 321 ? -10.533 4.694 25.014 1.00 86.25 321 PHE A C 1
ATOM 2545 O O . PHE A 1 321 ? -10.156 5.835 24.774 1.00 86.25 321 PHE A O 1
ATOM 2552 N N . ASN A 1 322 ? -10.433 4.198 26.253 1.00 89.69 322 ASN A N 1
ATOM 2553 C CA . ASN A 1 322 ? -9.664 4.870 27.316 1.00 89.69 322 ASN A CA 1
ATOM 2554 C C . ASN A 1 322 ? -8.153 4.610 27.168 1.00 89.69 322 ASN A C 1
ATOM 2556 O O . ASN A 1 322 ? -7.343 5.474 27.500 1.00 89.69 322 ASN A O 1
ATOM 2560 N N . CYS A 1 323 ? -7.771 3.430 26.672 1.00 90.31 323 CYS A N 1
ATOM 2561 C CA . CYS A 1 323 ? -6.382 3.111 26.347 1.00 90.31 323 CYS A CA 1
ATOM 2562 C C . CYS A 1 323 ? -5.872 3.993 25.190 1.00 90.31 323 CYS A C 1
ATOM 2564 O O . CYS A 1 323 ? -4.791 4.571 25.285 1.00 90.31 323 CYS A O 1
ATOM 2566 N N . PHE A 1 324 ? -6.703 4.212 24.164 1.00 88.44 324 PHE A N 1
ATOM 2567 C CA . PHE A 1 324 ? -6.448 5.188 23.100 1.00 88.44 324 PHE A CA 1
ATOM 2568 C C . PHE A 1 324 ? -6.339 6.626 23.640 1.00 88.44 324 PHE A C 1
ATOM 2570 O O . PHE A 1 324 ? -5.334 7.284 23.377 1.00 88.44 324 PHE A O 1
ATOM 2577 N N . ASP A 1 325 ? -7.298 7.088 24.464 1.00 88.88 325 ASP A N 1
ATOM 2578 C CA . ASP A 1 325 ? -7.226 8.405 25.137 1.00 88.88 325 ASP A CA 1
ATOM 2579 C C . ASP A 1 325 ? -5.875 8.598 25.861 1.00 88.88 325 ASP A C 1
ATOM 2581 O O . ASP A 1 325 ? -5.272 9.669 25.787 1.00 88.88 325 ASP A O 1
ATOM 2585 N N . PHE A 1 326 ? -5.393 7.557 26.553 1.00 91.62 326 PHE A N 1
ATOM 2586 C CA . PHE A 1 326 ? -4.109 7.561 27.260 1.00 91.62 326 PHE A CA 1
ATOM 2587 C C . PHE A 1 326 ? -2.918 7.647 26.297 1.00 91.62 326 PHE A C 1
ATOM 2589 O O . PHE A 1 326 ? -2.062 8.510 26.479 1.00 91.62 326 PHE A O 1
ATOM 2596 N N . GLY A 1 327 ? -2.883 6.819 25.247 1.00 89.88 327 GLY A N 1
ATOM 2597 C CA . GLY A 1 327 ? -1.821 6.846 24.236 1.00 89.88 327 GLY A CA 1
ATOM 2598 C C . GLY A 1 327 ? -1.679 8.212 23.555 1.00 89.88 327 GLY A C 1
ATOM 2599 O O . GLY A 1 327 ? -0.569 8.731 23.448 1.00 89.88 327 GLY A O 1
ATOM 2600 N N . VAL A 1 328 ? -2.798 8.845 23.186 1.00 88.88 328 VAL A N 1
ATOM 2601 C CA . VAL A 1 328 ? -2.812 10.185 22.567 1.00 88.88 328 VAL A CA 1
ATOM 2602 C C . VAL A 1 328 ? -2.260 11.262 23.512 1.00 88.88 328 VAL A C 1
ATOM 2604 O O . VAL A 1 328 ? -1.526 12.152 23.075 1.00 88.88 328 VAL A O 1
ATOM 2607 N N . ILE A 1 329 ? -2.569 11.187 24.811 1.00 91.56 329 ILE A N 1
ATOM 2608 C CA . ILE A 1 329 ? -2.058 12.138 25.813 1.00 91.56 329 ILE A CA 1
ATOM 2609 C C . ILE A 1 329 ? -0.564 11.916 26.071 1.00 91.56 329 ILE A C 1
ATOM 2611 O O . ILE A 1 329 ? 0.187 12.888 26.099 1.00 91.56 329 ILE A O 1
ATOM 2615 N N . ILE A 1 330 ? -0.109 10.666 26.196 1.00 90.75 330 ILE A N 1
ATOM 2616 C CA . ILE A 1 330 ? 1.317 10.349 26.367 1.00 90.75 330 ILE A CA 1
ATOM 2617 C C . ILE A 1 330 ? 2.133 10.795 25.146 1.00 90.75 330 ILE A C 1
ATOM 2619 O O . ILE A 1 330 ? 3.163 11.441 25.322 1.00 90.75 330 ILE A O 1
ATOM 2623 N N . GLY A 1 331 ? 1.650 10.547 23.923 1.00 88.31 331 GLY A N 1
ATOM 2624 C CA . GLY A 1 331 ? 2.288 11.040 22.696 1.00 88.31 331 GLY A CA 1
ATOM 2625 C C . GLY A 1 331 ? 2.371 12.570 22.643 1.00 88.31 331 GLY A C 1
ATOM 2626 O O . GLY A 1 331 ? 3.413 13.115 22.293 1.00 88.31 331 GLY A O 1
ATOM 2627 N N . SER A 1 332 ? 1.318 13.264 23.087 1.00 88.12 332 SER A N 1
ATOM 2628 C CA . SER A 1 332 ? 1.295 14.734 23.168 1.00 88.12 332 SER A CA 1
ATOM 2629 C C . SER A 1 332 ? 2.254 15.296 24.231 1.00 88.12 332 SER A C 1
ATOM 2631 O O . SER A 1 332 ? 2.850 16.349 24.035 1.00 88.12 332 SER A O 1
ATOM 2633 N N . ILE A 1 333 ? 2.428 14.607 25.365 1.00 89.38 333 ILE A N 1
ATOM 2634 C CA . ILE A 1 333 ? 3.420 14.984 26.386 1.00 89.38 333 ILE A CA 1
ATOM 2635 C C . ILE A 1 333 ? 4.840 14.746 25.856 1.00 89.38 333 ILE A C 1
ATOM 2637 O O . ILE A 1 333 ? 5.714 15.592 26.038 1.00 89.38 333 ILE A O 1
ATOM 2641 N N . PHE A 1 334 ? 5.065 13.619 25.175 1.00 87.75 334 PHE A N 1
ATOM 2642 C CA . PHE A 1 334 ? 6.346 13.302 24.547 1.00 87.75 334 PHE A CA 1
ATOM 2643 C C . PHE A 1 334 ? 6.737 14.338 23.485 1.00 87.75 334 PHE A C 1
ATOM 2645 O O . PHE A 1 334 ? 7.883 14.774 23.475 1.00 87.75 334 PHE A O 1
ATOM 2652 N N . GLU A 1 335 ? 5.793 14.792 22.655 1.00 85.31 335 GLU A N 1
ATOM 2653 C CA . GLU A 1 335 ? 5.995 15.880 21.688 1.00 85.31 335 GLU A CA 1
ATOM 2654 C C . GLU A 1 335 ? 6.504 17.167 22.360 1.00 85.31 335 GLU A C 1
ATOM 2656 O O . GLU A 1 335 ? 7.544 17.693 21.960 1.00 85.31 335 GLU A O 1
ATOM 2661 N N . VAL A 1 336 ? 5.829 17.638 23.417 1.00 85.50 336 VAL A N 1
ATOM 2662 C CA . VAL A 1 336 ? 6.221 18.858 24.151 1.00 85.50 336 VAL A CA 1
ATOM 2663 C C . VAL A 1 336 ? 7.607 18.713 24.789 1.00 85.50 336 VAL A C 1
ATOM 2665 O O . VAL A 1 336 ? 8.424 19.631 24.714 1.00 85.50 336 VAL A O 1
ATOM 2668 N N . ILE A 1 337 ? 7.907 17.552 25.380 1.00 86.62 337 ILE A N 1
ATOM 2669 C CA . ILE A 1 337 ? 9.228 17.261 25.958 1.00 86.62 337 ILE A CA 1
ATOM 2670 C C . ILE A 1 337 ? 10.306 17.229 24.863 1.00 86.62 337 ILE A C 1
ATOM 2672 O O . ILE A 1 337 ? 11.373 17.816 25.028 1.00 86.62 337 ILE A O 1
ATOM 2676 N N . TRP A 1 338 ? 10.038 16.582 23.729 1.00 84.00 338 TRP A N 1
ATOM 2677 C CA . TRP A 1 338 ? 10.989 16.469 22.623 1.00 84.00 338 TRP A CA 1
ATOM 2678 C C . TRP A 1 338 ? 11.304 17.830 21.991 1.00 84.00 338 TRP A C 1
ATOM 2680 O O . TRP A 1 338 ? 12.474 18.143 21.757 1.00 84.00 338 TRP A O 1
ATOM 2690 N N . ALA A 1 339 ? 10.279 18.665 21.792 1.00 78.94 339 ALA A N 1
ATOM 2691 C CA . ALA A 1 339 ? 10.422 20.036 21.306 1.00 78.94 339 ALA A CA 1
ATOM 2692 C C . ALA A 1 339 ? 11.284 20.906 22.241 1.00 78.94 339 ALA A C 1
ATOM 2694 O O . ALA A 1 339 ? 12.051 21.740 21.760 1.00 78.94 339 ALA A O 1
ATOM 2695 N N . ALA A 1 340 ? 11.213 20.679 23.559 1.00 82.19 340 ALA A N 1
ATOM 2696 C CA . ALA A 1 340 ? 12.047 21.368 24.542 1.00 82.19 340 ALA A CA 1
ATOM 2697 C C . ALA A 1 340 ? 13.506 20.864 24.580 1.00 82.19 340 ALA A C 1
ATOM 2699 O O . ALA A 1 340 ? 14.412 21.653 24.840 1.00 82.19 340 ALA A O 1
ATOM 2700 N N . ILE A 1 341 ? 13.756 19.572 24.324 1.00 83.62 341 ILE A N 1
ATOM 2701 C CA . ILE A 1 341 ? 15.109 18.978 24.375 1.00 83.62 341 ILE A CA 1
ATOM 2702 C C . ILE A 1 341 ? 15.912 19.250 23.092 1.00 83.62 341 ILE A C 1
ATOM 2704 O O . ILE A 1 341 ? 17.123 19.461 23.165 1.00 83.62 341 ILE A O 1
ATOM 2708 N N . LYS A 1 342 ? 15.272 19.227 21.913 1.00 78.75 342 LYS A N 1
ATOM 2709 C CA . LYS A 1 342 ? 15.931 19.472 20.615 1.00 78.75 342 LYS A CA 1
ATOM 2710 C C . LYS A 1 342 ? 15.191 20.523 19.774 1.00 78.75 342 LYS A C 1
ATOM 2712 O O . LYS A 1 342 ? 14.586 20.167 18.755 1.00 78.75 342 LYS A O 1
ATOM 2717 N N . PRO A 1 343 ? 15.272 21.818 20.138 1.00 70.81 343 PRO A N 1
ATOM 2718 C CA . PRO A 1 343 ? 14.811 22.888 19.258 1.00 70.81 343 PRO A CA 1
ATOM 2719 C C . PRO A 1 343 ? 15.565 22.816 17.918 1.00 70.81 343 PRO A C 1
ATOM 2721 O O . PRO A 1 343 ? 16.791 22.882 17.885 1.00 70.81 343 PRO A O 1
ATOM 2724 N N . GLY A 1 344 ? 14.830 22.638 16.815 1.00 63.75 344 GLY A N 1
ATOM 2725 C CA . GLY A 1 344 ? 15.384 22.574 15.451 1.00 63.75 344 GLY A CA 1
ATOM 2726 C C . GLY A 1 344 ? 15.456 21.185 14.795 1.00 63.75 344 GLY A C 1
ATOM 2727 O O . GLY A 1 344 ? 15.846 21.097 13.634 1.00 63.75 344 GLY A O 1
ATOM 2728 N N . ALA A 1 345 ? 15.048 20.096 15.461 1.00 68.69 345 ALA A N 1
ATOM 2729 C CA . ALA A 1 345 ? 15.008 18.754 14.855 1.00 68.69 345 ALA A CA 1
ATOM 2730 C C . ALA A 1 345 ? 13.834 18.576 13.856 1.00 68.69 345 ALA A C 1
ATOM 2732 O O . ALA A 1 345 ? 12.833 17.923 14.156 1.00 68.69 345 ALA A O 1
ATOM 2733 N N . SER A 1 346 ? 13.961 19.164 12.663 1.00 59.75 346 SER A N 1
ATOM 2734 C CA . SER A 1 346 ? 12.890 19.355 11.666 1.00 59.75 346 SER A CA 1
ATOM 2735 C C . SER A 1 346 ? 12.073 18.101 11.311 1.00 59.75 346 SER A C 1
ATOM 2737 O O . SER A 1 346 ? 10.843 18.134 11.388 1.00 59.75 346 SER A O 1
ATOM 2739 N N . PHE A 1 347 ? 12.733 16.995 10.950 1.00 58.84 347 PHE A N 1
ATOM 2740 C CA . PHE A 1 347 ? 12.068 15.813 10.383 1.00 58.84 347 PHE A CA 1
ATOM 2741 C C . PHE A 1 347 ? 11.087 15.144 11.364 1.00 58.84 347 PHE A C 1
ATOM 2743 O O . PHE A 1 347 ? 9.918 14.934 11.043 1.00 58.84 347 PHE A O 1
ATOM 2750 N N . GLY A 1 348 ? 11.531 14.874 12.597 1.00 64.19 348 GLY A N 1
ATOM 2751 C CA . GLY A 1 348 ? 10.697 14.222 13.615 1.00 64.19 348 GLY A CA 1
ATOM 2752 C C . GLY A 1 348 ? 9.571 15.114 14.145 1.00 64.19 348 GLY A C 1
ATOM 2753 O O . GLY A 1 348 ? 8.460 14.636 14.371 1.00 64.19 348 GLY A O 1
ATOM 2754 N N . ILE A 1 349 ? 9.822 16.420 14.299 1.00 71.19 349 ILE A N 1
ATOM 2755 C CA . ILE A 1 349 ? 8.828 17.365 14.833 1.00 71.19 349 ILE A CA 1
ATOM 2756 C C . ILE A 1 349 ? 7.619 17.483 13.893 1.00 71.19 349 ILE A C 1
ATOM 2758 O O . ILE A 1 349 ? 6.495 17.624 14.368 1.00 71.19 349 ILE A O 1
ATOM 2762 N N . SER A 1 350 ? 7.791 17.377 12.570 1.00 73.75 350 SER A N 1
ATOM 2763 C CA . SER A 1 350 ? 6.643 17.445 11.655 1.00 73.75 350 SER A CA 1
ATOM 2764 C C . SER A 1 350 ? 5.673 16.268 11.818 1.00 73.75 350 SER A C 1
ATOM 2766 O O . SER A 1 350 ? 4.462 16.480 11.847 1.00 73.75 350 SER A O 1
ATOM 2768 N N . VAL A 1 351 ? 6.192 15.051 12.016 1.00 78.81 351 VAL A N 1
ATOM 2769 C CA . VAL A 1 351 ? 5.370 13.850 12.250 1.00 78.81 351 VAL A CA 1
ATOM 2770 C C . VAL A 1 351 ? 4.712 13.886 13.632 1.00 78.81 351 VAL A C 1
ATOM 2772 O O . VAL A 1 351 ? 3.530 13.574 13.752 1.00 78.81 351 VAL A O 1
ATOM 2775 N N . LEU A 1 352 ? 5.428 14.331 14.672 1.00 73.62 352 LEU A N 1
ATOM 2776 C CA . LEU A 1 352 ? 4.845 14.492 16.012 1.00 73.62 352 LEU A CA 1
ATOM 2777 C C . LEU A 1 352 ? 3.687 15.509 16.004 1.00 73.62 352 LEU A C 1
ATOM 2779 O O . LEU A 1 352 ? 2.610 15.189 16.504 1.00 73.62 352 LEU A O 1
ATOM 2783 N N . ARG A 1 353 ? 3.833 16.637 15.291 1.00 75.94 353 ARG A N 1
ATOM 2784 C CA . ARG A 1 353 ? 2.748 17.616 15.062 1.00 75.94 353 ARG A CA 1
ATOM 2785 C C . ARG A 1 353 ? 1.558 17.065 14.274 1.00 75.94 353 ARG A C 1
ATOM 2787 O O . ARG A 1 353 ? 0.505 17.701 14.268 1.00 75.94 353 ARG A O 1
ATOM 2794 N N . ALA A 1 354 ? 1.679 15.920 13.602 1.00 81.00 354 ALA A N 1
ATOM 2795 C CA . ALA A 1 354 ? 0.535 15.233 13.005 1.00 81.00 354 ALA A CA 1
ATOM 2796 C C . ALA A 1 354 ? -0.213 14.362 14.033 1.00 81.00 354 ALA A C 1
ATOM 2798 O O . ALA A 1 354 ? -1.427 14.204 13.926 1.00 81.00 354 ALA A O 1
ATOM 2799 N N . LEU A 1 355 ? 0.451 13.863 15.088 1.00 78.81 355 LEU A N 1
ATOM 2800 C CA . LEU A 1 355 ? -0.182 13.021 16.116 1.00 78.81 355 LEU A CA 1
ATOM 2801 C C . LEU A 1 355 ? -1.287 13.743 16.894 1.00 78.81 355 LEU A C 1
ATOM 2803 O O . LEU A 1 355 ? -2.223 13.095 17.361 1.00 78.81 355 LEU A O 1
ATOM 2807 N N . ARG A 1 356 ? -1.258 15.078 16.997 1.00 78.00 356 ARG A N 1
ATOM 2808 C CA . ARG A 1 356 ? -2.374 15.843 17.584 1.00 78.00 356 ARG A CA 1
ATOM 2809 C C . ARG A 1 356 ? -3.687 15.694 16.807 1.00 78.00 356 ARG A C 1
ATOM 2811 O O . ARG A 1 356 ? -4.743 15.819 17.420 1.00 78.00 356 ARG A O 1
ATOM 2818 N N . LEU A 1 357 ? -3.650 15.333 15.517 1.00 84.12 357 LEU A N 1
ATOM 2819 C CA . LEU A 1 357 ? -4.852 14.972 14.754 1.00 84.12 357 LEU A CA 1
ATOM 2820 C C . LEU A 1 357 ? -5.542 13.734 15.342 1.00 84.12 357 LEU A C 1
ATOM 2822 O O . LEU A 1 357 ? -6.764 13.653 15.293 1.00 84.12 357 LEU A O 1
ATOM 2826 N N . LEU A 1 358 ? -4.817 12.823 16.007 1.00 85.88 358 LEU A N 1
ATOM 2827 C CA . LEU A 1 358 ? -5.418 11.666 16.689 1.00 85.88 358 LEU A CA 1
ATOM 2828 C C . LEU A 1 358 ? -6.425 12.072 17.780 1.00 85.88 358 LEU A C 1
ATOM 2830 O O . LEU A 1 358 ? -7.297 11.282 18.141 1.00 85.88 358 LEU A O 1
ATOM 2834 N N . ARG A 1 359 ? -6.368 13.317 18.275 1.00 84.31 359 ARG A N 1
ATOM 2835 C CA . ARG A 1 359 ? -7.352 13.862 19.220 1.00 84.31 359 ARG A CA 1
ATOM 2836 C C . ARG A 1 359 ? -8.750 13.979 18.600 1.00 84.31 359 ARG A C 1
ATOM 2838 O O . ARG A 1 359 ? -9.717 13.830 19.343 1.00 84.31 359 ARG A O 1
ATOM 2845 N N . ILE A 1 360 ? -8.888 14.148 17.276 1.00 88.00 360 ILE A N 1
ATOM 2846 C CA . ILE A 1 360 ? -10.203 14.171 16.604 1.00 88.00 360 ILE A CA 1
ATOM 2847 C C . ILE A 1 360 ? -10.918 12.819 16.731 1.00 88.00 360 ILE A C 1
ATOM 2849 O O . ILE A 1 360 ? -12.126 12.765 16.954 1.00 88.00 360 ILE A O 1
ATOM 2853 N N . PHE A 1 361 ? -10.165 11.711 16.722 1.00 86.19 361 PHE A N 1
ATOM 2854 C CA . PHE A 1 361 ? -10.719 10.367 16.885 1.00 86.19 361 PHE A CA 1
ATOM 2855 C C . PHE A 1 361 ? -11.327 10.139 18.272 1.00 86.19 361 PHE A C 1
ATOM 2857 O O . PHE A 1 361 ? -12.107 9.199 18.422 1.00 86.19 361 PHE A O 1
ATOM 2864 N N . LYS A 1 362 ? -11.093 11.015 19.267 1.00 84.81 362 LYS A N 1
ATOM 2865 C CA . LYS A 1 362 ? -11.870 10.985 20.516 1.00 84.81 362 LYS A CA 1
ATOM 2866 C C . LYS A 1 362 ? -13.375 11.036 20.244 1.00 84.81 362 LYS A C 1
ATOM 2868 O O . LYS A 1 362 ? -14.105 10.342 20.942 1.00 84.81 362 LYS A O 1
ATOM 2873 N N . VAL A 1 363 ? -13.840 11.762 19.216 1.00 86.75 363 VAL A N 1
ATOM 2874 C CA . VAL A 1 363 ? -15.269 11.867 18.841 1.00 86.75 363 VAL A CA 1
ATOM 2875 C C . VAL A 1 363 ? -15.914 10.494 18.603 1.00 86.75 363 VAL A C 1
ATOM 2877 O O . VAL A 1 363 ? -17.068 10.298 18.987 1.00 86.75 363 VAL A O 1
ATOM 2880 N N . THR A 1 364 ? -15.166 9.509 18.085 1.00 85.00 364 THR A N 1
ATOM 2881 C CA . THR A 1 364 ? -15.658 8.133 17.840 1.00 85.00 364 THR A CA 1
ATOM 2882 C C . THR A 1 364 ? -16.255 7.475 19.085 1.00 85.00 364 THR A C 1
ATOM 2884 O O . THR A 1 364 ? -17.173 6.677 18.981 1.00 85.00 364 THR A O 1
ATOM 2887 N N . LYS A 1 365 ? -15.787 7.834 20.284 1.00 83.06 365 LYS A N 1
ATOM 2888 C CA . LYS A 1 365 ? -16.291 7.316 21.563 1.00 83.06 365 LYS A CA 1
ATOM 2889 C C . LYS A 1 365 ? -17.669 7.872 21.941 1.00 83.06 365 LYS A C 1
ATOM 2891 O O . LYS A 1 365 ? -18.410 7.215 22.671 1.00 83.06 365 LYS A O 1
ATOM 2896 N N . TYR A 1 366 ? -17.970 9.085 21.480 1.00 81.00 366 TYR A N 1
ATOM 2897 C CA . TYR A 1 366 ? -19.148 9.877 21.837 1.00 81.00 366 TYR A CA 1
ATOM 2898 C C . TYR A 1 366 ? -20.274 9.652 20.813 1.00 81.00 366 TYR A C 1
ATOM 2900 O O . TYR A 1 366 ? -21.437 9.527 21.183 1.00 81.00 366 TYR A O 1
ATOM 2908 N N . TRP A 1 367 ? -19.937 9.513 19.529 1.00 82.81 367 TRP A N 1
ATOM 2909 C CA . TRP A 1 367 ? -20.900 9.221 18.464 1.00 82.81 367 TRP A CA 1
ATOM 2910 C C . TRP A 1 367 ? -21.130 7.715 18.307 1.00 82.81 367 TRP A C 1
ATOM 2912 O O . TRP A 1 367 ? -20.324 7.027 17.688 1.00 82.81 367 TRP A O 1
ATOM 2922 N N . ASN A 1 368 ? -22.251 7.203 18.831 1.00 80.19 368 ASN A N 1
ATOM 2923 C CA . ASN A 1 368 ? -22.591 5.771 18.806 1.00 80.19 368 ASN A CA 1
ATOM 2924 C C . ASN A 1 368 ? -22.495 5.139 17.405 1.00 80.19 368 ASN A C 1
ATOM 2926 O O . ASN A 1 368 ? -21.858 4.099 17.269 1.00 80.19 368 ASN A O 1
ATOM 2930 N N . SER A 1 369 ? -23.061 5.767 16.371 1.00 82.00 369 SER A N 1
ATOM 2931 C CA . SER A 1 369 ? -23.044 5.229 15.001 1.00 82.00 369 SER A CA 1
ATOM 2932 C C . SER A 1 369 ? -21.621 5.128 14.441 1.00 82.00 369 SER A C 1
ATOM 2934 O O . SER A 1 369 ? -21.237 4.093 13.905 1.00 82.00 369 SER A O 1
ATOM 2936 N N . LEU A 1 370 ? -20.799 6.164 14.654 1.00 82.62 370 LEU A N 1
ATOM 2937 C CA . LEU A 1 370 ? -19.387 6.165 14.260 1.00 82.62 370 LEU A CA 1
ATOM 2938 C C . LEU A 1 370 ? -18.574 5.142 15.069 1.00 82.62 370 LEU A C 1
ATOM 2940 O O . LEU A 1 370 ? -17.716 4.464 14.512 1.00 82.62 370 LEU A O 1
ATOM 2944 N N . ARG A 1 371 ? -18.866 4.985 16.368 1.00 84.12 371 ARG A N 1
ATOM 2945 C CA . ARG A 1 371 ? -18.250 3.961 17.223 1.00 84.12 371 ARG A CA 1
ATOM 2946 C C . ARG A 1 371 ? -18.520 2.562 16.688 1.00 84.12 371 ARG A C 1
ATOM 2948 O O . ARG A 1 371 ? -17.595 1.765 16.591 1.00 84.12 371 ARG A O 1
ATOM 2955 N N . ASN A 1 372 ? -19.781 2.272 16.378 1.00 80.81 372 ASN A N 1
ATOM 2956 C CA . ASN A 1 372 ? -20.214 0.962 15.917 1.00 80.81 372 ASN A CA 1
ATOM 2957 C C . ASN A 1 372 ? -19.608 0.656 14.536 1.00 80.81 372 ASN A C 1
ATOM 2959 O O . ASN A 1 372 ? -19.074 -0.433 14.357 1.00 80.81 372 ASN A O 1
ATOM 2963 N N . LEU A 1 373 ? -19.558 1.635 13.622 1.00 82.25 373 LEU A N 1
ATOM 2964 C CA . LEU A 1 373 ? -18.862 1.515 12.333 1.00 82.25 373 LEU A CA 1
ATOM 2965 C C . LEU A 1 373 ? -17.367 1.206 12.514 1.00 82.25 373 LEU A C 1
ATOM 2967 O O . LEU A 1 373 ? -16.864 0.253 11.924 1.00 82.25 373 LEU A O 1
ATOM 2971 N N . VAL A 1 374 ? -16.660 1.959 13.366 1.00 84.44 374 VAL A N 1
ATOM 2972 C CA . VAL A 1 374 ? -15.230 1.728 13.644 1.00 84.44 374 VAL A CA 1
ATOM 2973 C C . VAL A 1 374 ? -14.993 0.352 14.273 1.00 84.44 374 VAL A C 1
ATOM 2975 O O . VAL A 1 374 ? -14.052 -0.332 13.885 1.00 84.44 374 VAL A O 1
ATOM 2978 N N . VAL A 1 375 ? -15.837 -0.085 15.212 1.00 81.75 375 VAL A N 1
ATOM 2979 C CA . VAL A 1 375 ? -15.726 -1.421 15.826 1.00 81.75 375 VAL A CA 1
ATOM 2980 C C . VAL A 1 375 ? -16.018 -2.528 14.809 1.00 81.75 375 VAL A C 1
ATOM 2982 O O . VAL A 1 375 ? -15.268 -3.497 14.759 1.00 81.75 375 VAL A O 1
ATOM 2985 N N . SER A 1 376 ? -17.036 -2.370 13.958 1.00 78.38 376 SER A N 1
ATOM 2986 C CA . SER A 1 376 ? -17.354 -3.318 12.883 1.00 78.38 376 SER A CA 1
ATOM 2987 C C . SER A 1 376 ? -16.183 -3.469 11.909 1.00 78.38 376 SER A C 1
ATOM 2989 O O . SER A 1 376 ? -15.758 -4.584 11.612 1.00 78.38 376 SER A O 1
ATOM 2991 N N . LEU A 1 377 ? -15.594 -2.346 11.481 1.00 80.81 377 LEU A N 1
ATOM 2992 C CA . LEU A 1 377 ? -14.412 -2.345 10.622 1.00 80.81 377 LEU A CA 1
ATOM 2993 C C . LEU A 1 377 ? -13.233 -3.034 11.323 1.00 80.81 377 LEU A C 1
ATOM 2995 O O . LEU A 1 377 ? -12.631 -3.934 10.743 1.00 80.81 377 LEU A O 1
ATOM 2999 N N . LEU A 1 378 ? -12.949 -2.700 12.587 1.00 83.31 378 LEU A N 1
ATOM 3000 C CA . LEU A 1 378 ? -11.881 -3.341 13.366 1.00 83.31 378 LEU A CA 1
ATOM 3001 C C . LEU A 1 378 ? -12.087 -4.852 13.562 1.00 83.31 378 LEU A C 1
ATOM 3003 O O . LEU A 1 378 ? -11.104 -5.588 13.541 1.00 83.31 378 LEU A O 1
ATOM 3007 N N . ASN A 1 379 ? -13.327 -5.329 13.688 1.00 79.75 379 ASN A N 1
ATOM 3008 C CA . ASN A 1 379 ? -13.628 -6.763 13.741 1.00 79.75 379 ASN A CA 1
ATOM 3009 C C . ASN A 1 379 ? -13.318 -7.452 12.397 1.00 79.75 379 ASN A C 1
ATOM 3011 O O . ASN A 1 379 ? -12.705 -8.519 12.381 1.00 79.75 379 ASN A O 1
ATOM 3015 N N . SER A 1 380 ? -13.648 -6.811 11.268 1.00 77.75 380 SER A N 1
ATOM 3016 C CA . SER A 1 380 ? -13.325 -7.321 9.923 1.00 77.75 380 SER A CA 1
ATOM 3017 C C . SER A 1 380 ? -11.822 -7.299 9.585 1.00 77.75 380 SER A C 1
ATOM 3019 O O . SER A 1 380 ? -11.384 -8.009 8.676 1.00 77.75 380 SER A O 1
ATOM 3021 N N . MET A 1 381 ? -10.995 -6.553 10.338 1.00 82.25 381 MET A N 1
ATOM 3022 C CA . MET A 1 381 ? -9.564 -6.382 10.036 1.00 82.25 381 MET A CA 1
ATOM 3023 C C . MET A 1 381 ? -8.782 -7.695 9.948 1.00 82.25 381 MET A C 1
ATOM 3025 O O . MET A 1 381 ? -7.812 -7.739 9.200 1.00 82.25 381 MET A O 1
ATOM 3029 N N . LYS A 1 382 ? -9.170 -8.770 10.655 1.00 77.12 382 LYS A N 1
ATOM 3030 C CA . LYS A 1 382 ? -8.468 -10.062 10.519 1.00 77.12 382 LYS A CA 1
ATOM 3031 C C . LYS A 1 382 ? -8.577 -10.611 9.086 1.00 77.12 382 LYS A C 1
ATOM 3033 O O . LYS A 1 382 ? -7.567 -11.042 8.533 1.00 77.12 382 LYS A O 1
ATOM 3038 N N . SER A 1 383 ? -9.769 -10.547 8.483 1.00 75.12 383 SER A N 1
ATOM 3039 C CA . SER A 1 383 ? -9.990 -10.960 7.088 1.00 75.12 383 SER A CA 1
ATOM 3040 C C . SER A 1 383 ? -9.276 -10.006 6.124 1.00 75.12 383 SER A C 1
ATOM 3042 O O . SER A 1 383 ? -8.458 -10.436 5.308 1.00 75.12 383 SER A O 1
ATOM 3044 N N . ILE A 1 384 ? -9.460 -8.691 6.314 1.00 80.38 384 ILE A N 1
ATOM 3045 C CA . ILE A 1 384 ? -8.835 -7.654 5.475 1.00 80.38 384 ILE A CA 1
ATOM 3046 C C . ILE A 1 384 ? -7.303 -7.786 5.464 1.00 80.38 384 ILE A C 1
ATOM 3048 O O . ILE A 1 384 ? -6.705 -7.763 4.394 1.00 80.38 384 ILE A O 1
ATOM 3052 N N . ILE A 1 385 ? -6.651 -7.977 6.617 1.00 83.00 385 ILE A N 1
ATOM 3053 C CA . ILE A 1 385 ? -5.189 -8.149 6.703 1.00 83.00 385 ILE A CA 1
ATOM 3054 C C . ILE A 1 385 ? -4.731 -9.399 5.939 1.00 83.00 385 ILE A C 1
ATOM 3056 O O . ILE A 1 385 ? -3.715 -9.341 5.247 1.00 83.00 385 ILE A O 1
ATOM 3060 N N . SER A 1 386 ? -5.472 -10.510 6.016 1.00 75.75 386 SER A N 1
ATOM 3061 C CA . SER A 1 386 ? -5.130 -11.732 5.278 1.00 75.75 386 SER A CA 1
ATOM 3062 C C . SER A 1 386 ? -5.205 -11.536 3.758 1.00 75.75 386 SER A C 1
ATOM 3064 O O . SER A 1 386 ? -4.372 -12.070 3.026 1.00 75.75 386 SER A O 1
ATOM 3066 N N . LEU A 1 387 ? -6.177 -10.757 3.277 1.00 76.06 387 LEU A N 1
ATOM 3067 C CA . LEU A 1 387 ? -6.356 -10.459 1.853 1.00 76.06 387 LEU A CA 1
ATOM 3068 C C . LEU A 1 387 ? -5.370 -9.391 1.350 1.00 76.06 387 LEU A C 1
ATOM 3070 O O . LEU A 1 387 ? -4.780 -9.552 0.282 1.00 76.06 387 LEU A O 1
ATOM 3074 N N . LEU A 1 388 ? -5.115 -8.342 2.139 1.00 82.12 388 LEU A N 1
ATOM 3075 C CA . LEU A 1 388 ? -4.086 -7.341 1.845 1.00 82.12 388 LEU A CA 1
ATOM 3076 C C . LEU A 1 388 ? -2.681 -7.952 1.830 1.00 82.12 388 LEU A C 1
ATOM 3078 O O . LEU A 1 388 ? -1.857 -7.538 1.023 1.00 82.12 388 LEU A O 1
ATOM 3082 N N . PHE A 1 389 ? -2.405 -8.962 2.661 1.00 81.56 389 PHE A N 1
ATOM 3083 C CA . PHE A 1 389 ? -1.146 -9.707 2.605 1.00 81.56 389 PHE A CA 1
ATOM 3084 C C . PHE A 1 389 ? -0.977 -10.458 1.273 1.00 81.56 389 PHE A C 1
ATOM 3086 O O . PHE A 1 389 ? 0.112 -10.441 0.700 1.00 81.56 389 PHE A O 1
ATOM 3093 N N . LEU A 1 390 ? -2.045 -11.070 0.744 1.00 77.44 390 LEU A N 1
ATOM 3094 C CA . LEU A 1 390 ? -2.017 -11.728 -0.567 1.00 77.44 390 LEU A CA 1
ATOM 3095 C C . LEU A 1 390 ? -1.781 -10.718 -1.703 1.00 77.44 390 LEU A C 1
ATOM 3097 O O . LEU A 1 390 ? -0.947 -10.962 -2.574 1.00 77.44 390 LEU A O 1
ATOM 3101 N N . LEU A 1 391 ? -2.469 -9.571 -1.667 1.00 82.44 391 LEU A N 1
ATOM 3102 C CA . LEU A 1 391 ? -2.272 -8.480 -2.626 1.00 82.44 391 LEU A CA 1
ATOM 3103 C C . LEU A 1 391 ? -0.848 -7.907 -2.552 1.00 82.44 391 LEU A C 1
ATOM 3105 O O . LEU A 1 391 ? -0.208 -7.705 -3.580 1.00 82.44 391 LEU A O 1
ATOM 3109 N N . PHE A 1 392 ? -0.322 -7.690 -1.346 1.00 86.81 392 PHE A N 1
ATOM 3110 C CA . PHE A 1 392 ? 1.046 -7.217 -1.148 1.00 86.81 392 PHE A CA 1
ATOM 3111 C C . PHE A 1 392 ? 2.078 -8.229 -1.663 1.00 86.81 392 PHE A C 1
ATOM 3113 O O . PHE A 1 392 ? 3.037 -7.839 -2.320 1.00 86.81 392 PHE A O 1
ATOM 3120 N N . LEU A 1 393 ? 1.864 -9.532 -1.445 1.00 82.62 393 LEU A N 1
ATOM 3121 C CA . LEU A 1 393 ? 2.724 -10.574 -2.007 1.00 82.62 393 LEU A CA 1
ATOM 3122 C C . LEU A 1 393 ? 2.699 -10.571 -3.544 1.00 82.62 393 LEU A C 1
ATOM 3124 O O . LEU A 1 393 ? 3.752 -10.711 -4.163 1.00 82.62 393 LEU A O 1
ATOM 3128 N N . PHE A 1 394 ? 1.527 -10.376 -4.158 1.00 85.50 394 PHE A N 1
ATOM 3129 C CA . PHE A 1 394 ? 1.400 -10.209 -5.608 1.00 85.50 394 PHE A CA 1
ATOM 3130 C C . PHE A 1 394 ? 2.202 -8.991 -6.101 1.00 85.50 394 PHE A C 1
ATOM 3132 O O . PHE A 1 394 ? 3.006 -9.126 -7.023 1.00 85.50 394 PHE A O 1
ATOM 3139 N N . ILE A 1 395 ? 2.058 -7.835 -5.438 1.00 91.12 395 ILE A N 1
ATOM 3140 C CA . ILE A 1 395 ? 2.823 -6.613 -5.742 1.00 91.12 395 ILE A CA 1
ATOM 3141 C C . ILE A 1 395 ? 4.330 -6.870 -5.636 1.00 91.12 395 ILE A C 1
ATOM 3143 O O . ILE A 1 395 ? 5.063 -6.510 -6.548 1.00 91.12 395 ILE A O 1
ATOM 3147 N N . VAL A 1 396 ? 4.801 -7.533 -4.574 1.00 89.75 396 VAL A N 1
ATOM 3148 C CA . VAL A 1 396 ? 6.228 -7.853 -4.380 1.00 89.75 396 VAL A CA 1
ATOM 3149 C C . VAL A 1 396 ? 6.766 -8.768 -5.483 1.00 89.75 396 VAL A C 1
ATOM 3151 O O . VAL A 1 396 ? 7.866 -8.532 -5.976 1.00 89.75 396 VAL A O 1
ATOM 3154 N N . VAL A 1 397 ? 6.008 -9.788 -5.900 1.00 88.38 397 VAL A N 1
ATOM 3155 C CA . VAL A 1 397 ? 6.419 -10.694 -6.989 1.00 88.38 397 VAL A CA 1
ATOM 3156 C C . VAL A 1 397 ? 6.551 -9.937 -8.311 1.00 88.38 397 VAL A C 1
ATOM 3158 O O . VAL A 1 397 ? 7.559 -10.097 -8.996 1.00 88.38 397 VAL A O 1
ATOM 3161 N N . PHE A 1 398 ? 5.589 -9.079 -8.660 1.00 91.88 398 PHE A N 1
ATOM 3162 C CA . PHE A 1 398 ? 5.693 -8.279 -9.883 1.00 91.88 398 PHE A CA 1
ATOM 3163 C C . PHE A 1 398 ? 6.754 -7.178 -9.780 1.00 91.88 398 PHE A C 1
ATOM 3165 O O . PHE A 1 398 ? 7.495 -6.991 -10.735 1.00 91.88 398 PHE A O 1
ATOM 3172 N N . ALA A 1 399 ? 6.926 -6.522 -8.629 1.00 93.88 399 ALA A N 1
ATOM 3173 C CA . ALA A 1 399 ? 7.963 -5.506 -8.430 1.00 93.88 399 ALA A CA 1
ATOM 3174 C C . ALA A 1 399 ? 9.371 -6.090 -8.621 1.00 93.88 399 ALA A C 1
ATOM 3176 O O . ALA A 1 399 ? 10.161 -5.544 -9.386 1.00 93.88 399 ALA A O 1
ATOM 3177 N N . LEU A 1 400 ? 9.660 -7.244 -8.007 1.00 90.50 400 LEU A N 1
ATOM 3178 C CA . LEU A 1 400 ? 10.928 -7.957 -8.197 1.00 90.50 400 LEU A CA 1
ATOM 3179 C C . LEU A 1 400 ? 11.116 -8.443 -9.645 1.00 90.50 400 LEU A C 1
ATOM 3181 O O . LEU A 1 400 ? 12.235 -8.430 -10.153 1.00 90.50 400 LEU A O 1
ATOM 3185 N N . LEU A 1 401 ? 10.042 -8.852 -10.330 1.00 90.38 401 LEU A N 1
ATOM 3186 C CA . LEU A 1 401 ? 10.107 -9.250 -11.738 1.00 90.38 401 LEU A CA 1
ATOM 3187 C C . LEU A 1 401 ? 10.403 -8.040 -12.635 1.00 90.38 401 LEU A C 1
ATOM 3189 O O . LEU A 1 401 ? 11.252 -8.128 -13.516 1.00 90.38 401 LEU A O 1
ATOM 3193 N N . GLY A 1 402 ? 9.760 -6.902 -12.369 1.00 92.06 402 GLY A N 1
ATOM 3194 C CA . GLY A 1 402 ? 10.016 -5.634 -13.043 1.00 92.06 402 GLY A CA 1
ATOM 3195 C C . GLY A 1 402 ? 11.450 -5.141 -12.839 1.00 92.06 402 GLY A C 1
ATOM 3196 O O . GLY A 1 402 ? 12.078 -4.739 -13.809 1.00 92.06 402 GLY A O 1
ATOM 3197 N N . MET A 1 403 ? 12.015 -5.266 -11.631 1.00 90.00 403 MET A N 1
ATOM 3198 C CA . MET A 1 403 ? 13.437 -4.969 -11.376 1.00 90.00 403 MET A CA 1
ATOM 3199 C C . MET A 1 403 ? 14.370 -5.835 -12.238 1.00 90.00 403 MET A C 1
ATOM 3201 O O . MET A 1 403 ? 15.278 -5.310 -12.872 1.00 90.00 403 MET A O 1
ATOM 3205 N N . GLN A 1 404 ? 14.116 -7.144 -12.334 1.00 86.50 404 GLN A N 1
ATOM 3206 C CA . GLN A 1 404 ? 14.946 -8.063 -13.130 1.00 86.50 404 GLN A CA 1
ATOM 3207 C C . GLN A 1 404 ? 14.805 -7.859 -14.654 1.00 86.50 404 GLN A C 1
ATOM 3209 O O . GLN A 1 404 ? 15.707 -8.229 -15.406 1.00 86.50 404 GLN A O 1
ATOM 3214 N N . LEU A 1 405 ? 13.685 -7.292 -15.124 1.00 87.62 405 LEU A N 1
ATOM 3215 C CA . LEU A 1 405 ? 13.424 -7.025 -16.547 1.00 87.62 405 LEU A CA 1
ATOM 3216 C C . LEU A 1 405 ? 13.816 -5.603 -16.992 1.00 87.62 405 LEU A C 1
ATOM 3218 O O . LEU A 1 405 ? 14.279 -5.427 -18.117 1.00 87.62 405 LEU A O 1
ATOM 3222 N N . PHE A 1 406 ? 13.628 -4.599 -16.132 1.00 90.38 406 PHE A N 1
ATOM 3223 C CA . PHE A 1 406 ? 13.708 -3.170 -16.472 1.00 90.38 406 PHE A CA 1
ATOM 3224 C C . PHE A 1 406 ? 14.636 -2.350 -15.560 1.00 90.38 406 PHE A C 1
ATOM 3226 O O . PHE A 1 406 ? 14.842 -1.165 -15.820 1.00 90.38 406 PHE A O 1
ATOM 3233 N N . GLY A 1 407 ? 15.216 -2.946 -14.515 1.00 88.50 407 GLY A N 1
ATOM 3234 C CA . GLY A 1 407 ? 16.099 -2.249 -13.580 1.00 88.50 407 GLY A CA 1
ATOM 3235 C C . GLY A 1 407 ? 17.325 -1.644 -14.270 1.00 88.50 407 GLY A C 1
ATOM 3236 O O . GLY A 1 407 ? 18.034 -2.312 -15.030 1.00 88.50 407 GLY A O 1
ATOM 3237 N N . GLY A 1 408 ? 17.556 -0.353 -14.042 1.00 86.81 408 GLY A N 1
ATOM 3238 C CA . GLY A 1 408 ? 18.610 0.428 -14.686 1.00 86.81 408 GLY A CA 1
ATOM 3239 C C . GLY A 1 408 ? 18.413 0.639 -16.192 1.00 86.81 408 GLY A C 1
ATOM 3240 O O . GLY A 1 408 ? 19.338 1.110 -16.848 1.00 86.81 408 GLY A O 1
ATOM 3241 N N . GLN A 1 409 ? 17.263 0.256 -16.770 1.00 86.88 409 GLN A N 1
ATOM 3242 C CA . GLN A 1 409 ? 16.984 0.423 -18.205 1.00 86.88 409 GLN A CA 1
ATOM 3243 C C . GLN A 1 409 ? 16.158 1.691 -18.505 1.00 86.88 409 GLN A C 1
ATOM 3245 O O . GLN A 1 409 ? 16.154 2.150 -19.642 1.00 86.88 409 GLN A O 1
ATOM 3250 N N . PHE A 1 410 ? 15.480 2.286 -17.514 1.00 88.81 410 PHE A N 1
ATOM 3251 C CA . PHE A 1 410 ? 14.641 3.491 -17.678 1.00 88.81 410 PHE A CA 1
ATOM 3252 C C . PHE A 1 410 ? 15.475 4.788 -17.604 1.00 88.81 410 PHE A C 1
ATOM 3254 O O . PHE A 1 410 ? 15.139 5.732 -16.891 1.00 88.81 410 PHE A O 1
ATOM 3261 N N . ASN A 1 411 ? 16.596 4.814 -18.325 1.00 83.75 411 ASN A N 1
ATOM 3262 C CA . ASN A 1 411 ? 17.527 5.938 -18.371 1.00 83.75 411 ASN A CA 1
ATOM 3263 C C . ASN A 1 411 ? 17.509 6.564 -19.772 1.00 83.75 411 ASN A C 1
ATOM 3265 O O . ASN A 1 411 ? 18.276 6.156 -20.646 1.00 83.75 411 ASN A O 1
ATOM 3269 N N . PHE A 1 412 ? 16.585 7.501 -19.982 1.00 84.88 412 PHE A N 1
ATOM 3270 C CA . PHE A 1 412 ? 16.399 8.227 -21.241 1.00 84.88 412 PHE A CA 1
ATOM 3271 C C . PHE A 1 412 ? 17.211 9.532 -21.247 1.00 84.88 412 PHE A C 1
ATOM 3273 O O . PHE A 1 412 ? 17.673 9.988 -20.200 1.00 84.88 412 PHE A O 1
ATOM 3280 N N . GLU A 1 413 ? 17.402 10.133 -22.425 1.00 73.50 413 GLU A N 1
ATOM 3281 C CA . GLU A 1 413 ? 18.160 11.390 -22.560 1.00 73.50 413 GLU A CA 1
ATOM 3282 C C . GLU A 1 413 ? 17.451 12.572 -21.864 1.00 73.50 413 GLU A C 1
ATOM 3284 O O . GLU A 1 413 ? 18.118 13.432 -21.290 1.00 73.50 413 GLU A O 1
ATOM 3289 N N . ASP A 1 414 ? 16.113 12.548 -21.821 1.00 66.81 414 ASP A N 1
ATOM 3290 C CA . ASP A 1 414 ? 15.232 13.572 -21.233 1.00 66.81 414 ASP A CA 1
ATOM 3291 C C . ASP A 1 414 ? 14.916 13.353 -19.728 1.00 66.81 414 ASP A C 1
ATOM 3293 O O . ASP A 1 414 ? 13.842 13.723 -19.259 1.00 66.81 414 ASP A O 1
ATOM 3297 N N . GLU A 1 415 ? 15.857 12.776 -18.966 1.00 76.69 415 GLU A N 1
ATOM 3298 C CA . GLU A 1 415 ? 15.762 12.367 -17.543 1.00 76.69 415 GLU A CA 1
ATOM 3299 C C . GLU A 1 415 ? 15.126 10.980 -17.269 1.00 76.69 415 GLU A C 1
ATOM 3301 O O . GLU A 1 415 ? 14.406 10.388 -18.074 1.00 76.69 415 GLU A O 1
ATOM 3306 N N . THR A 1 416 ? 15.421 10.422 -16.085 1.00 81.81 416 THR A N 1
ATOM 3307 C CA . THR A 1 416 ? 14.851 9.154 -15.593 1.00 81.81 416 THR A CA 1
ATOM 3308 C C . THR A 1 416 ? 13.434 9.377 -15.038 1.00 81.81 416 THR A C 1
ATOM 3310 O O . THR A 1 416 ? 13.290 10.142 -14.076 1.00 81.81 416 THR A O 1
ATOM 3313 N N . PRO A 1 417 ? 12.390 8.677 -15.520 1.00 86.25 417 PRO A N 1
ATOM 3314 C CA . PRO A 1 417 ? 11.047 8.783 -14.959 1.00 86.25 417 PRO A CA 1
ATOM 3315 C C . PRO A 1 417 ? 11.007 8.398 -13.477 1.00 86.25 417 PRO A C 1
ATOM 3317 O O . PRO A 1 417 ? 11.706 7.488 -13.022 1.00 86.25 417 PRO A O 1
ATOM 3320 N N . THR A 1 418 ? 10.124 9.043 -12.714 1.00 86.81 418 THR A N 1
ATOM 3321 C CA . THR A 1 418 ? 9.861 8.691 -11.306 1.00 86.81 418 THR A CA 1
ATOM 3322 C C . THR A 1 418 ? 9.249 7.290 -11.158 1.00 86.81 418 THR A C 1
ATOM 3324 O O . THR A 1 418 ? 9.415 6.648 -10.122 1.00 86.81 418 THR A O 1
ATOM 3327 N N . THR A 1 419 ? 8.591 6.798 -12.209 1.00 91.88 419 THR A N 1
ATOM 3328 C CA . THR A 1 419 ? 7.921 5.495 -12.335 1.00 91.88 419 THR A CA 1
ATOM 3329 C C . THR A 1 419 ? 8.853 4.410 -12.892 1.00 91.88 419 THR A C 1
ATOM 3331 O O . THR A 1 419 ? 8.569 3.756 -13.896 1.00 91.88 419 THR A O 1
ATOM 3334 N N . ASN A 1 420 ? 10.003 4.218 -12.241 1.00 91.94 420 ASN A N 1
ATOM 3335 C CA . ASN A 1 420 ? 11.038 3.263 -12.657 1.00 91.94 420 ASN A CA 1
ATOM 3336 C C . ASN A 1 420 ? 11.056 1.958 -11.831 1.00 91.94 420 ASN A C 1
ATOM 3338 O O . ASN A 1 420 ? 10.234 1.736 -10.935 1.00 91.94 420 ASN A O 1
ATOM 3342 N N . PHE A 1 421 ? 12.006 1.082 -12.173 1.00 93.56 421 PHE A N 1
ATOM 3343 C CA . PHE A 1 421 ? 12.223 -0.239 -11.572 1.00 93.56 421 PHE A CA 1
ATOM 3344 C C . PHE A 1 421 ? 13.644 -0.407 -10.994 1.00 93.56 421 PHE A C 1
ATOM 3346 O O . PHE A 1 421 ? 14.109 -1.529 -10.809 1.00 93.56 421 PHE A O 1
ATOM 3353 N N . ASP A 1 422 ? 14.352 0.684 -10.693 1.00 89.88 422 ASP A N 1
ATOM 3354 C CA . ASP A 1 422 ? 15.778 0.633 -10.315 1.00 89.88 422 ASP A CA 1
ATOM 3355 C C . ASP A 1 422 ? 15.992 0.220 -8.850 1.00 89.88 422 ASP A C 1
ATOM 3357 O O . ASP A 1 422 ? 17.020 -0.352 -8.472 1.00 89.88 422 ASP A O 1
ATOM 3361 N N . THR A 1 423 ? 14.995 0.501 -8.005 1.00 91.00 423 THR A N 1
ATOM 3362 C CA . THR A 1 423 ? 14.985 0.160 -6.578 1.00 91.00 423 THR A CA 1
ATOM 3363 C C . THR A 1 423 ? 13.661 -0.481 -6.182 1.00 91.00 423 THR A C 1
ATOM 3365 O O . THR A 1 423 ? 12.608 -0.154 -6.725 1.00 91.00 423 THR A O 1
ATOM 3368 N N . PHE A 1 424 ? 13.690 -1.361 -5.181 1.00 92.06 424 PHE A N 1
ATOM 3369 C CA . PHE A 1 424 ? 12.500 -2.075 -4.711 1.00 92.06 424 PHE A CA 1
ATOM 3370 C C . PHE A 1 424 ? 11.339 -1.169 -4.246 1.00 92.06 424 PHE A C 1
ATOM 3372 O O . PHE A 1 424 ? 10.200 -1.456 -4.618 1.00 92.06 424 PHE A O 1
ATOM 3379 N N . PRO A 1 425 ? 11.556 -0.054 -3.511 1.00 93.50 425 PRO A N 1
ATOM 3380 C CA . PRO A 1 425 ? 10.468 0.866 -3.176 1.00 93.50 425 PRO A CA 1
ATOM 3381 C C . PRO A 1 425 ? 9.860 1.554 -4.405 1.00 93.50 425 PRO A C 1
ATOM 3383 O O . PRO A 1 425 ? 8.639 1.669 -4.473 1.00 93.50 425 PRO A O 1
ATOM 3386 N N . ALA A 1 426 ? 10.681 1.964 -5.382 1.00 93.31 426 ALA A N 1
ATOM 3387 C CA . ALA A 1 426 ? 10.193 2.543 -6.635 1.00 93.31 426 ALA A CA 1
ATOM 3388 C C . ALA A 1 426 ? 9.386 1.509 -7.434 1.00 93.31 426 ALA A C 1
ATOM 3390 O O . ALA A 1 426 ? 8.235 1.763 -7.769 1.00 93.31 426 ALA A O 1
ATOM 3391 N N . ALA A 1 427 ? 9.919 0.296 -7.610 1.00 95.12 427 ALA A N 1
ATOM 3392 C CA . ALA A 1 427 ? 9.239 -0.799 -8.297 1.00 95.12 427 ALA A CA 1
ATOM 3393 C C . ALA A 1 427 ? 7.883 -1.162 -7.658 1.00 95.12 427 ALA A C 1
ATOM 3395 O O . ALA A 1 427 ? 6.918 -1.414 -8.378 1.00 95.12 427 ALA A O 1
ATOM 3396 N N . ILE A 1 428 ? 7.771 -1.152 -6.322 1.00 95.50 428 ILE A N 1
ATOM 3397 C CA . ILE A 1 428 ? 6.488 -1.343 -5.620 1.00 95.50 428 ILE A CA 1
ATOM 3398 C C . ILE A 1 428 ? 5.491 -0.232 -5.965 1.00 95.50 428 ILE A C 1
ATOM 3400 O O . ILE A 1 428 ? 4.326 -0.536 -6.220 1.00 95.50 428 ILE A O 1
ATOM 3404 N N . LEU A 1 429 ? 5.922 1.033 -5.972 1.00 95.12 429 LEU A N 1
ATOM 3405 C CA . LEU A 1 429 ? 5.058 2.171 -6.301 1.00 95.12 429 LEU A CA 1
ATOM 3406 C C . LEU A 1 429 ? 4.620 2.133 -7.770 1.00 95.12 429 LEU A C 1
ATOM 3408 O O . LEU A 1 429 ? 3.431 2.265 -8.045 1.00 95.12 429 LEU A O 1
ATOM 3412 N N . THR A 1 430 ? 5.541 1.849 -8.692 1.00 95.50 430 THR A N 1
ATOM 3413 C CA . THR A 1 430 ? 5.264 1.687 -10.125 1.00 95.50 430 THR A CA 1
ATOM 3414 C C . THR A 1 430 ? 4.270 0.545 -10.379 1.00 95.50 430 THR A C 1
ATOM 3416 O O . THR A 1 430 ? 3.299 0.715 -11.113 1.00 95.50 430 THR A O 1
ATOM 3419 N N . VAL A 1 431 ? 4.434 -0.610 -9.718 1.00 96.31 431 VAL A N 1
ATOM 3420 C CA . VAL A 1 431 ? 3.460 -1.717 -9.792 1.00 96.31 431 VAL A CA 1
ATOM 3421 C C . VAL A 1 431 ? 2.114 -1.325 -9.182 1.00 96.31 431 VAL A C 1
ATOM 3423 O O . VAL A 1 431 ? 1.079 -1.645 -9.759 1.00 96.31 431 VAL A O 1
ATOM 3426 N N . PHE A 1 432 ? 2.100 -0.614 -8.053 1.00 94.94 432 PHE A N 1
ATOM 3427 C CA . PHE A 1 432 ? 0.864 -0.134 -7.434 1.00 94.94 432 PHE A CA 1
ATOM 3428 C C . PHE A 1 432 ? 0.094 0.833 -8.350 1.00 94.94 432 PHE A C 1
ATOM 3430 O O . PHE A 1 432 ? -1.114 0.680 -8.493 1.00 94.94 432 PHE A O 1
ATOM 3437 N N . GLN A 1 433 ? 0.781 1.751 -9.033 1.00 95.19 433 GLN A N 1
ATOM 3438 C CA . GLN A 1 433 ? 0.189 2.648 -10.031 1.00 95.19 433 GLN A CA 1
ATOM 3439 C C . GLN A 1 433 ? -0.393 1.882 -11.238 1.00 95.19 433 GLN A C 1
ATOM 3441 O O . GLN A 1 433 ? -1.511 2.145 -11.679 1.00 95.19 433 GLN A O 1
ATOM 3446 N N . ILE A 1 434 ? 0.305 0.858 -11.740 1.00 94.81 434 ILE A N 1
ATOM 3447 C CA . ILE A 1 434 ? -0.237 0.001 -12.811 1.00 94.81 434 ILE A CA 1
ATOM 3448 C C . ILE A 1 434 ? -1.502 -0.746 -12.338 1.00 94.81 434 ILE A C 1
ATOM 3450 O O . ILE A 1 434 ? -2.428 -0.952 -13.124 1.00 94.81 434 ILE A O 1
ATOM 3454 N N . LEU A 1 435 ? -1.570 -1.117 -11.053 1.00 93.25 435 LEU A N 1
ATOM 3455 C CA . LEU A 1 435 ? -2.738 -1.751 -10.430 1.00 93.25 435 LEU A CA 1
ATOM 3456 C C . LEU A 1 435 ? -3.907 -0.797 -10.145 1.00 93.25 435 LEU A C 1
ATOM 3458 O O . LEU A 1 435 ? -5.043 -1.261 -10.090 1.00 93.25 435 LEU A O 1
ATOM 3462 N N . THR A 1 436 ? -3.681 0.508 -9.970 1.00 92.75 436 THR A N 1
ATOM 3463 C CA . THR A 1 436 ? -4.784 1.488 -9.914 1.00 92.75 436 THR A CA 1
ATOM 3464 C C . THR A 1 436 ? -5.344 1.799 -11.305 1.00 92.75 436 THR A C 1
ATOM 3466 O O . THR A 1 436 ? -6.441 2.346 -11.412 1.00 92.75 436 THR A O 1
ATOM 3469 N N . GLY A 1 437 ? -4.624 1.424 -12.370 1.00 90.81 437 GLY A N 1
ATOM 3470 C CA . GLY A 1 437 ? -4.958 1.759 -13.754 1.00 90.81 437 GLY A CA 1
ATOM 3471 C C . GLY A 1 437 ? -4.604 3.201 -14.132 1.00 90.81 437 GLY A C 1
ATOM 3472 O O . GLY A 1 437 ? -5.048 3.680 -15.174 1.00 90.81 437 GLY A O 1
ATOM 3473 N N . GLU A 1 438 ? -3.814 3.890 -13.309 1.00 90.88 438 GLU A N 1
ATOM 3474 C CA . GLU A 1 438 ? -3.391 5.273 -13.518 1.00 90.88 438 GLU A CA 1
ATOM 3475 C C . GLU A 1 438 ? -2.131 5.323 -14.392 1.00 90.88 438 GLU A C 1
ATOM 3477 O O . GLU A 1 438 ? -1.069 4.857 -13.993 1.00 90.88 438 GLU A O 1
ATOM 3482 N N . ASP A 1 439 ? -2.251 5.868 -15.606 1.00 91.62 439 ASP A N 1
ATOM 3483 C CA . ASP A 1 439 ? -1.129 6.107 -16.537 1.00 91.62 439 ASP A CA 1
ATOM 3484 C C . ASP A 1 439 ? -0.228 4.874 -16.816 1.00 91.62 439 ASP A C 1
ATOM 3486 O O . ASP A 1 439 ? 0.949 4.962 -17.170 1.00 91.62 439 ASP A O 1
ATOM 3490 N N . TRP A 1 440 ? -0.796 3.671 -16.671 1.00 94.19 440 TRP A N 1
ATOM 3491 C CA . TRP A 1 440 ? -0.099 2.390 -16.852 1.00 94.19 440 TRP A CA 1
ATOM 3492 C C . TRP A 1 440 ? 0.472 2.209 -18.268 1.00 94.19 440 TRP A C 1
ATOM 3494 O O . TRP A 1 440 ? 1.438 1.472 -18.475 1.00 94.19 440 TRP A O 1
ATOM 3504 N N . ASN A 1 441 ? -0.130 2.886 -19.246 1.00 92.88 441 ASN A N 1
ATOM 3505 C CA . ASN A 1 441 ? 0.294 2.916 -20.637 1.00 92.88 441 ASN A CA 1
ATOM 3506 C C . ASN A 1 441 ? 1.579 3.733 -20.835 1.00 92.88 441 ASN A C 1
ATOM 3508 O O . ASN A 1 441 ? 2.413 3.296 -21.622 1.00 92.88 441 ASN A O 1
ATOM 3512 N N . ALA A 1 442 ? 1.794 4.840 -20.113 1.00 91.62 442 ALA A N 1
ATOM 3513 C CA . ALA A 1 442 ? 3.058 5.580 -20.175 1.00 91.62 442 ALA A CA 1
ATOM 3514 C C . ALA A 1 442 ? 4.228 4.731 -19.650 1.00 91.62 442 ALA A C 1
ATOM 3516 O O . ALA A 1 442 ? 5.247 4.583 -20.326 1.00 91.62 442 ALA A O 1
ATOM 3517 N N . VAL A 1 443 ? 4.041 4.058 -18.507 1.00 93.75 443 VAL A N 1
ATOM 3518 C CA . VAL A 1 443 ? 5.042 3.121 -17.961 1.00 93.75 443 VAL A CA 1
ATOM 3519 C C . VAL A 1 443 ? 5.319 1.966 -18.937 1.00 93.75 443 VAL A C 1
ATOM 3521 O O . VAL A 1 443 ? 6.470 1.564 -19.122 1.00 93.75 443 VAL A O 1
ATOM 3524 N N . MET A 1 444 ? 4.286 1.460 -19.621 1.00 94.19 444 MET A N 1
ATOM 3525 C CA . MET A 1 444 ? 4.447 0.464 -20.686 1.00 94.19 444 MET A CA 1
ATOM 3526 C C . MET A 1 444 ? 5.241 1.011 -21.883 1.00 94.19 444 MET A C 1
ATOM 3528 O O . MET A 1 444 ? 6.067 0.280 -22.428 1.00 94.19 444 MET A O 1
ATOM 3532 N N . TYR A 1 445 ? 5.025 2.263 -22.300 1.00 91.88 445 TYR A N 1
ATOM 3533 C CA . TYR A 1 445 ? 5.775 2.877 -23.400 1.00 91.88 445 TYR A CA 1
ATOM 3534 C C . TYR A 1 445 ? 7.265 2.996 -23.060 1.00 91.88 445 TYR A C 1
ATOM 3536 O O . TYR A 1 445 ? 8.084 2.513 -23.840 1.00 91.88 445 TYR A O 1
ATOM 3544 N N . HIS A 1 446 ? 7.617 3.474 -21.861 1.00 91.62 446 HIS A N 1
ATOM 3545 C CA . HIS A 1 446 ? 9.003 3.460 -21.371 1.00 91.62 446 HIS A CA 1
ATOM 3546 C C . HIS A 1 446 ? 9.594 2.035 -21.321 1.00 91.62 446 HIS A C 1
ATOM 3548 O O . HIS A 1 446 ? 10.753 1.817 -21.682 1.00 91.62 446 HIS A O 1
ATOM 3554 N N . GLY A 1 447 ? 8.793 1.027 -20.953 1.00 91.62 447 GLY A N 1
ATOM 3555 C CA . GLY A 1 447 ? 9.188 -0.389 -20.975 1.00 91.62 447 GLY A CA 1
ATOM 3556 C C . GLY A 1 447 ? 9.416 -0.992 -22.371 1.00 91.62 447 GLY A C 1
ATOM 3557 O O . GLY A 1 447 ? 10.169 -1.957 -22.506 1.00 91.62 447 GLY A O 1
ATOM 3558 N N . ILE A 1 448 ? 8.787 -0.439 -23.412 1.00 91.62 448 ILE A N 1
ATOM 3559 C CA . ILE A 1 448 ? 9.028 -0.806 -24.817 1.00 91.62 448 ILE A CA 1
ATOM 3560 C C . ILE A 1 448 ? 10.250 -0.048 -25.352 1.00 91.62 448 ILE A C 1
ATOM 3562 O O . ILE A 1 448 ? 11.104 -0.634 -26.012 1.00 91.62 448 ILE A O 1
ATOM 3566 N N . GLU A 1 449 ? 10.351 1.246 -25.053 1.00 90.31 449 GLU A N 1
ATOM 3567 C CA . GLU A 1 449 ? 11.422 2.131 -25.511 1.00 90.31 449 GLU A CA 1
ATOM 3568 C C . GLU A 1 449 ? 12.798 1.691 -25.002 1.00 90.31 449 GLU A C 1
ATOM 3570 O O . GLU A 1 449 ? 13.696 1.435 -25.808 1.00 90.31 449 GLU A O 1
ATOM 3575 N N . SER A 1 450 ? 12.919 1.464 -23.690 1.00 88.62 450 SER A N 1
ATOM 3576 C CA . SER A 1 450 ? 14.144 0.989 -23.019 1.00 88.62 450 SER A CA 1
ATOM 3577 C C . SER A 1 450 ? 14.688 -0.350 -23.541 1.00 88.62 450 SER A C 1
ATOM 3579 O O . SER A 1 450 ? 15.852 -0.671 -23.318 1.00 88.62 450 SER A O 1
ATOM 3581 N N . GLN A 1 451 ? 13.874 -1.127 -24.262 1.00 86.75 451 GLN A N 1
ATOM 3582 C CA . GLN A 1 451 ? 14.222 -2.441 -24.816 1.00 86.75 451 GLN A CA 1
ATOM 3583 C C . GLN A 1 451 ? 14.434 -2.393 -26.347 1.00 86.75 451 GLN A C 1
ATOM 3585 O O . GLN A 1 451 ? 14.265 -3.390 -27.050 1.00 86.75 451 GLN A O 1
ATOM 3590 N N . GLY A 1 452 ? 14.801 -1.223 -26.885 1.00 85.12 452 GLY A N 1
ATOM 3591 C CA . GLY A 1 452 ? 15.061 -1.020 -28.316 1.00 85.12 452 GLY A CA 1
ATOM 3592 C C . GLY A 1 452 ? 13.825 -0.610 -29.122 1.00 85.12 452 GLY A C 1
ATOM 3593 O O . GLY A 1 452 ? 13.712 -0.941 -30.307 1.00 85.12 452 GLY A O 1
ATOM 3594 N N . GLY A 1 453 ? 12.879 0.085 -28.486 1.00 86.25 453 GLY A N 1
ATOM 3595 C CA . GLY A 1 453 ? 11.680 0.619 -29.131 1.00 86.25 453 GLY A CA 1
ATOM 3596 C C . GLY A 1 453 ? 10.749 -0.444 -29.719 1.00 86.25 453 GLY A C 1
ATOM 3597 O O . GLY A 1 453 ? 10.800 -1.626 -29.387 1.00 86.25 453 GLY A O 1
ATOM 3598 N N . VAL A 1 454 ? 9.877 -0.020 -30.636 1.00 86.50 454 VAL A N 1
ATOM 3599 C CA . VAL A 1 454 ? 8.790 -0.851 -31.192 1.00 86.50 454 VAL A CA 1
ATOM 3600 C C . VAL A 1 454 ? 9.294 -2.130 -31.885 1.00 86.50 454 VAL A C 1
ATOM 3602 O O . VAL A 1 454 ? 8.582 -3.131 -31.903 1.00 86.50 454 VAL A O 1
ATOM 3605 N N . HIS A 1 455 ? 10.514 -2.130 -32.433 1.00 83.31 455 HIS A N 1
ATOM 3606 C CA . HIS A 1 455 ? 11.060 -3.275 -33.170 1.00 83.31 455 HIS A CA 1
ATOM 3607 C C . HIS A 1 455 ? 11.661 -4.376 -32.280 1.00 83.31 455 HIS A C 1
ATOM 3609 O O . HIS A 1 455 ? 11.598 -5.542 -32.667 1.00 83.31 455 HIS A O 1
ATOM 3615 N N . GLY A 1 456 ? 12.233 -4.031 -31.120 1.00 80.88 456 GLY A N 1
ATOM 3616 C CA . GLY A 1 456 ? 12.819 -4.995 -30.175 1.00 80.88 456 GLY A CA 1
ATOM 3617 C C . GLY A 1 456 ? 11.979 -5.199 -28.912 1.00 80.88 456 GLY A C 1
ATOM 3618 O O . GLY A 1 456 ? 11.691 -6.327 -28.516 1.00 80.88 456 GLY A O 1
ATOM 3619 N N . GLY A 1 457 ? 11.519 -4.100 -28.315 1.00 84.88 457 GLY A N 1
ATOM 3620 C CA . GLY A 1 457 ? 10.897 -4.060 -26.996 1.00 84.88 457 GLY A CA 1
ATOM 3621 C C . GLY A 1 457 ? 9.398 -4.345 -26.954 1.00 84.88 457 GLY A C 1
ATOM 3622 O O . GLY A 1 457 ? 8.819 -4.346 -25.872 1.00 84.88 457 GLY A O 1
ATOM 3623 N N . MET A 1 458 ? 8.727 -4.614 -28.081 1.00 88.56 458 MET A N 1
ATOM 3624 C CA . MET A 1 458 ? 7.273 -4.857 -28.078 1.00 88.56 458 MET A CA 1
ATOM 3625 C C . MET A 1 458 ? 6.871 -6.044 -27.183 1.00 88.56 458 MET A C 1
ATOM 3627 O O . MET A 1 458 ? 5.800 -6.014 -26.576 1.00 88.56 458 MET A O 1
ATOM 3631 N N . PHE A 1 459 ? 7.733 -7.056 -27.029 1.00 87.12 459 PHE A N 1
ATOM 3632 C CA . PHE A 1 459 ? 7.494 -8.190 -26.126 1.00 87.12 459 PHE A CA 1
ATOM 3633 C C . PHE A 1 459 ? 7.344 -7.759 -24.653 1.00 87.12 459 PHE A C 1
ATOM 3635 O O . PHE A 1 459 ? 6.557 -8.356 -23.918 1.00 87.12 459 PHE A O 1
ATOM 3642 N N . SER A 1 460 ? 8.005 -6.673 -24.235 1.00 89.19 460 SER A N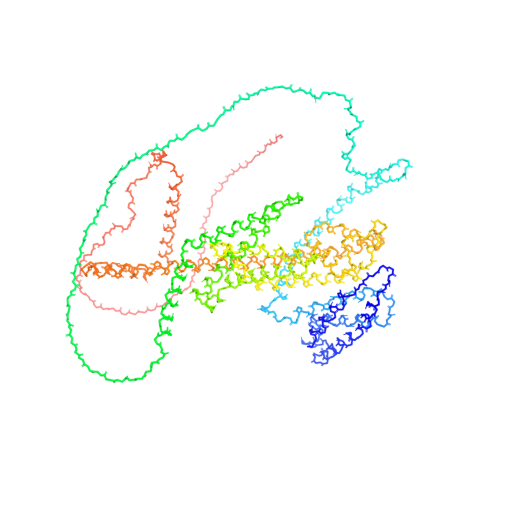 1
ATOM 3643 C CA . SER A 1 460 ? 7.897 -6.096 -22.887 1.00 89.19 460 SER A CA 1
ATOM 3644 C C . SER A 1 460 ? 6.471 -5.692 -22.515 1.00 89.19 460 SER A C 1
ATOM 3646 O O . SER A 1 460 ? 6.108 -5.756 -21.341 1.00 89.19 460 SER A O 1
ATOM 3648 N N . SER A 1 461 ? 5.629 -5.340 -23.497 1.00 92.00 461 SER A N 1
ATOM 3649 C CA . SER A 1 461 ? 4.212 -5.014 -23.268 1.00 92.00 461 SER A CA 1
ATOM 3650 C C . SER A 1 461 ? 3.442 -6.145 -22.575 1.00 92.00 461 SER A C 1
ATOM 3652 O O . SER A 1 461 ? 2.529 -5.877 -21.796 1.00 92.00 461 SER A O 1
ATOM 3654 N N . ILE A 1 462 ? 3.848 -7.407 -22.778 1.00 91.31 462 ILE A N 1
ATOM 3655 C CA . ILE A 1 462 ? 3.212 -8.578 -22.164 1.00 91.31 462 ILE A CA 1
ATOM 3656 C C . ILE A 1 462 ? 3.297 -8.509 -20.637 1.00 91.31 462 ILE A C 1
ATOM 3658 O O . ILE A 1 462 ? 2.319 -8.847 -19.976 1.00 91.31 462 ILE A O 1
ATOM 3662 N N . TYR A 1 463 ? 4.411 -8.033 -20.066 1.00 93.06 463 TYR A N 1
ATOM 3663 C CA . TYR A 1 463 ? 4.543 -7.861 -18.615 1.00 93.06 463 TYR A CA 1
ATOM 3664 C C . TYR A 1 463 ? 3.463 -6.916 -18.070 1.00 93.06 463 TYR A C 1
ATOM 3666 O O . TYR A 1 463 ? 2.752 -7.275 -17.131 1.00 93.06 463 TYR A O 1
ATOM 3674 N N . PHE A 1 464 ? 3.286 -5.752 -18.703 1.00 94.88 464 PHE A N 1
ATOM 3675 C CA . PHE A 1 464 ? 2.304 -4.745 -18.292 1.00 94.88 464 PHE A CA 1
ATOM 3676 C C . PHE A 1 464 ? 0.866 -5.240 -18.487 1.00 94.88 464 PHE A C 1
ATOM 3678 O O . PHE A 1 464 ? 0.064 -5.156 -17.564 1.00 94.88 464 PHE A O 1
ATOM 3685 N N . ILE A 1 465 ? 0.556 -5.850 -19.636 1.00 92.56 465 ILE A N 1
ATOM 3686 C CA . ILE A 1 465 ? -0.775 -6.409 -19.926 1.00 92.56 465 ILE A CA 1
ATOM 3687 C C . ILE A 1 465 ? -1.137 -7.519 -18.925 1.00 92.56 465 ILE A C 1
ATOM 3689 O O . ILE A 1 465 ? -2.246 -7.534 -18.389 1.00 92.56 465 ILE A O 1
ATOM 3693 N N . VAL A 1 466 ? -0.209 -8.438 -18.634 1.00 90.88 466 VAL A N 1
ATOM 3694 C CA . VAL A 1 466 ? -0.406 -9.510 -17.643 1.00 90.88 466 VAL A CA 1
ATOM 3695 C C . VAL A 1 466 ? -0.586 -8.926 -16.241 1.00 90.88 466 VAL A C 1
ATOM 3697 O O . VAL A 1 466 ? -1.504 -9.346 -15.535 1.00 90.88 466 VAL A O 1
ATOM 3700 N N . LEU A 1 467 ? 0.232 -7.944 -15.851 1.00 93.12 467 LEU A N 1
ATOM 3701 C CA . LEU A 1 467 ? 0.121 -7.261 -14.564 1.00 93.12 467 LEU A CA 1
ATOM 3702 C C . LEU A 1 467 ? -1.241 -6.567 -14.409 1.00 93.12 467 LEU A C 1
ATOM 3704 O O . LEU A 1 467 ? -1.925 -6.811 -13.419 1.00 93.12 467 LEU A O 1
ATOM 3708 N N . THR A 1 468 ? -1.689 -5.782 -15.390 1.00 91.62 468 THR A N 1
ATOM 3709 C CA . THR A 1 468 ? -2.996 -5.109 -15.343 1.00 91.62 468 THR A CA 1
ATOM 3710 C C . THR A 1 468 ? -4.155 -6.114 -15.312 1.00 91.62 468 THR A C 1
ATOM 3712 O O . THR A 1 468 ? -5.066 -5.966 -14.500 1.00 91.62 468 THR A O 1
ATOM 3715 N N . LEU A 1 469 ? -4.129 -7.175 -16.131 1.00 87.81 469 LEU A N 1
ATOM 3716 C CA . LEU A 1 469 ? -5.212 -8.170 -16.177 1.00 87.81 469 LEU A CA 1
ATOM 3717 C C . LEU A 1 469 ? -5.296 -9.023 -14.899 1.00 87.81 469 LEU A C 1
ATOM 3719 O O . LEU A 1 469 ? -6.349 -9.077 -14.259 1.00 87.81 469 LEU A O 1
ATOM 3723 N N . PHE A 1 470 ? -4.205 -9.687 -14.502 1.00 84.50 470 PHE A N 1
ATOM 3724 C CA . PHE A 1 470 ? -4.199 -10.542 -13.307 1.00 84.50 470 PHE A CA 1
ATOM 3725 C C . PHE A 1 470 ? -4.239 -9.729 -12.011 1.00 84.50 470 PHE A C 1
ATOM 3727 O O . PHE A 1 470 ? -4.802 -10.186 -11.015 1.00 84.50 470 PHE A O 1
ATOM 3734 N N . GLY A 1 471 ? -3.683 -8.521 -12.028 1.00 86.88 471 GLY A N 1
ATOM 3735 C CA . GLY A 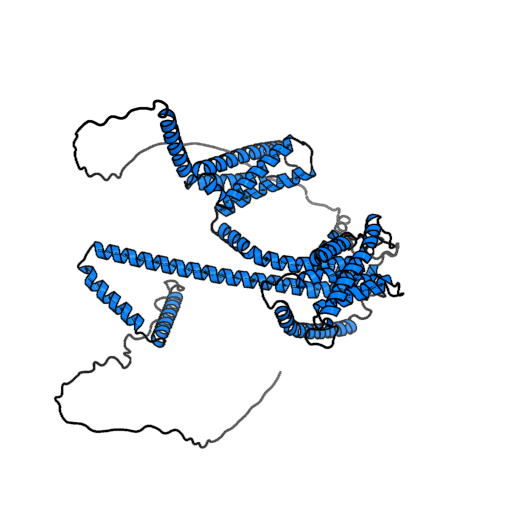1 471 ? -3.722 -7.576 -10.924 1.00 86.88 471 GLY A CA 1
ATOM 3736 C C . GLY A 1 471 ? -5.131 -7.085 -10.623 1.00 86.88 471 GLY A C 1
ATOM 3737 O O . GLY A 1 471 ? -5.609 -7.265 -9.504 1.00 86.88 471 GLY A O 1
ATOM 3738 N N . ASN A 1 472 ? -5.845 -6.578 -11.633 1.00 86.94 472 ASN A N 1
ATOM 3739 C CA . ASN A 1 472 ? -7.236 -6.146 -11.471 1.00 86.94 472 ASN A CA 1
ATOM 3740 C C . ASN A 1 472 ? -8.171 -7.314 -11.132 1.00 86.94 472 ASN A C 1
ATOM 3742 O O . ASN A 1 472 ? -9.083 -7.150 -10.324 1.00 86.94 472 ASN A O 1
ATOM 3746 N N . TYR A 1 473 ? -7.915 -8.518 -11.657 1.00 84.06 473 TYR A N 1
ATOM 3747 C CA . TYR A 1 473 ? -8.617 -9.728 -11.217 1.00 84.06 473 TYR A CA 1
ATOM 3748 C C . TYR A 1 473 ? -8.363 -10.049 -9.732 1.00 84.06 473 TYR A C 1
ATOM 3750 O O . TYR A 1 473 ? -9.297 -10.358 -8.991 1.00 84.06 473 TYR A O 1
ATOM 3758 N N . THR A 1 474 ? -7.115 -9.931 -9.270 1.00 79.19 474 THR A N 1
ATOM 3759 C CA . THR A 1 474 ? -6.752 -10.147 -7.860 1.00 79.19 474 THR A CA 1
ATOM 3760 C C . THR A 1 474 ? -7.406 -9.101 -6.953 1.00 79.19 474 THR A C 1
ATOM 3762 O O . THR A 1 474 ? -7.985 -9.467 -5.930 1.00 79.19 474 THR A O 1
ATOM 3765 N N . LEU A 1 475 ? -7.400 -7.824 -7.352 1.00 83.50 475 LEU A N 1
ATOM 3766 C CA . LEU A 1 475 ? -8.102 -6.741 -6.656 1.00 83.50 475 LEU A CA 1
ATOM 3767 C C . LEU A 1 475 ? -9.614 -6.982 -6.586 1.00 83.50 475 LEU A C 1
ATOM 3769 O O . LEU A 1 475 ? -10.194 -6.850 -5.510 1.00 83.50 475 LEU A O 1
ATOM 3773 N N . LEU A 1 476 ? -10.246 -7.385 -7.693 1.00 83.25 476 LEU A N 1
ATOM 3774 C CA . LEU A 1 476 ? -11.680 -7.680 -7.739 1.00 83.25 476 LEU A CA 1
ATOM 3775 C C . LEU A 1 476 ? -12.052 -8.833 -6.798 1.00 83.25 476 LEU A C 1
ATOM 3777 O O . LEU A 1 476 ? -13.043 -8.734 -6.080 1.00 83.25 476 LEU A O 1
ATOM 3781 N N . ASN A 1 477 ? -11.246 -9.897 -6.752 1.00 76.44 477 ASN A N 1
ATOM 3782 C CA . ASN A 1 477 ? -11.463 -11.018 -5.835 1.00 76.44 477 ASN A CA 1
ATOM 3783 C C . ASN A 1 477 ? -11.301 -10.611 -4.365 1.00 76.44 477 ASN A C 1
ATOM 3785 O O . ASN A 1 477 ? -12.103 -11.021 -3.529 1.00 76.44 477 ASN A O 1
ATOM 3789 N N . VAL A 1 478 ? -10.292 -9.792 -4.045 1.00 79.38 478 VAL A N 1
ATOM 3790 C CA . VAL A 1 478 ? -10.094 -9.240 -2.694 1.00 79.38 478 VAL A CA 1
ATOM 3791 C C . VAL A 1 478 ? -11.273 -8.350 -2.296 1.00 79.38 478 VAL A C 1
ATOM 3793 O O . VAL A 1 478 ? -11.817 -8.512 -1.206 1.00 79.38 478 VAL A O 1
ATOM 3796 N N . PHE A 1 479 ? -11.716 -7.459 -3.186 1.00 80.31 479 PHE A N 1
ATOM 3797 C CA . PHE A 1 479 ? -12.877 -6.602 -2.957 1.00 80.31 479 PHE A CA 1
ATOM 3798 C C . PHE A 1 479 ? -14.160 -7.417 -2.754 1.00 80.31 479 PHE A C 1
ATOM 3800 O O . PHE A 1 479 ? -14.897 -7.163 -1.805 1.00 80.31 479 PHE A O 1
ATOM 3807 N N . LEU A 1 480 ? -14.406 -8.423 -3.598 1.00 81.56 480 LEU A N 1
ATOM 3808 C CA . LEU A 1 480 ? -15.580 -9.288 -3.503 1.00 81.56 480 LEU A CA 1
ATOM 3809 C C . LEU A 1 480 ? -15.578 -10.113 -2.210 1.00 81.56 480 LEU A C 1
ATOM 3811 O O . LEU A 1 480 ? -16.617 -10.205 -1.564 1.00 81.56 480 LEU A O 1
ATOM 3815 N N . ALA A 1 481 ? -14.429 -10.650 -1.790 1.00 77.94 481 ALA A N 1
ATOM 3816 C CA . ALA A 1 481 ? -14.306 -11.343 -0.508 1.00 77.94 481 ALA A CA 1
ATOM 3817 C C . ALA A 1 481 ? -14.635 -10.411 0.674 1.00 77.94 481 ALA A C 1
ATOM 3819 O O . ALA A 1 481 ? -15.476 -10.749 1.502 1.00 77.94 481 ALA A O 1
ATOM 3820 N N . ILE A 1 482 ? -14.066 -9.198 0.702 1.00 76.88 482 ILE A N 1
ATOM 3821 C CA . ILE A 1 482 ? -14.357 -8.192 1.740 1.00 76.88 482 ILE A CA 1
ATOM 3822 C C . ILE A 1 482 ? -15.838 -7.777 1.720 1.00 76.88 482 ILE A C 1
ATOM 3824 O O . ILE A 1 482 ? -16.446 -7.608 2.776 1.00 76.88 482 ILE A O 1
ATOM 3828 N N . ALA A 1 483 ? -16.438 -7.610 0.540 1.00 80.75 483 ALA A N 1
ATOM 3829 C CA . ALA A 1 483 ? -17.842 -7.231 0.399 1.00 80.75 483 ALA A CA 1
ATOM 3830 C C . ALA A 1 483 ? -18.795 -8.337 0.883 1.00 80.75 483 ALA A C 1
ATOM 3832 O O . ALA A 1 483 ? -19.770 -8.035 1.568 1.00 80.75 483 ALA A O 1
ATOM 3833 N N . VAL A 1 484 ? -18.499 -9.605 0.574 1.00 82.00 484 VAL A N 1
ATOM 3834 C CA . VAL A 1 484 ? -19.272 -10.767 1.041 1.00 82.00 484 VAL A CA 1
ATOM 3835 C C . VAL A 1 484 ? -19.150 -10.931 2.557 1.00 82.00 484 VAL A C 1
ATOM 3837 O O . VAL A 1 484 ? -20.179 -11.036 3.221 1.00 82.00 484 VAL A O 1
ATOM 3840 N N . ASP A 1 485 ? -17.936 -10.865 3.114 1.00 79.31 485 ASP A N 1
ATOM 3841 C CA . ASP A 1 485 ? -17.710 -10.927 4.565 1.00 79.31 485 ASP A CA 1
ATOM 3842 C C . ASP A 1 485 ? -18.463 -9.801 5.292 1.00 79.31 485 ASP A C 1
ATOM 3844 O O . ASP A 1 485 ? -19.155 -10.037 6.283 1.00 79.31 485 ASP A O 1
ATOM 3848 N N . ASN A 1 486 ? -18.376 -8.562 4.797 1.00 76.38 486 ASN A N 1
ATOM 3849 C CA . ASN A 1 486 ? -19.058 -7.420 5.407 1.00 76.38 486 ASN A CA 1
ATOM 3850 C C . ASN A 1 486 ? -20.586 -7.513 5.299 1.00 76.38 486 ASN A C 1
ATOM 3852 O O . ASN A 1 486 ? -21.274 -7.155 6.254 1.00 76.38 486 ASN A O 1
ATOM 3856 N N . LEU A 1 487 ? -21.125 -8.006 4.179 1.00 79.88 487 LEU A N 1
ATOM 3857 C CA . LEU A 1 487 ? -22.567 -8.199 4.015 1.00 79.88 487 LEU A CA 1
ATOM 3858 C C . LEU A 1 487 ? -23.093 -9.315 4.930 1.00 79.88 487 LEU A C 1
ATOM 3860 O O . LEU A 1 487 ? -24.141 -9.140 5.548 1.00 79.88 487 LEU A O 1
ATOM 3864 N N . ALA A 1 488 ? -22.352 -10.419 5.067 1.00 82.81 488 ALA A N 1
ATOM 3865 C CA . ALA A 1 488 ? -22.688 -11.503 5.988 1.00 82.81 488 ALA A CA 1
ATOM 3866 C C . ALA A 1 488 ? -22.689 -11.021 7.450 1.00 82.81 488 ALA A C 1
ATOM 3868 O O . ALA A 1 488 ? -23.683 -11.202 8.152 1.00 82.81 488 ALA A O 1
ATOM 3869 N N . ASN A 1 489 ? -21.632 -10.316 7.873 1.00 77.25 489 ASN A N 1
ATOM 3870 C CA . ASN A 1 489 ? -21.542 -9.718 9.209 1.00 77.25 489 ASN A CA 1
ATOM 3871 C C . ASN A 1 489 ? -22.678 -8.710 9.473 1.00 77.25 489 ASN A C 1
ATOM 3873 O O . ASN A 1 489 ? -23.215 -8.663 10.577 1.00 77.25 489 ASN A O 1
ATOM 3877 N N . ALA A 1 490 ? -23.063 -7.905 8.475 1.00 77.50 490 ALA A N 1
ATOM 3878 C CA . ALA A 1 490 ? -24.168 -6.956 8.608 1.00 77.50 490 ALA A CA 1
ATOM 3879 C C . ALA A 1 490 ? -25.523 -7.664 8.785 1.00 77.50 490 ALA A C 1
ATOM 3881 O O . ALA A 1 490 ? -26.309 -7.250 9.633 1.00 77.50 490 ALA A O 1
ATOM 3882 N N . GLN A 1 491 ? -25.775 -8.743 8.033 1.00 81.38 491 GLN A N 1
ATOM 3883 C CA . GLN A 1 491 ? -26.992 -9.553 8.167 1.00 81.38 491 GLN A CA 1
ATOM 3884 C C . GLN A 1 491 ? -27.072 -10.279 9.518 1.00 81.38 491 GLN A C 1
ATOM 3886 O O . GLN A 1 491 ? -28.148 -10.343 10.117 1.00 81.38 491 GLN A O 1
ATOM 3891 N N . GLU A 1 492 ? -25.945 -10.795 10.019 1.00 81.25 492 GLU A N 1
ATOM 3892 C CA . GLU A 1 492 ? -25.859 -11.393 11.355 1.00 81.25 492 GLU A CA 1
ATOM 3893 C C . GLU A 1 492 ? -26.148 -10.347 12.444 1.00 81.25 492 GLU A C 1
ATOM 3895 O O . GLU A 1 492 ? -26.992 -10.583 13.307 1.00 81.25 492 GLU A O 1
ATOM 3900 N N . LEU A 1 493 ? -25.563 -9.146 12.339 1.00 78.69 493 LEU A N 1
ATOM 3901 C CA . LEU A 1 493 ? -25.794 -8.061 13.296 1.00 78.69 493 LEU A CA 1
ATOM 3902 C C . LEU A 1 493 ? -27.264 -7.607 13.334 1.00 78.69 493 LEU A C 1
ATOM 3904 O O . LEU A 1 493 ? -27.820 -7.455 14.419 1.00 78.69 493 LEU A O 1
ATOM 3908 N N . THR A 1 494 ? -27.918 -7.434 12.176 1.00 79.44 494 THR A N 1
ATOM 3909 C CA . THR A 1 494 ? -29.350 -7.075 12.134 1.00 79.44 494 THR A CA 1
ATOM 3910 C C . THR A 1 494 ? -30.232 -8.154 12.756 1.00 79.44 494 THR A C 1
ATOM 3912 O O . THR A 1 494 ? -31.194 -7.841 13.452 1.00 79.44 494 THR A O 1
ATOM 3915 N N . LYS A 1 495 ? -29.880 -9.431 12.563 1.00 83.94 495 LYS A N 1
ATOM 3916 C CA . LYS A 1 495 ? -30.618 -10.558 13.140 1.00 83.94 495 LYS A CA 1
ATOM 3917 C C . LYS A 1 495 ? -30.461 -10.615 14.663 1.00 83.94 495 LYS A C 1
ATOM 3919 O O . LYS A 1 495 ? -31.440 -10.852 15.367 1.00 83.94 495 LYS A O 1
ATOM 3924 N N . ASP A 1 496 ? -29.260 -10.361 15.176 1.00 81.88 496 ASP A N 1
ATOM 3925 C CA . ASP A 1 496 ? -28.999 -10.264 16.616 1.00 81.88 496 ASP A CA 1
ATOM 3926 C C . ASP A 1 496 ? -29.746 -9.085 17.267 1.00 81.88 496 ASP A C 1
ATOM 3928 O O . ASP A 1 496 ? -30.218 -9.207 18.401 1.00 81.88 496 ASP A O 1
ATOM 3932 N N . GLU A 1 497 ? -29.880 -7.950 16.570 1.00 81.75 497 GLU A N 1
ATOM 3933 C CA . GLU A 1 497 ? -30.674 -6.804 17.034 1.00 81.75 497 GLU A CA 1
ATOM 3934 C C . GLU A 1 497 ? -32.179 -7.137 17.083 1.00 81.75 497 GLU A C 1
ATOM 3936 O O . GLU A 1 497 ? -32.812 -6.899 18.116 1.00 81.75 497 GLU A O 1
ATOM 3941 N N . GLU A 1 498 ? -32.734 -7.782 16.049 1.00 84.56 498 GLU A N 1
ATOM 3942 C CA . GLU A 1 498 ? -34.124 -8.275 16.034 1.00 84.56 498 GLU A CA 1
ATOM 3943 C C . GLU A 1 498 ? -34.393 -9.299 17.157 1.00 84.56 498 GLU A C 1
ATOM 3945 O O . GLU A 1 498 ? -35.376 -9.182 17.898 1.00 84.56 498 GLU A O 1
ATOM 3950 N N . GLU A 1 499 ? -33.504 -10.283 17.350 1.00 85.75 499 GLU A N 1
ATOM 3951 C CA . GLU A 1 499 ? -33.629 -11.280 18.424 1.00 85.75 499 GLU A CA 1
ATOM 3952 C C . GLU A 1 499 ? -33.541 -10.639 19.825 1.00 85.75 499 GLU A C 1
ATOM 3954 O O . GLU A 1 499 ? -34.256 -11.050 20.752 1.00 85.75 499 GLU A O 1
ATOM 3959 N N . GLN A 1 500 ? -32.717 -9.597 19.997 1.00 82.50 500 GLN A N 1
ATOM 3960 C CA . GLN A 1 500 ? -32.655 -8.821 21.239 1.00 82.50 500 GLN A CA 1
ATOM 3961 C C . GLN A 1 500 ? -33.919 -7.991 21.476 1.00 82.50 500 GLN A C 1
ATOM 3963 O O . GLN A 1 500 ? -34.427 -7.989 22.603 1.00 82.50 500 GLN A O 1
ATOM 3968 N N . GLU A 1 501 ? -34.458 -7.321 20.456 1.00 85.00 501 GLU A N 1
ATOM 3969 C CA . GLU A 1 501 ? -35.693 -6.547 20.581 1.00 85.00 501 GLU A CA 1
ATOM 3970 C C . GLU A 1 501 ? -36.890 -7.458 20.899 1.00 85.00 501 GLU A C 1
ATOM 3972 O O . GLU A 1 501 ? -37.659 -7.176 21.826 1.00 85.00 501 GLU A O 1
ATOM 3977 N N . GLU A 1 502 ? -36.997 -8.622 20.249 1.00 87.75 502 GLU A N 1
ATOM 3978 C CA . GLU A 1 502 ? -37.968 -9.652 20.625 1.00 87.75 502 GLU A CA 1
ATOM 3979 C C . GLU A 1 502 ? -37.799 -10.101 22.085 1.00 87.75 502 GLU A C 1
ATOM 3981 O O . GLU A 1 502 ? -38.789 -10.262 22.808 1.00 87.75 502 GLU A O 1
ATOM 3986 N N . ALA A 1 503 ? -36.566 -10.322 22.549 1.00 91.00 503 ALA A N 1
ATOM 3987 C CA . ALA A 1 503 ? -36.295 -10.740 23.922 1.00 91.00 503 ALA A CA 1
ATOM 3988 C C . ALA A 1 503 ? -36.635 -9.646 24.952 1.00 91.00 503 ALA A C 1
ATOM 3990 O O . ALA A 1 503 ? -37.131 -9.960 26.040 1.00 91.00 503 ALA A O 1
ATOM 3991 N N . ILE A 1 504 ? -36.408 -8.372 24.622 1.00 91.94 504 ILE A N 1
ATOM 3992 C CA . ILE A 1 504 ? -36.799 -7.215 25.439 1.00 91.94 504 ILE A CA 1
ATOM 3993 C C . ILE A 1 504 ? -38.326 -7.107 25.493 1.00 91.94 504 ILE A C 1
ATOM 3995 O O . ILE A 1 504 ? -38.887 -7.046 26.588 1.00 91.94 504 ILE A O 1
ATOM 3999 N N . ASN A 1 505 ? -39.012 -7.192 24.352 1.00 90.88 505 ASN A N 1
ATOM 4000 C CA . ASN A 1 505 ? -40.473 -7.148 24.280 1.00 90.88 505 ASN A CA 1
ATOM 4001 C C . ASN A 1 505 ? -41.129 -8.320 25.033 1.00 90.88 505 ASN A C 1
ATOM 4003 O O . ASN A 1 505 ? -42.074 -8.112 25.799 1.00 90.88 505 ASN A O 1
ATOM 4007 N N . LYS A 1 506 ? -40.581 -9.540 24.930 1.00 90.38 506 LYS A N 1
ATOM 4008 C CA . LYS A 1 506 ? -41.019 -10.708 25.723 1.00 90.38 506 LYS A CA 1
ATOM 4009 C C . LYS A 1 506 ? -40.825 -10.488 27.230 1.00 90.38 506 LYS A C 1
ATOM 4011 O O . LYS A 1 506 ? -41.719 -10.823 28.009 1.00 90.38 506 LYS A O 1
ATOM 4016 N N . LYS A 1 507 ? -39.702 -9.895 27.661 1.00 89.81 507 LYS A N 1
ATOM 4017 C CA . LYS A 1 507 ? -39.459 -9.544 29.077 1.00 89.81 507 LYS A CA 1
ATOM 4018 C C . LYS A 1 507 ? -40.425 -8.466 29.574 1.00 89.81 507 LYS A C 1
ATOM 4020 O O . LYS A 1 507 ? -41.002 -8.638 30.645 1.00 89.81 507 LYS A O 1
ATOM 4025 N N . LEU A 1 508 ? -40.649 -7.410 28.791 1.00 90.44 508 LEU A N 1
ATOM 4026 C CA . LEU A 1 508 ? -41.582 -6.326 29.113 1.00 90.44 508 LEU A CA 1
ATOM 4027 C C . LEU A 1 508 ? -43.021 -6.847 29.249 1.00 90.44 508 LEU A C 1
ATOM 4029 O O . LEU A 1 508 ? -43.713 -6.513 30.209 1.00 90.44 508 LEU A O 1
ATOM 4033 N N . ALA A 1 509 ? -43.460 -7.713 28.330 1.00 86.38 509 ALA A N 1
ATOM 4034 C CA . ALA A 1 509 ? -44.771 -8.355 28.391 1.00 86.38 509 ALA A CA 1
ATOM 4035 C C . ALA A 1 509 ? -44.919 -9.253 29.633 1.00 86.38 509 ALA A C 1
ATOM 4037 O O . ALA A 1 509 ? -45.941 -9.193 30.315 1.00 86.38 509 ALA A O 1
ATOM 4038 N N . LEU A 1 510 ? -43.886 -10.035 29.977 1.00 86.56 510 LEU A N 1
ATOM 4039 C CA . LEU A 1 510 ? -43.870 -10.852 31.195 1.00 86.56 510 LEU A CA 1
ATOM 4040 C C . LEU A 1 510 ? -43.930 -9.990 32.469 1.00 86.56 510 LEU A C 1
ATOM 4042 O O . LEU A 1 510 ? -44.570 -10.381 33.443 1.00 86.56 510 LEU A O 1
ATOM 4046 N N . GLN A 1 511 ? -43.270 -8.830 32.470 1.00 82.81 511 GLN A N 1
ATOM 4047 C CA . GLN A 1 511 ? -43.249 -7.905 33.601 1.00 82.81 511 GLN A CA 1
ATOM 4048 C C . GLN A 1 511 ? -44.617 -7.237 33.801 1.00 82.81 511 GLN A C 1
ATOM 4050 O O . GLN A 1 511 ? -45.186 -7.360 34.884 1.00 82.81 511 GLN A O 1
ATOM 4055 N N . LYS A 1 512 ? -45.222 -6.697 32.732 1.00 84.81 512 LYS A N 1
ATOM 4056 C CA . LYS A 1 512 ? -46.610 -6.196 32.746 1.00 84.81 512 LYS A CA 1
ATOM 4057 C C . LYS A 1 512 ? -47.607 -7.271 33.199 1.00 84.81 512 LYS A C 1
ATOM 4059 O O . LYS A 1 512 ? -48.508 -6.994 33.984 1.00 84.81 512 LYS A O 1
ATOM 4064 N N . ALA A 1 513 ? -47.431 -8.521 32.761 1.00 79.69 513 ALA A N 1
ATOM 4065 C CA . ALA A 1 513 ? -48.284 -9.636 33.177 1.00 79.69 513 ALA A CA 1
ATOM 4066 C C . ALA A 1 513 ? -48.124 -10.020 34.662 1.00 79.69 513 ALA A C 1
ATOM 4068 O O . ALA A 1 513 ? -49.065 -10.560 35.244 1.00 79.69 513 ALA A O 1
ATOM 4069 N N . LYS A 1 514 ? -46.966 -9.757 35.287 1.00 78.56 514 LYS A N 1
ATOM 4070 C CA . LYS A 1 514 ? -46.781 -9.903 36.741 1.00 78.56 514 LYS A CA 1
ATOM 4071 C C . LYS A 1 514 ? -47.438 -8.757 37.502 1.00 78.56 514 LYS A C 1
ATOM 4073 O O . LYS A 1 514 ? -48.200 -9.033 38.418 1.00 78.56 514 LYS A O 1
ATOM 4078 N N . GLU A 1 515 ? -47.218 -7.515 37.074 1.00 76.69 515 GLU A N 1
ATOM 4079 C CA . GLU A 1 515 ? -47.828 -6.323 37.679 1.00 76.69 515 GLU A CA 1
ATOM 4080 C C . GLU A 1 515 ? -49.361 -6.440 37.693 1.00 76.69 515 GLU A C 1
ATOM 4082 O O . GLU A 1 515 ? -49.971 -6.389 38.757 1.00 76.69 515 GLU A O 1
ATOM 4087 N N . VAL A 1 516 ? -49.990 -6.753 36.550 1.00 71.31 516 VAL A N 1
ATOM 4088 C CA . VAL A 1 516 ? -51.449 -6.988 36.448 1.00 71.31 516 VAL A CA 1
ATOM 4089 C C . VAL A 1 516 ? -51.944 -8.084 37.405 1.00 71.31 516 VAL A C 1
ATOM 4091 O O . VAL A 1 516 ? -53.078 -8.027 37.881 1.00 71.31 516 VAL A O 1
ATOM 4094 N N . LYS A 1 517 ? -51.102 -9.076 37.717 1.00 60.88 517 LYS A N 1
ATOM 4095 C CA . LYS A 1 517 ? -51.430 -10.183 38.624 1.00 60.88 517 LYS A CA 1
ATOM 4096 C C . LYS A 1 517 ? -51.336 -9.798 40.106 1.00 60.88 517 LYS A C 1
ATOM 4098 O O . LYS A 1 517 ? -51.977 -10.452 40.923 1.00 60.88 517 LYS A O 1
ATOM 4103 N N . GLU A 1 518 ? -50.570 -8.760 40.440 1.00 62.03 518 GLU A N 1
ATOM 4104 C CA . GLU A 1 518 ? -50.442 -8.227 41.801 1.00 62.03 518 GLU A CA 1
ATOM 4105 C C . GLU A 1 518 ? -51.520 -7.177 42.121 1.00 62.03 518 GLU A C 1
ATOM 4107 O O . GLU A 1 518 ? -52.045 -7.187 43.232 1.00 62.03 518 GLU A O 1
ATOM 4112 N N . VAL A 1 519 ? -51.937 -6.334 41.160 1.00 60.88 519 VAL A N 1
ATOM 4113 C CA . VAL A 1 519 ? -52.996 -5.323 41.406 1.00 60.88 519 VAL A CA 1
ATOM 4114 C C . VAL A 1 519 ? -54.434 -5.861 41.419 1.00 60.88 519 VAL A C 1
ATOM 4116 O O . VAL A 1 519 ? -55.307 -5.185 41.961 1.00 60.88 519 VAL A O 1
ATOM 4119 N N . SER A 1 520 ? -54.733 -7.050 40.874 1.00 50.25 520 SER A N 1
ATOM 4120 C CA . SER A 1 520 ? -56.041 -7.693 41.115 1.00 50.25 520 SER A CA 1
ATOM 4121 C C . SER A 1 520 ? -56.066 -9.211 40.854 1.00 50.25 520 SER A C 1
ATOM 4123 O O . SER A 1 520 ? -55.998 -9.640 39.696 1.00 50.25 520 SER A O 1
ATOM 4125 N N . PRO A 1 521 ? -56.273 -10.059 41.884 1.00 54.28 521 PRO A N 1
ATOM 4126 C CA . PRO A 1 521 ? -56.370 -11.507 41.693 1.00 54.28 521 PRO A CA 1
ATOM 4127 C C . PRO A 1 521 ? -57.658 -11.953 40.974 1.00 54.28 521 PRO A C 1
ATOM 4129 O O . PRO A 1 521 ? -57.665 -13.034 40.388 1.00 54.28 521 PRO A O 1
ATOM 4132 N N . MET A 1 522 ? -58.730 -11.146 40.965 1.00 43.66 522 MET A N 1
ATOM 4133 C CA . MET A 1 522 ? -59.990 -11.509 40.289 1.00 43.66 522 MET A CA 1
ATOM 4134 C C . MET A 1 522 ? -59.931 -11.342 38.762 1.00 43.66 522 MET A C 1
ATOM 4136 O O . MET A 1 522 ? -60.480 -12.170 38.038 1.00 43.66 522 MET A O 1
ATOM 4140 N N . SER A 1 523 ? -59.216 -10.338 38.245 1.00 50.44 523 SER A N 1
ATOM 4141 C CA . SER A 1 523 ? -59.102 -10.112 36.790 1.00 50.44 523 SER A CA 1
ATOM 4142 C C . SER A 1 523 ? -58.121 -11.072 36.099 1.00 50.44 523 SER A C 1
ATOM 4144 O O . SER A 1 523 ? -58.237 -11.336 34.900 1.00 50.44 523 SER A O 1
ATOM 4146 N N . ALA A 1 524 ? -57.175 -11.644 36.852 1.00 48.38 524 ALA A N 1
ATOM 4147 C CA . ALA A 1 524 ? -56.172 -12.573 36.331 1.00 48.38 524 ALA A CA 1
ATOM 4148 C C . ALA A 1 524 ? -56.770 -13.894 35.800 1.00 48.38 524 ALA A C 1
ATOM 4150 O O . ALA A 1 524 ? -56.188 -14.514 34.906 1.00 48.38 524 ALA A O 1
ATOM 4151 N N . ALA A 1 525 ? -57.936 -14.321 36.302 1.00 48.78 525 ALA A N 1
ATOM 4152 C CA . ALA A 1 525 ? -58.605 -15.539 35.845 1.00 48.78 525 ALA A CA 1
ATOM 4153 C C . ALA A 1 525 ? -58.996 -15.447 34.358 1.00 48.78 525 ALA A C 1
ATOM 4155 O O . ALA A 1 525 ? -58.519 -16.241 33.547 1.00 48.78 525 ALA A O 1
ATOM 4156 N N . ASN A 1 526 ? -59.764 -14.425 33.973 1.00 49.44 526 ASN A N 1
ATOM 4157 C CA . ASN A 1 526 ? -60.324 -14.314 32.621 1.00 49.44 526 ASN A CA 1
ATOM 4158 C C . ASN A 1 526 ? -59.247 -14.056 31.547 1.00 49.44 526 ASN A C 1
ATOM 4160 O O . ASN A 1 526 ? -59.322 -14.602 30.443 1.00 49.44 526 ASN A O 1
ATOM 4164 N N . ILE A 1 527 ? -58.195 -13.299 31.882 1.00 52.44 527 ILE A N 1
ATOM 4165 C CA . ILE A 1 527 ? -57.070 -13.044 30.965 1.00 52.44 527 ILE A CA 1
ATOM 4166 C C . ILE A 1 527 ? -56.172 -14.287 30.836 1.00 52.44 527 ILE A C 1
ATOM 4168 O O . ILE A 1 527 ? -55.694 -14.600 29.748 1.00 52.44 527 ILE A O 1
ATOM 4172 N N . SER A 1 528 ? -55.964 -15.053 31.915 1.00 51.53 528 SER A N 1
ATOM 4173 C CA . SER A 1 528 ? -55.166 -16.285 31.832 1.00 51.53 528 SER A CA 1
ATOM 4174 C C . SER A 1 528 ? -55.864 -17.412 31.066 1.00 51.53 528 SER A C 1
ATOM 4176 O O . SER A 1 528 ? -55.176 -18.187 30.407 1.00 51.53 528 SER A O 1
ATOM 4178 N N . ILE A 1 529 ? -57.201 -17.488 31.086 1.00 54.00 529 ILE A N 1
ATOM 4179 C CA . ILE A 1 529 ? -57.976 -18.439 30.271 1.00 54.00 529 ILE A CA 1
ATOM 4180 C C . ILE A 1 529 ? -57.807 -18.105 28.782 1.00 54.00 529 ILE A C 1
ATOM 4182 O O . ILE A 1 529 ? -57.291 -18.926 28.024 1.00 54.00 529 ILE A O 1
ATOM 4186 N N . THR A 1 530 ? -58.109 -16.864 28.395 1.00 50.47 530 THR A N 1
ATOM 4187 C CA . THR A 1 530 ? -58.022 -16.386 27.001 1.00 50.47 530 THR A CA 1
ATOM 4188 C C . THR A 1 530 ? -56.598 -16.427 26.425 1.00 50.47 530 THR A C 1
ATOM 4190 O O . THR A 1 530 ? -56.404 -16.871 25.292 1.00 50.47 530 THR A O 1
ATOM 4193 N N . ALA A 1 531 ? -55.570 -16.067 27.203 1.00 47.16 531 ALA A N 1
ATOM 4194 C CA . ALA A 1 531 ? -54.170 -16.204 26.783 1.00 47.16 531 ALA A CA 1
ATOM 4195 C C . ALA A 1 531 ? -53.734 -17.675 26.630 1.00 47.16 531 ALA A C 1
ATOM 4197 O O . ALA A 1 531 ? -52.972 -18.013 25.722 1.00 47.16 531 ALA A O 1
ATOM 4198 N N . LYS A 1 532 ? -54.226 -18.575 27.492 1.00 48.88 532 LYS A N 1
ATOM 4199 C CA . LYS A 1 532 ? -53.925 -20.014 27.428 1.00 48.88 532 LYS A CA 1
ATOM 4200 C C . LYS A 1 532 ? -54.665 -20.697 26.275 1.00 48.88 532 LYS A C 1
ATOM 4202 O O . LYS A 1 532 ? -54.119 -21.632 25.694 1.00 48.88 532 LYS A O 1
ATOM 4207 N N . GLU A 1 533 ? -55.837 -20.199 25.887 1.00 48.97 533 GLU A N 1
ATOM 4208 C CA . GLU A 1 533 ? -56.538 -20.602 24.663 1.00 48.97 533 GLU A CA 1
ATOM 4209 C C . GLU A 1 533 ? -55.831 -20.106 23.399 1.00 48.97 533 GLU A C 1
ATOM 4211 O O . GLU A 1 533 ? -55.569 -20.926 22.521 1.00 48.97 533 GLU A O 1
ATOM 4216 N N . GLN A 1 534 ? -55.403 -18.838 23.322 1.00 46.44 534 GLN A N 1
ATOM 4217 C CA . GLN A 1 534 ? -54.594 -18.361 22.188 1.00 46.44 534 GLN A CA 1
ATOM 4218 C C . GLN A 1 534 ? -53.271 -19.129 22.050 1.00 46.44 534 GLN A C 1
ATOM 4220 O O . GLN A 1 534 ? -52.888 -19.534 20.955 1.00 46.44 534 GLN A O 1
ATOM 4225 N N . HIS A 1 535 ? -52.577 -19.401 23.157 1.00 47.62 535 HIS A N 1
ATOM 4226 C CA . HIS A 1 535 ? -51.324 -20.160 23.126 1.00 47.62 535 HIS A CA 1
ATOM 4227 C C . HIS A 1 535 ? -51.539 -21.658 22.813 1.00 47.62 535 HIS A C 1
ATOM 4229 O O . HIS A 1 535 ? -50.618 -22.340 22.349 1.00 47.62 535 HIS A O 1
ATOM 4235 N N . LYS A 1 536 ? -52.747 -22.194 23.043 1.00 50.22 536 LYS A N 1
ATOM 4236 C CA . LYS A 1 536 ? -53.141 -23.546 22.616 1.00 50.22 536 LYS A CA 1
ATOM 4237 C C . LYS A 1 536 ? -53.528 -23.569 21.134 1.00 50.22 536 LYS A C 1
ATOM 4239 O O . LYS A 1 536 ? -53.100 -24.490 20.439 1.00 50.22 536 LYS A O 1
ATOM 4244 N N . SER A 1 537 ? -54.245 -22.556 20.634 1.00 46.56 537 SER A N 1
ATOM 4245 C CA . SER A 1 537 ? -54.593 -22.440 19.211 1.00 46.56 537 SER A CA 1
ATOM 4246 C C . SER A 1 537 ? -53.341 -22.273 18.348 1.00 46.56 537 SER A C 1
ATOM 4248 O O . SER A 1 537 ? -53.147 -23.044 17.416 1.00 46.56 537 SER A O 1
ATOM 4250 N N . LEU A 1 538 ? -52.408 -21.392 18.727 1.00 47.81 538 LEU A N 1
ATOM 4251 C CA . LEU A 1 538 ? -51.126 -21.193 18.032 1.00 47.81 538 LEU A CA 1
ATOM 4252 C C . LEU A 1 538 ? -50.270 -22.468 17.932 1.00 47.81 538 LEU A C 1
ATOM 4254 O O . LEU A 1 538 ? -49.547 -22.635 16.952 1.00 47.81 538 LEU A O 1
ATOM 4258 N N . LYS A 1 539 ? -50.377 -23.380 18.910 1.00 51.94 539 LYS A N 1
ATOM 4259 C CA . LYS A 1 539 ? -49.729 -24.706 18.891 1.00 51.94 539 LYS A CA 1
ATOM 4260 C C . LYS A 1 539 ? -50.499 -25.788 18.122 1.00 51.94 539 LYS A C 1
ATOM 4262 O O . LYS A 1 539 ? -49.951 -26.868 17.932 1.00 51.94 539 LYS A O 1
ATOM 4267 N N . THR A 1 540 ? -51.744 -25.534 17.719 1.00 46.81 540 THR A N 1
ATOM 4268 C CA . THR A 1 540 ? -52.583 -26.476 16.953 1.00 46.81 540 THR A CA 1
ATOM 4269 C C . THR A 1 540 ? -52.890 -26.013 15.527 1.00 46.81 540 THR A C 1
ATOM 4271 O O . THR A 1 540 ? -53.410 -26.812 14.753 1.00 46.81 540 THR A O 1
ATOM 4274 N N . MET A 1 541 ? -52.524 -24.784 15.138 1.00 52.00 541 MET A N 1
ATOM 4275 C CA . MET A 1 541 ? -52.604 -24.346 13.740 1.00 52.00 541 MET A CA 1
ATOM 4276 C C . MET A 1 541 ? -51.680 -25.189 12.858 1.00 52.00 541 MET A C 1
ATOM 4278 O O . MET A 1 541 ? -50.499 -25.363 13.164 1.00 52.00 541 MET A O 1
ATOM 4282 N N . SER A 1 542 ? -52.198 -25.655 11.724 1.00 63.69 542 SER A N 1
ATOM 4283 C CA . SER A 1 542 ? -51.370 -26.302 10.706 1.00 63.69 542 SER A CA 1
ATOM 4284 C C . SER A 1 542 ? -50.384 -25.306 10.069 1.00 63.69 542 SER A C 1
ATOM 4286 O O . SER A 1 542 ? -50.633 -24.099 10.019 1.00 63.69 542 SER A O 1
ATOM 4288 N N . ILE A 1 543 ? -49.271 -25.801 9.512 1.00 55.22 543 ILE A N 1
ATOM 4289 C CA . ILE A 1 543 ? -48.271 -24.967 8.805 1.00 55.22 543 ILE A CA 1
ATOM 4290 C C . ILE A 1 543 ? -48.924 -24.167 7.655 1.00 55.22 543 ILE A C 1
ATOM 4292 O O . ILE A 1 543 ? -48.555 -23.021 7.389 1.00 55.22 543 ILE A O 1
ATOM 4296 N N . TRP A 1 544 ? -49.944 -24.743 7.011 1.00 44.06 544 TRP A N 1
ATOM 4297 C CA . TRP A 1 544 ? -50.758 -24.080 5.989 1.00 44.06 544 TRP A CA 1
ATOM 4298 C C . TRP A 1 544 ? -51.576 -22.909 6.543 1.00 44.06 544 TRP A C 1
ATOM 4300 O O . TRP A 1 544 ? -51.592 -21.837 5.940 1.00 44.06 544 TRP A O 1
ATOM 4310 N N . GLU A 1 545 ? -52.210 -23.068 7.705 1.00 55.53 545 GLU A N 1
ATOM 4311 C CA . GLU A 1 545 ? -52.941 -21.985 8.372 1.00 55.53 545 GLU A CA 1
ATOM 4312 C C . GLU A 1 545 ? -52.028 -20.866 8.869 1.00 55.53 545 GLU A C 1
ATOM 4314 O O . GLU A 1 545 ? -52.406 -19.695 8.784 1.00 55.53 545 GLU A O 1
ATOM 4319 N N . GLN A 1 546 ? -50.822 -21.200 9.338 1.00 59.59 546 GLN A N 1
ATOM 4320 C CA . GLN A 1 546 ? -49.814 -20.205 9.705 1.00 59.59 546 GLN A CA 1
ATOM 4321 C C . GLN A 1 546 ? -49.405 -19.371 8.480 1.00 59.59 546 GLN A C 1
ATOM 4323 O O . GLN A 1 546 ? -49.547 -18.147 8.516 1.00 59.59 546 GLN A O 1
ATOM 4328 N N . ARG A 1 547 ? -49.029 -20.006 7.356 1.00 57.03 547 ARG A N 1
ATOM 4329 C CA . ARG A 1 547 ? -48.728 -19.297 6.093 1.00 57.03 547 ARG A CA 1
ATOM 4330 C C . ARG A 1 547 ? -49.911 -18.468 5.579 1.00 57.03 547 ARG A C 1
ATOM 4332 O O . ARG A 1 547 ? -49.721 -17.327 5.161 1.00 57.03 547 ARG A O 1
ATOM 4339 N N . ALA A 1 548 ? -51.135 -18.991 5.653 1.00 59.69 548 ALA A N 1
ATOM 4340 C CA . ALA A 1 548 ? -52.336 -18.276 5.218 1.00 59.69 548 ALA A CA 1
ATOM 4341 C C . ALA A 1 548 ? -52.688 -17.072 6.115 1.00 59.69 548 ALA A C 1
ATOM 4343 O O . ALA A 1 548 ? -53.263 -16.096 5.632 1.00 59.69 548 ALA A O 1
ATOM 4344 N N . ASN A 1 549 ? -52.372 -17.114 7.414 1.00 64.56 549 ASN A N 1
ATOM 4345 C CA . ASN A 1 549 ? -52.472 -15.950 8.303 1.00 64.56 549 ASN A CA 1
ATOM 4346 C C . ASN A 1 549 ? -51.352 -14.934 8.037 1.00 64.56 549 ASN A C 1
ATOM 4348 O O . ASN A 1 549 ? -51.599 -13.730 8.084 1.00 64.56 549 ASN A O 1
ATOM 4352 N N . GLN A 1 550 ? -50.141 -15.401 7.727 1.00 64.88 550 GLN A N 1
ATOM 4353 C CA . GLN A 1 550 ? -48.991 -14.546 7.436 1.00 64.88 550 GLN A CA 1
ATOM 4354 C C . GLN A 1 550 ? -49.201 -13.748 6.137 1.00 64.88 550 GLN A C 1
ATOM 4356 O O . GLN A 1 550 ? -49.054 -12.528 6.154 1.00 64.88 550 GLN A O 1
ATOM 4361 N N . MET A 1 551 ? -49.689 -14.385 5.060 1.00 51.56 551 MET A N 1
ATOM 4362 C CA . MET A 1 551 ? -50.098 -13.668 3.840 1.00 51.56 551 MET A CA 1
ATOM 4363 C C . MET A 1 551 ? -51.254 -12.687 4.082 1.00 51.56 551 MET A C 1
ATOM 4365 O O . MET A 1 551 ? -51.230 -11.584 3.549 1.00 51.56 551 MET A O 1
ATOM 4369 N N . ARG A 1 552 ? -52.245 -13.028 4.922 1.00 57.31 552 ARG A N 1
ATOM 4370 C CA . ARG A 1 552 ? -53.331 -12.090 5.271 1.00 57.31 552 ARG A CA 1
ATOM 4371 C C . ARG A 1 552 ? -52.836 -10.859 6.034 1.00 57.31 552 ARG A C 1
ATOM 4373 O O . ARG A 1 552 ? -53.365 -9.776 5.811 1.00 57.31 552 ARG A O 1
ATOM 4380 N N . ARG A 1 553 ? -51.823 -11.000 6.897 1.00 58.31 553 ARG A N 1
ATOM 4381 C CA . ARG A 1 553 ? -51.172 -9.855 7.560 1.00 58.31 553 ARG A CA 1
ATOM 4382 C C . ARG A 1 553 ? -50.366 -9.011 6.578 1.00 58.31 553 ARG A C 1
ATOM 4384 O O . ARG A 1 553 ? -50.506 -7.797 6.611 1.00 58.31 553 ARG A O 1
ATOM 4391 N N . HIS A 1 554 ? -49.603 -9.640 5.683 1.00 55.06 554 HIS A N 1
ATOM 4392 C CA . HIS A 1 554 ? -48.861 -8.919 4.648 1.00 55.06 554 HIS A CA 1
ATOM 4393 C C . HIS A 1 554 ? -49.802 -8.136 3.724 1.00 55.06 554 HIS A C 1
ATOM 4395 O O . HIS A 1 554 ? -49.594 -6.947 3.534 1.00 55.06 554 HIS A O 1
ATOM 4401 N N . ASN A 1 555 ? -50.885 -8.746 3.227 1.00 51.34 555 ASN A N 1
ATOM 4402 C CA . ASN A 1 555 ? -51.878 -8.030 2.416 1.00 51.34 555 ASN A CA 1
ATOM 4403 C C . ASN A 1 555 ? -52.531 -6.871 3.176 1.00 51.34 555 ASN A C 1
ATOM 4405 O O . ASN A 1 555 ? -52.803 -5.842 2.570 1.00 51.34 555 ASN A O 1
ATOM 4409 N N . ARG A 1 556 ? -52.782 -7.015 4.485 1.00 48.31 556 ARG A N 1
ATOM 4410 C CA . ARG A 1 556 ? -53.351 -5.929 5.292 1.00 48.31 556 ARG A CA 1
ATOM 4411 C C . ARG A 1 556 ? -52.371 -4.765 5.448 1.00 48.31 556 ARG A C 1
ATOM 4413 O O . ARG A 1 556 ? -52.768 -3.641 5.181 1.00 48.31 556 ARG A O 1
ATOM 4420 N N . ALA A 1 557 ? -51.108 -5.048 5.765 1.00 48.84 557 ALA A N 1
ATOM 4421 C CA . ALA A 1 557 ? -50.055 -4.035 5.839 1.00 48.84 557 ALA A CA 1
ATOM 4422 C C . ALA A 1 557 ? -49.803 -3.360 4.477 1.00 48.84 557 ALA A C 1
ATOM 4424 O O . ALA A 1 557 ? -49.639 -2.149 4.417 1.00 48.84 557 ALA A O 1
ATOM 4425 N N . SER A 1 558 ? -49.847 -4.114 3.371 1.00 49.44 558 SER A N 1
ATOM 4426 C CA . SER A 1 558 ? -49.755 -3.559 2.013 1.00 49.44 558 SER A CA 1
ATOM 4427 C C . SER A 1 558 ? -50.976 -2.722 1.617 1.00 49.44 558 SER A C 1
ATOM 4429 O O . SER A 1 558 ? -50.830 -1.816 0.809 1.00 49.44 558 SER A O 1
ATOM 4431 N N . CYS A 1 559 ? -52.166 -2.995 2.167 1.00 47.78 559 CYS A N 1
ATOM 4432 C CA . CYS A 1 559 ? -53.330 -2.124 1.988 1.00 47.78 559 CYS A CA 1
ATOM 4433 C C . CYS A 1 559 ? -53.218 -0.862 2.852 1.00 47.78 559 CYS A C 1
ATOM 4435 O O . CYS A 1 559 ? -53.452 0.222 2.343 1.00 47.78 559 CYS A O 1
ATOM 4437 N N . GLU A 1 560 ? -52.843 -0.989 4.129 1.00 51.72 560 GLU A N 1
ATOM 4438 C CA . GLU A 1 560 ? -52.659 0.145 5.049 1.00 51.72 560 GLU A CA 1
ATOM 4439 C C . GLU A 1 560 ? -51.574 1.110 4.521 1.00 51.72 560 GLU A C 1
ATOM 4441 O O . GLU A 1 560 ? -51.824 2.308 4.446 1.00 51.72 560 GLU A O 1
ATOM 4446 N N . ALA A 1 561 ? -50.458 0.597 3.986 1.00 46.25 561 ALA A N 1
ATOM 4447 C CA . ALA A 1 561 ? -49.438 1.406 3.306 1.00 46.25 561 ALA A CA 1
ATOM 4448 C C . ALA A 1 561 ? -49.933 2.109 2.023 1.00 46.25 561 ALA A C 1
ATOM 4450 O O . ALA A 1 561 ? -49.402 3.153 1.665 1.00 46.25 561 ALA A O 1
ATOM 4451 N N . LEU A 1 562 ? -50.950 1.569 1.338 1.00 39.62 562 LEU A N 1
ATOM 4452 C CA . LEU A 1 562 ? -51.561 2.206 0.162 1.00 39.62 562 LEU A CA 1
ATOM 4453 C C . LEU A 1 562 ? -52.569 3.311 0.535 1.00 39.62 562 LEU A C 1
ATOM 4455 O O . LEU A 1 562 ? -52.949 4.100 -0.326 1.00 39.62 562 LEU A O 1
ATOM 4459 N N . TYR A 1 563 ? -53.033 3.340 1.789 1.00 41.81 563 TYR A N 1
ATOM 4460 C CA . TYR A 1 563 ? -53.934 4.373 2.312 1.00 41.81 563 TYR A CA 1
ATOM 4461 C C . TYR A 1 563 ? -53.182 5.538 2.976 1.00 41.81 563 TYR A C 1
ATOM 4463 O O . TYR A 1 563 ? -53.714 6.644 2.986 1.00 41.81 563 TYR A O 1
ATOM 4471 N N . ASP A 1 564 ? -51.958 5.322 3.473 1.00 43.09 564 ASP A N 1
ATOM 4472 C CA . ASP A 1 564 ? -51.106 6.377 4.057 1.00 43.09 564 ASP A CA 1
ATOM 4473 C C . ASP A 1 564 ? -50.488 7.336 3.007 1.00 43.09 564 ASP A C 1
ATOM 4475 O O . ASP A 1 564 ? -50.002 8.403 3.376 1.00 43.09 564 ASP A O 1
ATOM 4479 N N . GLU A 1 565 ? -50.512 7.002 1.706 1.00 42.91 565 GLU A N 1
ATOM 4480 C CA . GLU A 1 565 ? -49.985 7.863 0.623 1.00 42.91 565 GLU A CA 1
ATOM 4481 C C . GLU A 1 565 ? -51.015 8.832 -0.007 1.00 42.91 565 GLU A C 1
ATOM 4483 O O . GLU A 1 565 ? -50.638 9.623 -0.872 1.00 42.91 565 GLU A O 1
ATOM 4488 N N . LEU A 1 566 ? -52.297 8.815 0.392 1.00 42.53 566 LEU A N 1
ATOM 4489 C CA . LEU A 1 566 ? -53.318 9.721 -0.168 1.00 42.53 566 LEU A CA 1
ATOM 4490 C C . LEU A 1 566 ? -53.634 10.914 0.749 1.00 42.53 566 LEU A C 1
ATOM 4492 O O . LEU A 1 566 ? -53.985 10.752 1.918 1.00 42.53 566 LEU A O 1
ATOM 4496 N N . GLU A 1 567 ? -53.600 12.125 0.183 1.00 47.19 567 GLU A N 1
ATOM 4497 C CA . GLU A 1 567 ? -54.065 13.341 0.858 1.00 47.19 567 GLU A CA 1
ATOM 4498 C C . GLU A 1 567 ? -55.598 13.325 1.086 1.00 47.19 567 GLU A C 1
ATOM 4500 O O . GLU A 1 567 ? -56.353 12.755 0.292 1.00 47.19 567 GLU A O 1
ATOM 4505 N N . PRO A 1 568 ? -56.100 13.965 2.164 1.00 46.03 568 PRO A N 1
ATOM 4506 C CA . PRO A 1 568 ? -57.471 13.770 2.658 1.00 46.03 568 PRO A CA 1
ATOM 4507 C C . PRO A 1 568 ? -58.616 14.275 1.753 1.00 46.03 568 PRO A C 1
ATOM 4509 O O . PRO A 1 568 ? -59.780 14.038 2.077 1.00 46.03 568 PRO A O 1
ATOM 4512 N N . GLU A 1 569 ? -58.326 14.946 0.635 1.00 42.97 569 GLU A N 1
ATOM 4513 C CA . GLU A 1 569 ? -59.332 15.507 -0.287 1.00 42.97 569 GLU A CA 1
ATOM 4514 C C . GLU A 1 569 ? -59.924 14.462 -1.268 1.00 42.97 569 GLU A C 1
ATOM 4516 O O . GLU A 1 569 ? -61.061 14.617 -1.718 1.00 42.97 569 GLU A O 1
ATOM 4521 N N . ASP A 1 570 ? -59.219 13.361 -1.567 1.00 45.12 570 ASP A N 1
ATOM 4522 C CA . ASP A 1 570 ? -59.642 12.374 -2.588 1.00 45.12 570 ASP A CA 1
ATOM 4523 C C . ASP A 1 570 ? -60.625 11.293 -2.084 1.00 45.12 570 ASP A C 1
ATOM 4525 O O . ASP A 1 570 ? -61.160 10.483 -2.855 1.00 45.12 570 ASP A O 1
ATOM 4529 N N . LEU A 1 571 ? -60.934 11.294 -0.784 1.00 45.91 571 LEU A N 1
ATOM 4530 C CA . LEU A 1 571 ? -61.667 10.218 -0.110 1.00 45.91 571 LEU A CA 1
ATOM 4531 C C . LEU A 1 571 ? -63.106 9.904 -0.618 1.00 45.91 571 LEU A C 1
ATOM 4533 O O . LEU A 1 571 ? -63.520 8.749 -0.483 1.00 45.91 571 LEU A O 1
ATOM 4537 N N . PRO A 1 572 ? -63.913 10.824 -1.203 1.00 38.75 572 PRO A N 1
ATOM 4538 C CA . PRO A 1 572 ? -65.324 10.535 -1.485 1.00 38.75 572 PRO A CA 1
ATOM 4539 C C . PRO A 1 572 ? -65.617 9.861 -2.842 1.00 38.75 572 PRO A C 1
ATOM 4541 O O . PRO A 1 572 ? -66.793 9.707 -3.179 1.00 38.75 572 PRO A O 1
ATOM 4544 N N . ARG A 1 573 ? -64.614 9.477 -3.655 1.00 43.97 573 ARG A N 1
ATOM 4545 C CA . ARG A 1 573 ? -64.851 9.003 -5.044 1.00 43.97 573 ARG A CA 1
ATOM 4546 C C . ARG A 1 573 ? -64.581 7.526 -5.353 1.00 43.97 573 ARG A C 1
ATOM 4548 O O . ARG A 1 573 ? -64.983 7.085 -6.428 1.00 43.97 573 ARG A O 1
ATOM 4555 N N . LEU A 1 574 ? -64.009 6.736 -4.439 1.00 39.53 574 LEU A N 1
ATOM 4556 C CA . LEU A 1 574 ? -63.769 5.294 -4.646 1.00 39.53 574 LEU A CA 1
ATOM 4557 C C . LEU A 1 574 ? -64.524 4.397 -3.644 1.00 39.53 574 LEU A C 1
ATOM 4559 O O . LEU A 1 574 ? -63.937 3.687 -2.835 1.00 39.53 574 LEU A O 1
ATOM 4563 N N . CYS A 1 575 ? -65.854 4.370 -3.748 1.00 34.66 575 CYS A N 1
ATOM 4564 C CA . CYS A 1 575 ? -66.681 3.331 -3.126 1.00 34.66 575 CYS A CA 1
ATOM 4565 C C . CYS A 1 575 ? -67.851 2.955 -4.043 1.00 34.66 575 CYS A C 1
ATOM 4567 O O . CYS A 1 575 ? -68.792 3.733 -4.205 1.00 34.66 575 CYS A O 1
ATOM 4569 N N . PRO A 1 576 ? -67.822 1.743 -4.620 1.00 40.94 576 PRO A N 1
ATOM 4570 C CA . PRO A 1 576 ? -68.981 0.879 -4.430 1.00 40.94 576 PRO A CA 1
ATOM 4571 C C . PRO A 1 576 ? -68.583 -0.599 -4.291 1.00 40.94 576 PRO A C 1
ATOM 4573 O O . PRO A 1 576 ? -68.556 -1.331 -5.279 1.00 40.94 576 PRO A O 1
ATOM 4576 N N . LEU A 1 577 ? -68.387 -1.085 -3.061 1.00 34.19 577 LEU A N 1
ATOM 4577 C CA . LEU A 1 577 ? -68.590 -2.509 -2.774 1.00 34.19 577 LEU A CA 1
ATOM 4578 C C . LEU A 1 577 ? -69.518 -2.695 -1.567 1.00 34.19 577 LEU A C 1
ATOM 4580 O O . LEU A 1 577 ? -69.472 -1.968 -0.579 1.00 34.19 577 LEU A O 1
ATOM 4584 N N . ARG A 1 578 ? -70.442 -3.641 -1.729 1.00 32.94 578 ARG A N 1
ATOM 4585 C CA . ARG A 1 578 ? -71.700 -3.784 -0.984 1.00 32.94 578 ARG A CA 1
ATOM 4586 C C . ARG A 1 578 ? -71.473 -4.594 0.306 1.00 32.94 578 ARG A C 1
ATOM 4588 O O . ARG A 1 578 ? -70.761 -5.592 0.233 1.00 32.94 578 ARG A O 1
ATOM 4595 N N . PRO A 1 579 ? -72.104 -4.266 1.449 1.00 36.25 579 PRO A N 1
ATOM 4596 C CA . PRO A 1 579 ? -71.835 -4.931 2.733 1.00 36.25 579 PRO A CA 1
ATOM 4597 C C . PRO A 1 579 ? -72.475 -6.329 2.898 1.00 36.25 579 PRO A C 1
ATOM 4599 O O . PRO A 1 579 ? -72.537 -6.839 4.011 1.00 36.25 579 PRO A O 1
ATOM 4602 N N . ASP A 1 580 ? -72.932 -6.965 1.814 1.00 34.94 580 ASP A N 1
ATOM 4603 C CA . ASP A 1 580 ? -73.618 -8.264 1.838 1.00 34.94 580 ASP A CA 1
ATOM 4604 C C . ASP A 1 580 ? -73.030 -9.231 0.801 1.00 34.94 580 ASP A C 1
ATOM 4606 O O . ASP A 1 580 ? -73.442 -9.254 -0.360 1.00 34.94 580 ASP A O 1
ATOM 4610 N N . MET A 1 581 ? -72.093 -10.080 1.235 1.00 33.03 581 MET A N 1
ATOM 4611 C CA . MET A 1 581 ? -71.816 -11.354 0.563 1.00 33.03 581 MET A CA 1
ATOM 4612 C C . MET A 1 581 ? -71.273 -12.393 1.553 1.00 33.03 581 MET A C 1
ATOM 4614 O O . MET A 1 581 ? -70.067 -12.578 1.711 1.00 33.03 581 MET A O 1
ATOM 4618 N N . LYS A 1 582 ? -72.188 -13.101 2.227 1.00 32.88 582 LYS A N 1
ATOM 4619 C CA . LYS A 1 582 ? -71.849 -14.266 3.057 1.00 32.88 582 LYS A CA 1
ATOM 4620 C C . LYS A 1 582 ? -71.361 -15.411 2.171 1.00 32.88 582 LYS A C 1
ATOM 4622 O O . LYS A 1 582 ? -72.128 -15.958 1.380 1.00 32.88 582 LYS A O 1
ATOM 4627 N N . THR A 1 583 ? -70.104 -15.814 2.331 1.00 32.78 583 THR A N 1
ATOM 4628 C CA . THR A 1 583 ? -69.596 -17.058 1.738 1.00 32.78 583 THR A CA 1
ATOM 4629 C C . THR A 1 583 ? -70.160 -18.283 2.462 1.00 32.78 583 THR A C 1
ATOM 4631 O O . THR A 1 583 ? -70.510 -18.233 3.639 1.00 32.78 583 THR A O 1
ATOM 4634 N N . HIS A 1 584 ? -70.260 -19.402 1.748 1.00 36.31 584 HIS A N 1
ATOM 4635 C CA . HIS A 1 584 ? -71.232 -20.472 2.000 1.00 36.31 584 HIS A CA 1
ATOM 4636 C C . HIS A 1 584 ? -70.891 -21.449 3.160 1.00 36.31 584 HIS A C 1
ATOM 4638 O O . HIS A 1 584 ? -70.958 -22.667 2.979 1.00 36.31 584 HIS A O 1
ATOM 4644 N N . ARG A 1 585 ? -70.495 -20.946 4.344 1.00 33.09 585 ARG A N 1
ATOM 4645 C CA . ARG A 1 585 ? -70.137 -21.772 5.524 1.00 33.09 585 ARG A CA 1
ATOM 4646 C C . ARG A 1 585 ? -70.787 -21.404 6.867 1.00 33.09 585 ARG A C 1
ATOM 4648 O O . ARG A 1 585 ? -70.712 -22.221 7.778 1.00 33.09 585 ARG A O 1
ATOM 4655 N N . ASP A 1 586 ? -71.516 -20.294 6.976 1.00 37.03 586 ASP A N 1
ATOM 4656 C CA . ASP A 1 586 ? -72.220 -19.920 8.218 1.00 37.03 586 ASP A CA 1
ATOM 4657 C C . ASP A 1 586 ? -73.650 -20.492 8.287 1.00 37.03 586 ASP A C 1
ATOM 4659 O O . ASP A 1 586 ? -74.640 -19.759 8.337 1.00 37.03 586 ASP A O 1
ATOM 4663 N N . ARG A 1 587 ? -73.774 -21.826 8.285 1.00 36.62 587 ARG A N 1
ATOM 4664 C CA . ARG A 1 587 ? -75.034 -22.520 8.606 1.00 36.62 587 ARG A CA 1
ATOM 4665 C C . ARG A 1 587 ? -74.817 -23.379 9.859 1.00 36.62 587 ARG A C 1
ATOM 4667 O O . ARG A 1 587 ? -73.981 -24.279 9.800 1.00 36.62 587 ARG A O 1
ATOM 4674 N N . PRO A 1 588 ? -75.524 -23.135 10.980 1.00 35.12 588 PRO A N 1
ATOM 4675 C CA . PRO A 1 588 ? -75.366 -23.957 12.175 1.00 35.12 588 PRO A CA 1
ATOM 4676 C C . PRO A 1 588 ? -75.809 -25.392 11.885 1.00 35.12 588 PRO A C 1
ATOM 4678 O O . PRO A 1 588 ? -76.906 -25.608 11.367 1.00 35.12 588 PRO A O 1
ATOM 4681 N N . LEU A 1 589 ? -74.978 -26.371 12.242 1.00 33.62 589 LEU A N 1
ATOM 4682 C CA . LEU A 1 589 ? -75.404 -27.767 12.289 1.00 33.62 589 LEU A CA 1
ATOM 4683 C C . LEU A 1 589 ? -76.328 -27.944 13.496 1.00 33.62 589 LEU A C 1
ATOM 4685 O O . LEU A 1 589 ? -75.873 -27.994 14.638 1.00 33.62 589 LEU A O 1
ATOM 4689 N N . VAL A 1 590 ? -77.632 -28.022 13.231 1.00 33.25 590 VAL A N 1
ATOM 4690 C CA . VAL A 1 590 ? -78.615 -28.496 14.207 1.00 33.25 590 VAL A CA 1
ATOM 4691 C C . VAL A 1 590 ? -78.362 -29.985 14.430 1.00 33.25 590 VAL A C 1
ATOM 4693 O O . VAL A 1 590 ? -78.374 -30.766 13.479 1.00 33.25 590 VAL A O 1
ATOM 4696 N N . VAL A 1 591 ? -78.119 -30.367 15.681 1.00 32.41 591 VAL A N 1
ATOM 4697 C CA . VAL A 1 591 ? -78.007 -31.767 16.098 1.00 32.41 591 VAL A CA 1
ATOM 4698 C C . VAL A 1 591 ? -79.372 -32.205 16.620 1.00 32.41 591 VAL A C 1
ATOM 4700 O O . VAL A 1 591 ? -79.794 -31.750 17.681 1.00 32.41 591 VAL A O 1
ATOM 4703 N N . GLU A 1 592 ? -80.057 -33.081 15.887 1.00 30.36 592 GLU A N 1
ATOM 4704 C CA . GLU A 1 592 ? -81.204 -33.821 16.424 1.00 30.36 592 GLU A CA 1
ATOM 4705 C C . GLU A 1 592 ? -80.723 -35.098 17.135 1.00 30.36 592 GLU A C 1
ATOM 4707 O O . GLU A 1 592 ? -79.797 -35.757 16.650 1.00 30.36 592 GLU A O 1
ATOM 4712 N N . PRO A 1 593 ? -81.324 -35.473 18.278 1.00 36.00 593 PRO A N 1
ATOM 4713 C CA . PRO A 1 593 ? -81.002 -36.715 18.966 1.00 36.00 593 PRO A CA 1
ATOM 4714 C C . PRO A 1 593 ? -81.716 -37.902 18.307 1.00 36.00 593 PRO A C 1
ATOM 4716 O O . PRO A 1 593 ? -82.880 -37.803 17.915 1.00 36.00 593 PRO A O 1
ATOM 4719 N N . ARG A 1 594 ? -81.052 -39.059 18.255 1.00 29.28 594 ARG A N 1
ATOM 4720 C CA . ARG A 1 594 ? -81.719 -40.339 17.996 1.00 29.28 594 ARG A CA 1
ATOM 4721 C C . ARG A 1 594 ? -81.110 -41.463 18.820 1.00 29.28 594 ARG A C 1
ATOM 4723 O O . ARG A 1 594 ? -79.891 -41.617 18.869 1.00 29.28 594 ARG A O 1
ATOM 4730 N N . ASP A 1 595 ? -81.993 -42.222 19.450 1.00 29.70 595 ASP A N 1
ATOM 4731 C CA . ASP A 1 595 ? -81.685 -43.396 20.258 1.00 29.70 595 ASP A CA 1
ATOM 4732 C C . ASP A 1 595 ? -81.099 -44.546 19.411 1.00 29.70 595 ASP A C 1
ATOM 4734 O O . ASP A 1 595 ? -81.297 -44.610 18.195 1.00 29.70 595 ASP A O 1
ATOM 4738 N N . GLY A 1 596 ? -80.360 -45.459 20.054 1.00 29.55 596 GLY A N 1
ATOM 4739 C CA . GLY A 1 596 ? -79.848 -46.690 19.424 1.00 29.55 596 GLY A CA 1
ATOM 4740 C C . GLY A 1 596 ? -80.896 -47.819 19.394 1.00 29.55 596 GLY A C 1
ATOM 4741 O O . GLY A 1 596 ? -82.090 -47.534 19.490 1.00 29.55 596 GLY A O 1
ATOM 4742 N N . PRO A 1 597 ? -80.499 -49.111 19.372 1.00 48.31 597 PRO A N 1
ATOM 4743 C CA . PRO A 1 597 ? -79.164 -49.700 19.153 1.00 48.31 597 PRO A CA 1
ATOM 4744 C C . PRO A 1 597 ? -79.153 -50.719 17.976 1.00 48.31 597 PRO A C 1
ATOM 4746 O O . PRO A 1 597 ? -80.185 -50.901 17.342 1.00 48.31 597 PRO A O 1
ATOM 4749 N N . ILE A 1 598 ? -78.024 -51.413 17.714 1.00 29.52 598 ILE A N 1
ATOM 4750 C CA . ILE A 1 598 ? -77.894 -52.864 17.358 1.00 29.52 598 ILE A CA 1
ATOM 4751 C C . ILE A 1 598 ? -76.418 -53.231 17.021 1.00 29.52 598 ILE A C 1
ATOM 4753 O O . ILE A 1 598 ? -75.583 -52.351 16.829 1.00 29.52 598 ILE A O 1
ATOM 4757 N N . LEU A 1 599 ? -76.108 -54.536 17.091 1.00 30.38 599 LEU A N 1
ATOM 4758 C CA . LEU A 1 599 ? -74.799 -55.233 17.101 1.00 30.38 599 LEU A CA 1
ATOM 4759 C C . LEU A 1 599 ? -74.058 -55.299 15.714 1.00 30.38 599 LEU A C 1
ATOM 4761 O O . LEU A 1 599 ? -74.527 -54.659 14.775 1.00 30.38 599 LEU A O 1
ATOM 4765 N N . PRO A 1 600 ? -72.880 -55.968 15.565 1.00 51.22 600 PRO A N 1
ATOM 4766 C CA . PRO A 1 600 ? -71.824 -55.583 14.613 1.00 51.22 600 PRO A CA 1
ATOM 4767 C C . PRO A 1 600 ? -71.668 -56.561 13.427 1.00 51.22 600 PRO A C 1
ATOM 4769 O O . PRO A 1 600 ? -72.356 -57.574 13.401 1.00 51.22 600 PRO A O 1
ATOM 4772 N N . ASP A 1 601 ? -70.703 -56.316 12.515 1.00 27.58 601 ASP A N 1
ATOM 4773 C CA . ASP A 1 601 ? -69.714 -57.361 12.165 1.00 27.58 601 ASP A CA 1
ATOM 4774 C C . ASP A 1 601 ? -68.509 -56.951 11.278 1.00 27.58 601 ASP A C 1
ATOM 4776 O O . ASP A 1 601 ? -68.569 -56.054 10.443 1.00 27.58 601 ASP A O 1
ATOM 4780 N N . HIS A 1 602 ? -67.408 -57.674 11.520 1.00 28.88 602 HIS A N 1
ATOM 4781 C CA . HIS A 1 602 ? -66.325 -58.154 10.639 1.00 28.88 602 HIS A CA 1
ATOM 4782 C C . HIS A 1 602 ? -65.742 -57.372 9.417 1.00 28.88 602 HIS A C 1
ATOM 4784 O O . HIS A 1 602 ? -66.319 -57.287 8.343 1.00 28.88 602 HIS A O 1
ATOM 4790 N N . MET A 1 603 ? -64.431 -57.087 9.554 1.00 26.89 603 MET A N 1
ATOM 4791 C CA . MET A 1 603 ? -63.299 -57.506 8.681 1.00 26.89 603 MET A CA 1
ATOM 4792 C C . MET A 1 603 ? -63.071 -57.007 7.222 1.00 26.89 603 MET A C 1
ATOM 4794 O O . MET A 1 603 ? -63.789 -57.347 6.293 1.00 26.89 603 MET A O 1
ATOM 4798 N N . ASN A 1 604 ? -61.828 -56.515 7.046 1.00 26.58 604 ASN A N 1
ATOM 4799 C CA . ASN A 1 604 ? -60.811 -56.906 6.037 1.00 26.58 604 ASN A CA 1
ATOM 4800 C C . ASN A 1 604 ? -60.610 -56.175 4.685 1.00 26.58 604 ASN A C 1
ATOM 4802 O O . ASN A 1 604 ? -61.527 -55.813 3.964 1.00 26.58 604 ASN A O 1
ATOM 4806 N N . ALA A 1 605 ? -59.310 -56.167 4.331 1.00 27.84 605 ALA A N 1
ATOM 4807 C CA . ALA A 1 605 ? -58.694 -56.242 2.995 1.00 27.84 605 ALA A CA 1
ATOM 4808 C C . ALA A 1 605 ? -58.523 -54.970 2.125 1.00 27.84 605 ALA A C 1
ATOM 4810 O O . ALA A 1 605 ? -59.294 -54.661 1.226 1.00 27.84 605 ALA A O 1
ATOM 4811 N N . THR A 1 606 ? -57.387 -54.310 2.367 1.00 26.92 606 THR A N 1
ATOM 4812 C CA . THR A 1 606 ? -56.321 -53.948 1.399 1.00 26.92 606 THR A CA 1
ATOM 4813 C C . THR A 1 606 ? -56.505 -54.092 -0.126 1.00 26.92 606 THR A C 1
ATOM 4815 O O . THR A 1 606 ? -56.842 -55.158 -0.622 1.00 26.92 606 THR A O 1
ATOM 4818 N N . GLN A 1 607 ? -55.925 -53.084 -0.808 1.00 29.09 607 GLN A N 1
ATOM 4819 C CA . GLN A 1 607 ? -55.244 -53.102 -2.123 1.00 29.09 607 GLN A CA 1
ATOM 4820 C C . GLN A 1 607 ? -56.083 -53.215 -3.409 1.00 29.09 607 GLN A C 1
ATOM 4822 O O . GLN A 1 607 ? -56.736 -54.216 -3.665 1.00 29.09 607 GLN A O 1
ATOM 4827 N N . ASN A 1 608 ? -55.912 -52.221 -4.297 1.00 26.67 608 ASN A N 1
ATOM 4828 C CA . ASN A 1 608 ? -55.212 -52.415 -5.578 1.00 26.67 608 ASN A CA 1
ATOM 4829 C C . ASN A 1 608 ? -54.849 -51.075 -6.260 1.00 26.67 608 ASN A C 1
ATOM 4831 O O . ASN A 1 608 ? -55.565 -50.082 -6.152 1.00 26.67 608 ASN A O 1
ATOM 4835 N N . THR A 1 609 ? -53.720 -51.076 -6.966 1.00 26.94 609 THR A N 1
ATOM 4836 C CA . THR A 1 609 ? -53.319 -50.129 -8.030 1.00 26.94 609 THR A CA 1
ATOM 4837 C C . THR A 1 609 ? -53.416 -50.867 -9.389 1.00 26.94 609 THR A C 1
ATOM 4839 O O . THR A 1 609 ? -53.819 -52.029 -9.398 1.00 26.94 609 THR A O 1
ATOM 4842 N N . PRO A 1 610 ? -52.978 -50.298 -10.527 1.00 55.06 610 PRO A N 1
ATOM 4843 C CA . PRO A 1 610 ? -53.518 -49.119 -11.223 1.00 55.06 610 PRO A CA 1
ATOM 4844 C C . PRO A 1 610 ? -53.847 -49.424 -12.711 1.00 55.06 610 PRO A C 1
ATOM 4846 O O . PRO A 1 610 ? -53.290 -50.365 -13.262 1.00 55.06 610 PRO A O 1
ATOM 4849 N N . GLU A 1 611 ? -54.625 -48.589 -13.420 1.00 27.56 611 GLU A N 1
ATOM 4850 C CA . GLU A 1 611 ? -54.633 -48.621 -14.902 1.00 27.56 611 GLU A CA 1
ATOM 4851 C C . GLU A 1 611 ? -55.126 -47.314 -15.572 1.00 27.56 611 GLU A C 1
ATOM 4853 O O . GLU A 1 611 ? -55.957 -46.587 -15.029 1.00 27.56 611 GLU A O 1
ATOM 4858 N N . GLU A 1 612 ? -54.575 -47.021 -16.755 1.00 34.72 612 GLU A N 1
ATOM 4859 C CA . GLU A 1 612 ? -54.943 -45.954 -17.716 1.00 34.72 612 GLU A CA 1
ATOM 4860 C C . GLU A 1 612 ? -55.852 -46.576 -18.812 1.00 34.72 612 GLU A C 1
ATOM 4862 O O . GLU A 1 612 ? -55.675 -47.773 -19.060 1.00 34.72 612 GLU A O 1
ATOM 4867 N N . PRO A 1 613 ? -56.767 -45.860 -19.528 1.00 36.75 613 PRO A N 1
ATOM 4868 C CA . PRO A 1 613 ? -56.342 -45.222 -20.797 1.00 36.75 613 PRO A CA 1
ATOM 4869 C C . PRO A 1 613 ? -57.195 -44.052 -21.411 1.00 36.75 613 PRO A C 1
ATOM 4871 O O . PRO A 1 613 ? -58.315 -43.743 -21.021 1.00 36.75 613 PRO A O 1
ATOM 4874 N N . LYS A 1 614 ? -56.584 -43.472 -22.463 1.00 28.75 614 LYS A N 1
ATOM 4875 C CA . LYS A 1 614 ? -56.937 -42.571 -23.614 1.00 28.75 614 LYS A CA 1
ATOM 4876 C C . LYS A 1 614 ? -58.340 -42.727 -24.331 1.00 28.75 614 LYS A C 1
ATOM 4878 O O . LYS A 1 614 ? -59.056 -43.656 -23.987 1.00 28.75 614 LYS A O 1
ATOM 4883 N N . PRO A 1 615 ? -58.657 -42.064 -25.496 1.00 51.94 615 PRO A N 1
ATOM 4884 C CA . PRO A 1 615 ? -58.723 -40.610 -25.848 1.00 51.94 615 PRO A CA 1
ATOM 4885 C C . PRO A 1 615 ? -59.875 -40.149 -26.837 1.00 51.94 615 PRO A C 1
ATOM 4887 O O . PRO A 1 615 ? -60.430 -40.952 -27.579 1.00 51.94 615 PRO A O 1
ATOM 4890 N N . GLY A 1 616 ? -60.077 -38.822 -27.023 1.00 27.72 616 GLY A N 1
ATOM 4891 C CA . GLY A 1 616 ? -60.660 -38.169 -28.245 1.00 27.72 616 GLY A CA 1
ATOM 4892 C C . GLY A 1 616 ? -62.207 -38.083 -28.384 1.00 27.72 616 GLY A C 1
ATOM 4893 O O . GLY A 1 616 ? -62.883 -38.676 -27.548 1.00 27.72 616 GLY A O 1
ATOM 4894 N N . PRO A 1 617 ? -62.802 -37.395 -29.412 1.00 46.28 617 PRO A N 1
ATOM 4895 C CA . PRO A 1 617 ? -62.193 -36.714 -30.585 1.00 46.28 617 PRO A CA 1
ATOM 4896 C C . PRO A 1 617 ? -62.803 -35.337 -31.062 1.00 46.28 617 PRO A C 1
ATOM 4898 O O . PRO A 1 617 ? -63.823 -34.866 -30.573 1.00 46.28 617 PRO A O 1
ATOM 4901 N N . SER A 1 618 ? -62.239 -34.796 -32.167 1.00 30.38 618 SER A N 1
ATOM 4902 C CA . SER A 1 618 ? -62.847 -33.967 -33.264 1.00 30.38 618 SER A CA 1
ATOM 4903 C C . SER A 1 618 ? -63.044 -32.417 -33.199 1.00 30.38 618 SER A C 1
ATOM 4905 O O . SER A 1 618 ? -63.420 -31.840 -32.188 1.00 30.38 618 SER A O 1
ATOM 4907 N N . ARG A 1 619 ? -62.774 -31.756 -34.356 1.00 31.98 619 ARG A N 1
ATOM 4908 C CA . ARG A 1 619 ? -62.933 -30.311 -34.723 1.00 31.98 619 ARG A CA 1
ATOM 4909 C C . ARG A 1 619 ? -64.120 -30.101 -35.708 1.00 31.98 619 ARG A C 1
ATOM 4911 O O . ARG A 1 619 ? -64.692 -31.106 -36.127 1.00 31.98 619 ARG A O 1
ATOM 4918 N N . PRO A 1 620 ? -64.424 -28.861 -36.180 1.00 47.38 620 PRO A N 1
ATOM 4919 C CA . PRO A 1 620 ? -63.903 -28.438 -37.511 1.00 47.38 620 PRO A CA 1
ATOM 4920 C C . PRO A 1 620 ? -63.542 -26.926 -37.732 1.00 47.38 620 PRO A C 1
ATOM 4922 O O . PRO A 1 620 ? -64.158 -26.043 -37.156 1.00 47.38 620 PRO A O 1
ATOM 4925 N N . HIS A 1 621 ? -62.526 -26.689 -38.593 1.00 32.78 621 HIS A N 1
ATOM 4926 C CA . HIS A 1 621 ? -62.321 -25.688 -39.695 1.00 32.78 621 HIS A CA 1
ATOM 4927 C C . HIS A 1 621 ? -62.826 -24.200 -39.612 1.00 32.78 621 HIS A C 1
ATOM 4929 O O . HIS A 1 621 ? -63.999 -24.005 -39.342 1.00 32.78 621 HIS A O 1
ATOM 4935 N N . VAL A 1 622 ? -62.029 -23.098 -39.780 1.00 33.09 622 VAL A N 1
ATOM 4936 C CA . VAL A 1 622 ? -61.112 -22.570 -40.882 1.00 33.09 622 VAL A CA 1
ATOM 4937 C C . VAL A 1 622 ? -61.867 -21.630 -41.890 1.00 33.09 622 VAL A C 1
ATOM 4939 O O . VAL A 1 622 ? -63.054 -21.911 -42.027 1.00 33.09 622 VAL A O 1
ATOM 4942 N N . PRO A 1 623 ? -61.326 -20.585 -42.624 1.00 51.50 623 PRO A N 1
ATOM 4943 C CA . PRO A 1 623 ? -59.959 -19.985 -42.816 1.00 51.50 623 PRO A CA 1
ATOM 4944 C C . PRO A 1 623 ? -59.816 -18.403 -42.769 1.00 51.50 623 PRO A C 1
ATOM 4946 O O . PRO A 1 623 ? -60.779 -17.698 -42.509 1.00 51.50 623 PRO A O 1
ATOM 4949 N N . SER A 1 624 ? -58.605 -17.887 -43.126 1.00 29.72 624 SER A N 1
ATOM 4950 C CA . SER A 1 624 ? -58.295 -16.804 -44.132 1.00 29.72 624 SER A CA 1
ATOM 4951 C C . SER A 1 624 ? -57.661 -15.425 -43.758 1.00 29.72 624 SER A C 1
ATOM 4953 O O . SER A 1 624 ? -58.357 -14.419 -43.759 1.00 29.72 624 SER A O 1
ATOM 4955 N N . ASN A 1 625 ? -56.328 -15.388 -43.545 1.00 33.06 625 ASN A N 1
ATOM 4956 C CA . ASN A 1 625 ? -55.226 -14.786 -44.373 1.00 33.06 625 ASN A CA 1
ATOM 4957 C C . ASN A 1 625 ? -55.308 -13.322 -44.991 1.00 33.06 625 ASN A C 1
ATOM 4959 O O . ASN A 1 625 ? -56.277 -12.629 -44.717 1.00 33.06 625 ASN A O 1
ATOM 4963 N N . PRO A 1 626 ? -54.281 -12.751 -45.701 1.00 59.03 626 PRO A N 1
ATOM 4964 C CA . PRO A 1 626 ? -53.604 -11.497 -45.267 1.00 59.03 626 PRO A CA 1
ATOM 4965 C C . PRO A 1 626 ? -53.397 -10.402 -46.367 1.00 59.03 626 PRO A C 1
ATOM 4967 O O . PRO A 1 626 ? -53.770 -10.637 -47.510 1.00 59.03 626 PRO A O 1
ATOM 4970 N N . GLN A 1 627 ? -52.728 -9.261 -46.064 1.00 33.56 627 GLN A N 1
ATOM 4971 C CA . GLN A 1 627 ? -51.620 -8.624 -46.852 1.00 33.56 627 GLN A CA 1
ATOM 4972 C C . GLN A 1 627 ? -51.249 -7.163 -46.449 1.00 33.56 627 GLN A C 1
ATOM 4974 O O . GLN A 1 627 ? -51.979 -6.480 -45.740 1.00 33.56 627 GLN A O 1
ATOM 4979 N N . THR A 1 628 ? -50.049 -6.763 -46.895 1.00 37.38 628 THR A N 1
ATOM 4980 C CA . THR A 1 628 ? -49.284 -5.480 -46.877 1.00 37.38 628 THR A CA 1
ATOM 4981 C C . THR A 1 628 ? -49.857 -4.415 -47.876 1.00 37.38 628 THR A C 1
ATOM 4983 O O . THR A 1 628 ? -50.914 -4.733 -48.423 1.00 37.38 628 THR A O 1
ATOM 4986 N N . PRO A 1 629 ? -49.270 -3.207 -48.190 1.00 61.88 629 PRO A N 1
ATOM 4987 C CA . PRO A 1 629 ? -47.862 -2.756 -48.032 1.00 61.88 629 PRO A CA 1
ATOM 4988 C C . PRO A 1 629 ? -47.517 -1.246 -47.792 1.00 61.88 629 PRO A C 1
ATOM 4990 O O . PRO A 1 629 ? -48.366 -0.367 -47.812 1.00 61.88 629 PRO A O 1
ATOM 4993 N N . GLN A 1 630 ? -46.203 -1.017 -47.601 1.00 46.94 630 GLN A N 1
ATOM 4994 C CA . GLN A 1 630 ? -45.312 0.087 -48.053 1.00 46.94 630 GLN A CA 1
ATOM 4995 C C . GLN A 1 630 ? -45.783 1.557 -48.161 1.00 46.94 630 GLN A C 1
ATOM 4997 O O . GLN A 1 630 ? -46.653 1.886 -48.964 1.00 46.94 630 GLN A O 1
ATOM 5002 N N . ALA A 1 631 ? -44.968 2.447 -47.577 1.00 51.12 631 ALA A N 1
ATOM 5003 C CA . ALA A 1 631 ? -44.110 3.378 -48.331 1.00 51.12 631 ALA A CA 1
ATOM 5004 C C . ALA A 1 631 ? -42.773 3.560 -47.586 1.00 51.12 631 ALA A C 1
ATOM 5006 O O . ALA A 1 631 ? -42.833 3.642 -46.339 1.00 51.12 631 ALA A O 1
#

Organism: NCBI:txid88201

Sequence (631 aa):
MILATIIANCIVLALEQHLPASDKTPMSERLDDTEPYFIGIFCFEAGIKIIALGFAFHKGSYLRNGWNVMDFVVVLTGILATVGADFDLRTLRAVRVLRPLKLVSGIPSESPGGSEVHMKAMVPLLQIGLLLFFAILMFAIIGLDFYMGKFHRTCFRIDTKEVMLAEEDKNAEEKSLDAAWYKKKASNSVLKRAKKSKNDLINAEEGEDHFTDISSVAPQGSPFARGSVKSKNESSSYFKRKEKRIRFTIRRLVKSQSFYWTVLCLVGLNTLCVAIVHYDQPEWLTYALYLAEFVFLGLFLAEMSMKMYGLGPQNYFHSSFNCFDFGVIIGSIFEVIWAAIKPGASFGISVLRALRLLRIFKVTKYWNSLRNLVVSLLNSMKSIISLLFLLFLFIVVFALLGMQLFGGQFNFEDETPTTNFDTFPAAILTVFQILTGEDWNAVMYHGIESQGGVHGGMFSSIYFIVLTLFGNYTLLNVFLAIAVDNLANAQELTKDEEEQEEAINKKLALQKAKEVKEVSPMSAANISITAKEQHKSLKTMSIWEQRANQMRRHNRASCEALYDELEPEDLPRLCPLRPDMKTHRDRPLVVEPRDGPILPDHMNATQNTPEEPKPGPSRPHVPSNPQTPQA